Protein 4HNL (pdb70)

Structure (mmCIF, N/CA/C/O backbone):
data_4HNL
#
_entry.id   4HNL
#
_cell.length_a   115.943
_cell.length_b   115.943
_cell.length_c   119.970
_cell.angle_alpha   90.00
_cell.angle_beta   90.00
_cell.angle_gamma   90.00
#
_symmetry.space_group_name_H-M   'I 4 2 2'
#
loop_
_entity.id
_entity.type
_entity.pdbx_description
1 polymer 'Mandelate racemase/muconate lactonizing enzyme'
2 non-polymer 'MAGNESIUM ION'
3 non-polymer GLYCEROL
4 non-polymer 'CHLORIDE ION'
5 water water
#
loop_
_atom_site.group_PDB
_atom_site.id
_atom_site.type_symbol
_atom_site.label_atom_id
_atom_site.label_alt_id
_atom_site.label_comp_id
_atom_site.label_asym_id
_atom_site.label_entity_id
_atom_site.label_seq_id
_atom_site.pdbx_PDB_ins_code
_atom_site.Cartn_x
_atom_site.Cartn_y
_atom_site.Cartn_z
_atom_site.occupancy
_atom_site.B_iso_or_equiv
_atom_site.auth_seq_id
_atom_site.auth_comp_id
_atom_site.auth_asym_id
_atom_site.auth_atom_id
_atom_site.pdbx_PDB_model_num
ATOM 1 N N . GLN A 1 21 ? 38.934 39.403 -13.755 1.00 48.96 -1 GLN A N 1
ATOM 2 C CA . GLN A 1 21 ? 37.862 38.590 -13.113 1.00 38.87 -1 GLN A CA 1
ATOM 3 C C . GLN A 1 21 ? 37.888 38.769 -11.586 1.00 45.85 -1 GLN A C 1
ATOM 4 O O . GLN A 1 21 ? 38.796 39.406 -11.044 1.00 50.10 -1 GLN A O 1
ATOM 10 N N . SER A 1 22 ? 36.874 38.252 -10.897 1.00 65.83 0 SER A N 1
ATOM 11 C CA . SER A 1 22 ? 36.888 38.259 -9.436 1.00 50.12 0 SER A CA 1
ATOM 12 C C . SER A 1 22 ? 37.488 36.954 -8.943 1.00 60.95 0 SER A C 1
ATOM 13 O O . SER A 1 22 ? 37.873 36.828 -7.775 1.00 59.35 0 SER A O 1
ATOM 16 N N . MET A 1 23 ? 37.599 35.985 -9.845 1.00 50.74 1 MET A N 1
ATOM 17 C CA . MET A 1 23 ? 38.088 34.690 -9.435 1.00 44.14 1 MET A CA 1
ATOM 18 C C . MET A 1 23 ? 38.723 33.817 -10.505 1.00 45.50 1 MET A C 1
ATOM 19 O O . MET A 1 23 ? 38.076 33.413 -11.469 1.00 53.26 1 MET A O 1
ATOM 24 N N . THR A 1 24 ? 39.982 33.475 -10.272 1.00 29.31 2 THR A N 1
ATOM 25 C CA . THR A 1 24 ? 40.764 32.668 -11.198 1.00 29.12 2 THR A CA 1
ATOM 26 C C . THR A 1 24 ? 40.767 31.206 -10.770 1.00 26.42 2 THR A C 1
ATOM 27 O O . THR A 1 24 ? 40.487 30.891 -9.629 1.00 23.89 2 THR A O 1
ATOM 31 N N . PRO A 1 25 ? 41.109 30.306 -11.691 1.00 26.06 3 PRO A N 1
ATOM 32 C CA . PRO A 1 25 ? 41.226 28.903 -11.327 1.00 24.20 3 PRO A CA 1
ATOM 33 C C . PRO A 1 25 ? 42.184 28.700 -10.156 1.00 23.95 3 PRO A C 1
ATOM 34 O O . PRO A 1 25 ? 43.168 29.445 -10.001 1.00 27.62 3 PRO A O 1
ATOM 38 N N . THR A 1 26 ? 41.889 27.699 -9.336 1.00 21.97 4 THR A N 1
ATOM 39 C CA . THR A 1 26 ? 42.737 27.343 -8.223 1.00 21.26 4 THR A CA 1
ATOM 40 C C . THR A 1 26 ? 43.267 25.951 -8.518 1.00 22.74 4 THR A C 1
ATOM 41 O O . THR A 1 26 ? 42.575 24.9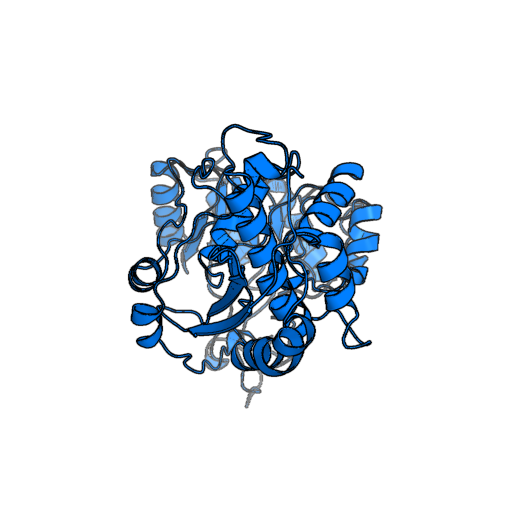51 -8.324 1.00 22.84 4 THR A O 1
ATOM 45 N N . ILE A 1 27 ? 44.493 25.886 -9.020 1.00 20.59 5 ILE A N 1
ATOM 46 C CA . ILE A 1 27 ? 45.000 24.633 -9.566 1.00 19.81 5 ILE A CA 1
ATOM 47 C C . ILE A 1 27 ? 45.608 23.741 -8.497 1.00 22.27 5 ILE A C 1
ATOM 48 O O . ILE A 1 27 ? 46.447 24.170 -7.710 1.00 22.39 5 ILE A O 1
ATOM 53 N N . ILE A 1 28 ? 45.169 22.493 -8.465 1.00 20.45 6 ILE A N 1
ATOM 54 C CA . ILE A 1 28 ? 45.726 21.524 -7.528 1.00 19.66 6 ILE A CA 1
ATOM 55 C C . ILE A 1 28 ? 47.149 21.147 -7.953 1.00 22.02 6 ILE A C 1
ATOM 56 O O . ILE A 1 28 ? 47.375 20.664 -9.076 1.00 21.89 6 ILE A O 1
ATOM 61 N N . THR A 1 29 ? 48.102 21.357 -7.045 1.00 22.86 7 THR A N 1
ATOM 62 C CA . THR A 1 29 ? 49.525 21.099 -7.319 1.00 22.77 7 THR A CA 1
ATOM 63 C C . THR A 1 29 ? 50.112 19.939 -6.503 1.00 24.27 7 THR A C 1
ATOM 64 O O . THR A 1 29 ? 51.209 19.454 -6.800 1.00 26.54 7 THR A O 1
ATOM 68 N N . ASP A 1 30 ? 49.398 19.491 -5.471 1.00 22.83 8 ASP A N 1
ATOM 69 C CA . ASP A 1 30 ? 49.784 18.252 -4.794 1.00 21.21 8 ASP A CA 1
ATOM 70 C C . ASP A 1 30 ? 48.611 17.709 -4.009 1.00 20.62 8 ASP A C 1
ATOM 71 O O . ASP A 1 30 ? 47.677 18.452 -3.669 1.00 22.67 8 ASP A O 1
ATOM 76 N N . VAL A 1 31 ? 48.657 16.409 -3.740 1.00 22.19 9 VAL A N 1
ATOM 77 C CA . VAL A 1 31 ? 47.715 15.752 -2.843 1.00 22.25 9 VAL A CA 1
ATOM 78 C C . VAL A 1 31 ? 48.559 14.813 -1.983 1.00 23.55 9 VAL A C 1
ATOM 79 O O . VAL A 1 31 ? 49.316 13.975 -2.505 1.00 26.54 9 VAL A O 1
ATOM 83 N N . LYS A 1 32 ? 48.465 14.986 -0.671 1.00 22.94 10 LYS A N 1
ATOM 84 C CA . LYS A 1 32 ? 49.244 14.210 0.278 1.00 22.59 10 LYS A CA 1
ATOM 85 C C . LYS A 1 32 ? 48.303 13.559 1.265 1.00 22.44 10 LYS A C 1
ATOM 86 O O . LYS A 1 32 ? 47.225 14.091 1.536 1.00 23.49 10 LYS A O 1
ATOM 92 N N . SER A 1 33 ? 48.697 12.395 1.778 1.00 24.52 11 SER A N 1
ATOM 93 C CA . SER A 1 33 ? 47.950 11.740 2.849 1.00 20.99 11 SER A CA 1
ATOM 94 C C . SER A 1 33 ? 48.860 11.398 4.007 1.00 22.51 11 SER A C 1
ATOM 95 O O . SER A 1 33 ? 50.057 11.103 3.823 1.00 25.72 11 SER A O 1
ATOM 98 N N . PHE A 1 34 ? 48.286 11.426 5.200 1.00 21.14 12 PHE A N 1
ATOM 99 C CA . PHE A 1 34 ? 49.038 11.171 6.423 1.00 21.43 12 PHE A CA 1
ATOM 100 C C . PHE A 1 34 ? 48.268 10.185 7.280 1.00 22.94 12 PHE A C 1
ATOM 101 O O . PHE A 1 34 ? 47.187 10.508 7.780 1.00 23.38 12 PHE A O 1
ATOM 109 N N . ALA A 1 35 ? 48.809 8.977 7.424 1.00 24.33 13 ALA A N 1
ATOM 110 C CA . ALA A 1 35 ? 48.210 7.992 8.307 1.00 24.88 13 ALA A CA 1
ATOM 111 C C . ALA A 1 35 ? 49.016 8.016 9.587 1.00 24.63 13 ALA A C 1
ATOM 112 O O . ALA A 1 35 ? 50.215 7.691 9.584 1.00 28.65 13 ALA A O 1
ATOM 114 N N . ILE A 1 36 ? 48.367 8.422 10.674 1.00 23.29 14 ILE A N 1
ATOM 115 C CA . ILE A 1 36 ? 49.062 8.646 11.930 1.00 25.35 14 ILE A CA 1
ATOM 116 C C . ILE A 1 36 ? 48.267 8.161 13.146 1.00 26.42 14 ILE A C 1
ATOM 117 O O . ILE A 1 36 ? 47.050 7.965 13.077 1.00 28.73 14 ILE A O 1
ATOM 122 N N . LYS A 1 37 ? 48.949 7.932 14.256 1.00 24.83 15 LYS A N 1
ATOM 123 C CA . LYS A 1 37 ? 48.322 7.511 15.482 1.00 23.66 15 LYS A CA 1
ATOM 124 C C . LYS A 1 37 ? 48.869 8.250 16.707 1.00 24.63 15 LYS A C 1
ATOM 125 O O . LYS A 1 37 ? 49.643 7.715 17.425 1.00 27.58 15 LYS A O 1
ATOM 131 N N . PRO A 1 38 ? 48.454 9.478 16.894 1.00 25.92 16 PRO A N 1
ATOM 132 C CA . PRO A 1 38 ? 48.961 10.257 18.027 1.00 27.52 16 PRO A CA 1
ATOM 133 C C . PRO A 1 38 ? 48.543 9.669 19.351 1.00 27.15 16 PRO A C 1
ATOM 134 O O . PRO A 1 38 ? 49.289 9.676 20.277 1.00 34.03 16 PRO A O 1
ATOM 138 N N . ASP A 1 39 ? 47.332 9.184 19.431 1.00 27.82 17 ASP A N 1
ATOM 139 C CA . ASP A 1 39 ? 46.821 8.651 20.645 1.00 28.39 17 ASP A CA 1
ATOM 140 C C . ASP A 1 39 ? 46.248 7.251 20.475 1.00 26.71 17 ASP A C 1
ATOM 141 O O . ASP A 1 39 ? 46.946 6.378 20.100 1.00 30.84 17 ASP A O 1
ATOM 146 N N . ARG A 1 40 ? 44.995 7.036 20.786 1.00 27.61 18 ARG A N 1
ATOM 147 C CA . ARG A 1 40 ? 44.468 5.690 20.721 1.00 28.33 18 ARG A CA 1
ATOM 148 C C . ARG A 1 40 ? 43.992 5.173 19.363 1.00 26.78 18 ARG A C 1
ATOM 149 O O . ARG A 1 40 ? 43.820 4.008 19.208 1.00 31.88 18 ARG A O 1
ATOM 157 N N . HIS A 1 41 ? 43.781 6.058 18.414 1.00 24.15 19 HIS A N 1
ATOM 158 C CA . HIS A 1 41 ? 43.171 5.668 17.167 1.00 23.28 19 HIS A CA 1
ATOM 159 C C . HIS A 1 41 ? 43.988 6.062 15.958 1.00 23.94 19 HIS A C 1
ATOM 160 O O . HIS A 1 41 ? 44.515 7.116 15.911 1.00 24.76 19 HIS A O 1
ATOM 167 N N . ASN A 1 42 ? 44.080 5.159 14.997 1.00 22.06 20 ASN A N 1
ATOM 168 C CA . ASN A 1 42 ? 44.650 5.490 13.698 1.00 21.86 20 ASN A CA 1
ATOM 169 C C . ASN A 1 42 ? 43.778 6.493 12.962 1.00 21.41 20 ASN A C 1
ATOM 170 O O . ASN A 1 42 ? 42.573 6.273 12.797 1.00 25.80 20 ASN A O 1
ATOM 175 N N . LEU A 1 43 ? 44.402 7.575 12.512 1.00 20.19 21 LEU A N 1
ATOM 176 C CA . LEU A 1 43 ? 43.737 8.657 11.787 1.00 21.06 21 LEU A CA 1
ATOM 177 C C . LEU A 1 43 ? 44.313 8.708 10.376 1.00 20.74 21 LEU A C 1
ATOM 178 O O . LEU A 1 43 ? 45.472 8.334 10.153 1.00 22.46 21 LEU A O 1
ATOM 183 N N . VAL A 1 44 ? 43.522 9.198 9.430 1.00 18.69 22 VAL A N 1
ATOM 184 C CA . VAL A 1 44 ? 44.064 9.531 8.121 1.00 20.17 22 VAL A CA 1
ATOM 185 C C . VAL A 1 44 ? 43.603 10.929 7.750 1.00 18.27 22 VAL A C 1
ATOM 186 O O . VAL A 1 44 ? 42.404 11.216 7.742 1.00 20.06 22 VAL A O 1
ATOM 190 N N . VAL A 1 45 ? 44.555 11.806 7.456 1.00 20.72 23 VAL A N 1
ATOM 191 C CA . VAL A 1 45 ? 44.200 13.125 6.979 1.00 21.38 23 VAL A CA 1
ATOM 192 C C . VAL A 1 45 ? 44.805 13.373 5.611 1.00 19.74 23 VAL A C 1
ATOM 193 O O . VAL A 1 45 ? 45.843 12.813 5.264 1.00 20.87 23 VAL A O 1
ATOM 197 N N . VAL A 1 46 ? 44.131 14.196 4.826 1.00 19.36 24 VAL A N 1
ATOM 198 C CA . VAL A 1 46 ? 44.559 14.503 3.480 1.00 18.97 24 VAL A CA 1
ATOM 199 C C . VAL A 1 46 ? 44.864 15.996 3.389 1.00 19.54 24 VAL A C 1
ATOM 200 O O . VAL A 1 46 ? 44.180 16.809 4.009 1.00 20.83 24 VAL A O 1
ATOM 204 N N . LYS A 1 47 ? 45.897 16.354 2.630 1.00 20.74 25 LYS A N 1
ATOM 205 C CA . LYS A 1 47 ? 46.221 17.755 2.383 1.00 19.52 25 LYS A CA 1
ATOM 206 C C . LYS A 1 47 ? 46.260 18.006 0.873 1.00 19.01 25 LYS A C 1
ATOM 207 O O . LYS A 1 47 ? 46.900 17.258 0.122 1.00 23.43 25 LYS A O 1
ATOM 213 N N . VAL A 1 48 ? 45.533 19.024 0.415 1.00 20.13 26 VAL A N 1
ATOM 214 C CA . VAL A 1 48 ? 45.536 19.398 -0.989 1.00 18.77 26 VAL A CA 1
ATOM 215 C C . VAL A 1 48 ? 46.240 20.742 -1.105 1.00 20.46 26 VAL A C 1
ATOM 216 O O . VAL A 1 48 ? 45.880 21.685 -0.413 1.00 21.69 26 VAL A O 1
ATOM 220 N N . GLU A 1 49 ? 47.281 20.800 -1.939 1.00 20.43 27 GLU A N 1
ATOM 221 C CA . GLU A 1 49 ? 48.024 22.030 -2.174 1.00 21.67 27 GLU A CA 1
ATOM 222 C C . GLU A 1 49 ? 47.632 22.672 -3.497 1.00 20.38 27 GLU A C 1
ATOM 223 O O . GLU A 1 49 ? 47.210 21.981 -4.430 1.00 21.83 27 GLU A O 1
ATOM 229 N N . THR A 1 50 ? 47.775 23.993 -3.589 1.00 22.40 28 THR A N 1
ATOM 230 C CA . THR A 1 50 ? 47.359 24.686 -4.791 1.00 21.45 28 THR A CA 1
ATOM 231 C C . THR A 1 50 ? 48.416 25.665 -5.282 1.00 22.79 28 THR A C 1
ATOM 232 O O . THR A 1 50 ? 49.374 26.018 -4.554 1.00 24.35 28 THR A O 1
ATOM 236 N N . ASN A 1 51 ? 48.229 26.129 -6.511 1.00 25.40 29 ASN A N 1
ATOM 237 C CA . ASN A 1 51 ? 49.161 27.067 -7.109 1.00 29.75 29 ASN A CA 1
ATOM 238 C C . ASN A 1 51 ? 49.122 28.421 -6.413 1.00 28.45 29 ASN A C 1
ATOM 239 O O . ASN A 1 51 ? 50.020 29.233 -6.582 1.00 33.61 29 ASN A O 1
ATOM 244 N N . LYS A 1 52 ? 48.084 28.645 -5.613 1.00 25.14 30 LYS A N 1
ATOM 245 C CA . LYS A 1 52 ? 47.923 29.900 -4.892 1.00 30.37 30 LYS A CA 1
ATOM 246 C C . LYS A 1 52 ? 48.587 29.861 -3.513 1.00 28.65 30 LYS A C 1
ATOM 247 O O . LYS A 1 52 ? 48.549 30.828 -2.775 1.00 32.42 30 LYS A O 1
ATOM 253 N N . GLY A 1 53 ? 49.204 28.739 -3.170 1.00 28.80 31 GLY A N 1
ATOM 254 C CA . GLY A 1 53 ? 49.797 28.589 -1.842 1.00 28.21 31 GLY A CA 1
ATOM 255 C C . GLY A 1 53 ? 48.752 28.441 -0.745 1.00 25.83 31 GLY A C 1
ATOM 256 O O . GLY A 1 53 ? 49.074 28.514 0.441 1.00 34.25 31 GLY A O 1
ATOM 257 N N . ILE A 1 54 ? 47.497 28.231 -1.140 1.00 28.95 32 ILE A N 1
ATOM 258 C CA . ILE A 1 54 ? 46.432 27.937 -0.186 1.00 26.71 32 ILE A CA 1
ATOM 259 C C . ILE A 1 54 ? 46.238 26.422 -0.137 1.00 27.46 32 ILE A C 1
ATOM 260 O O . ILE A 1 54 ? 45.946 25.799 -1.159 1.00 29.02 32 ILE A O 1
ATOM 265 N N . SER A 1 55 ? 46.398 25.824 1.036 1.00 20.84 33 SER A N 1
ATOM 266 C CA A SER A 1 55 ? 46.238 24.376 1.183 0.50 21.33 33 SER A CA 1
ATOM 267 C CA B SER A 1 55 ? 46.226 24.380 1.168 0.50 21.56 33 SER A CA 1
ATOM 268 C C . SER A 1 55 ? 44.995 24.072 2.007 1.00 20.90 33 SER A C 1
ATOM 269 O O . SER A 1 55 ? 44.607 24.862 2.867 1.00 22.40 33 SER A O 1
ATOM 274 N N . GLY A 1 56 ? 44.384 22.922 1.757 1.00 20.61 34 GLY A N 1
ATOM 275 C CA . GLY A 1 56 ? 43.235 22.509 2.543 1.00 19.99 34 GLY A CA 1
ATOM 276 C C . GLY A 1 56 ? 43.476 21.163 3.195 1.00 19.68 34 GLY A C 1
ATOM 277 O O . GLY A 1 56 ? 44.271 20.350 2.698 1.00 19.60 34 GLY A O 1
ATOM 278 N N . LEU A 1 57 ? 42.791 20.918 4.305 1.00 17.24 35 LEU A N 1
ATOM 279 C CA . LEU A 1 57 ? 42.869 19.640 4.994 1.00 19.45 35 LEU A CA 1
ATOM 280 C C . LEU A 1 57 ? 41.534 18.928 4.951 1.00 18.13 35 LEU A C 1
ATOM 281 O O . LEU A 1 57 ? 40.489 19.569 4.957 1.00 18.54 35 LEU A O 1
ATOM 286 N N . GLY A 1 58 ? 41.580 17.600 4.947 1.00 19.00 36 GLY A N 1
ATOM 287 C CA . GLY A 1 58 ? 40.368 16.807 4.996 1.00 18.65 36 GLY A CA 1
ATOM 288 C C . GLY A 1 58 ? 40.541 15.572 5.851 1.00 18.19 36 GLY A C 1
ATOM 289 O O . GLY A 1 58 ? 41.669 15.114 6.091 1.00 19.67 36 GLY A O 1
ATOM 290 N N . CYS A 1 59 ? 39.425 15.012 6.309 1.00 17.41 37 CYS A N 1
ATOM 291 C CA . CYS A 1 59 ? 39.448 13.812 7.135 1.00 18.05 37 CYS A CA 1
ATOM 292 C C . CYS A 1 59 ? 39.040 12.598 6.310 1.00 17.46 37 CYS A C 1
ATOM 293 O O . CYS A 1 59 ? 37.982 12.587 5.664 1.00 18.59 37 CYS A O 1
ATOM 296 N N . SER A 1 60 ? 39.900 11.586 6.329 1.00 17.22 38 SER A N 1
ATOM 297 C CA . SER A 1 60 ? 39.648 10.315 5.669 1.00 16.42 38 SER A CA 1
ATOM 298 C C . SER A 1 60 ? 39.740 9.201 6.695 1.00 18.06 38 SER A C 1
ATOM 299 O O . SER A 1 60 ? 40.127 8.079 6.368 1.00 18.63 38 SER A O 1
ATOM 302 N N . THR A 1 61 ? 39.409 9.509 7.940 1.00 18.59 39 THR A N 1
ATOM 303 C CA . THR A 1 61 ? 39.686 8.582 9.028 1.00 19.89 39 THR A CA 1
ATOM 304 C C . THR A 1 61 ? 38.710 7.394 9.081 1.00 19.71 39 THR A C 1
ATOM 305 O O . THR A 1 61 ? 37.534 7.536 9.439 1.00 20.84 39 THR A O 1
ATOM 309 N N . PHE A 1 62 ? 39.235 6.224 8.727 1.00 19.98 40 PHE A N 1
ATOM 310 C CA . PHE A 1 62 ? 38.561 4.934 8.846 1.00 19.67 40 PHE A CA 1
ATOM 311 C C . PHE A 1 62 ? 39.555 4.124 9.658 1.00 18.63 40 PHE A C 1
ATOM 312 O O . PHE A 1 62 ? 40.515 3.561 9.100 1.00 20.20 40 PHE A O 1
ATOM 320 N N . GLN A 1 63 ? 39.366 4.089 10.978 1.00 18.30 41 GLN A N 1
ATOM 321 C CA . GLN A 1 63 ? 40.480 3.692 11.875 1.00 18.16 41 GLN A CA 1
ATOM 322 C C . GLN A 1 63 ? 40.929 2.250 11.696 1.00 19.91 41 GLN A C 1
ATOM 323 O O . GLN A 1 63 ? 42.047 1.905 12.059 1.00 22.24 41 GLN A O 1
ATOM 329 N N . PHE A 1 64 ? 40.048 1.407 11.152 1.00 19.08 42 PHE A N 1
ATOM 330 C CA . PHE A 1 64 ? 40.329 -0.025 10.989 1.00 19.31 42 PHE A CA 1
ATOM 331 C C . PHE A 1 64 ? 41.109 -0.363 9.717 1.00 18.88 42 PHE A C 1
ATOM 332 O O . PHE A 1 64 ? 41.685 -1.458 9.611 1.00 20.82 42 PHE A O 1
ATOM 340 N N . ARG A 1 65 ? 41.135 0.546 8.748 1.00 17.78 43 ARG A N 1
ATOM 341 C CA . ARG A 1 65 ? 41.802 0.249 7.475 1.00 17.66 43 ARG A CA 1
ATOM 342 C C . ARG A 1 65 ? 42.583 1.458 6.965 1.00 17.93 43 ARG A C 1
ATOM 343 O O . ARG A 1 65 ? 42.510 1.807 5.787 1.00 18.20 43 ARG A O 1
ATOM 351 N N . PRO A 1 66 ? 43.350 2.113 7.856 1.00 18.71 44 PRO A N 1
ATOM 352 C CA . PRO A 1 66 ? 43.982 3.366 7.425 1.00 18.64 44 PRO A CA 1
ATOM 353 C C . PRO A 1 66 ? 44.958 3.206 6.259 1.00 18.67 44 PRO A C 1
ATOM 354 O O . PRO A 1 66 ? 45.026 4.093 5.398 1.00 19.27 44 PRO A O 1
ATOM 358 N N . LEU A 1 67 ? 45.710 2.103 6.223 1.00 20.11 45 LEU A N 1
ATOM 359 C CA . LEU A 1 67 ? 46.659 1.901 5.132 1.00 20.63 45 LEU A CA 1
ATOM 360 C C . LEU A 1 67 ? 45.963 1.734 3.779 1.00 18.56 45 LEU A C 1
ATOM 361 O O . LEU A 1 67 ? 46.510 2.121 2.737 1.00 18.64 45 LEU A O 1
ATOM 366 N N . ALA A 1 68 ? 44.754 1.161 3.790 1.00 18.47 46 ALA A N 1
ATOM 367 C CA . ALA A 1 68 ? 44.028 0.978 2.536 1.00 18.36 46 ALA A CA 1
ATOM 368 C C . ALA A 1 68 ? 43.502 2.312 2.014 1.00 17.00 46 ALA A C 1
ATOM 369 O O . ALA A 1 68 ? 43.535 2.575 0.813 1.00 17.46 46 ALA A O 1
ATOM 371 N N . VAL A 1 69 ? 43.035 3.167 2.926 1.00 18.11 47 VAL A N 1
ATOM 372 C CA . VAL A 1 69 ? 42.589 4.503 2.532 1.00 17.94 47 VAL A CA 1
ATOM 373 C C . VAL A 1 69 ? 43.755 5.289 1.945 1.00 17.00 47 VAL A C 1
ATOM 374 O O . VAL A 1 69 ? 43.620 5.948 0.910 1.00 17.85 47 VAL A O 1
ATOM 378 N N . LYS A 1 70 ? 44.911 5.211 2.600 1.00 18.49 48 LYS A N 1
ATOM 379 C CA . LYS A 1 70 ? 46.114 5.881 2.100 1.00 20.81 48 LYS A CA 1
ATOM 380 C C . LYS A 1 70 ? 46.486 5.384 0.680 1.00 19.44 48 LYS A C 1
ATOM 381 O O . LYS A 1 70 ? 46.792 6.186 -0.213 1.00 20.19 48 LYS A O 1
ATOM 387 N N . THR A 1 71 ? 46.424 4.073 0.460 1.00 18.54 49 THR A N 1
ATOM 388 C CA . THR A 1 71 ? 46.657 3.539 -0.892 1.00 18.56 49 THR A CA 1
ATOM 389 C C . THR A 1 71 ? 45.749 4.198 -1.933 1.00 18.53 49 THR A C 1
ATOM 390 O O . THR A 1 71 ? 46.197 4.596 -3.014 1.00 18.22 49 THR A O 1
ATOM 394 N N . VAL A 1 72 ? 44.463 4.319 -1.613 1.00 17.89 50 VAL A N 1
ATOM 395 C CA . VAL A 1 72 ? 43.546 4.919 -2.564 1.00 17.53 50 VAL A CA 1
ATOM 396 C C . VAL A 1 72 ? 43.919 6.381 -2.845 1.00 17.78 50 VAL A C 1
ATOM 397 O O . VAL A 1 72 ? 43.959 6.806 -4.001 1.00 18.30 50 VAL A O 1
ATOM 401 N N . VAL A 1 73 ? 44.192 7.155 -1.793 1.00 17.60 51 VAL A N 1
ATOM 402 C CA . VAL A 1 73 ? 44.521 8.558 -2.012 1.00 17.47 51 VAL A CA 1
ATOM 403 C C . VAL A 1 73 ? 45.785 8.701 -2.848 1.00 18.09 51 VAL A C 1
ATOM 404 O O . VAL A 1 73 ? 45.812 9.463 -3.817 1.00 20.79 51 VAL A O 1
ATOM 408 N N . ASP A 1 74 ? 46.824 7.951 -2.475 1.00 18.81 52 ASP A N 1
ATOM 409 C CA . ASP A 1 74 ? 48.146 8.160 -3.079 1.00 21.81 52 ASP A CA 1
ATOM 410 C C . ASP A 1 74 ? 48.260 7.596 -4.490 1.00 20.78 52 ASP A C 1
ATOM 411 O O . ASP A 1 74 ? 48.883 8.210 -5.370 1.00 22.72 52 ASP A O 1
ATOM 416 N N . GLU A 1 75 ? 47.672 6.424 -4.708 1.00 18.71 53 GLU A N 1
ATOM 417 C CA . GLU A 1 75 ? 47.858 5.728 -5.978 1.00 19.09 53 GLU A CA 1
ATOM 418 C C . GLU A 1 75 ? 46.791 6.078 -7.005 1.00 19.57 53 GLU A C 1
ATOM 419 O O . GLU A 1 75 ? 47.020 5.913 -8.203 1.00 22.18 53 GLU A O 1
ATOM 425 N N . TYR A 1 76 ? 45.619 6.540 -6.547 1.00 18.09 54 TYR A N 1
ATOM 426 C CA . TYR A 1 76 ? 44.496 6.708 -7.473 1.00 18.48 54 TYR A CA 1
ATOM 427 C C . TYR A 1 76 ? 43.928 8.126 -7.482 1.00 18.56 54 TYR A C 1
ATOM 428 O O . TYR A 1 76 ? 43.763 8.709 -8.557 1.00 20.75 54 TYR A O 1
ATOM 437 N N . LEU A 1 77 ? 43.634 8.694 -6.309 1.00 17.90 55 LEU A N 1
ATOM 438 C CA . LEU A 1 77 ? 43.043 10.037 -6.323 1.00 18.50 55 LEU A CA 1
ATOM 439 C C . LEU A 1 77 ? 44.055 11.117 -6.692 1.00 19.44 55 LEU A C 1
ATOM 440 O O . LEU A 1 77 ? 43.723 12.049 -7.419 1.00 18.74 55 LEU A O 1
ATOM 445 N N . ARG A 1 78 ? 45.294 10.989 -6.222 1.00 19.60 56 ARG A N 1
ATOM 446 C CA . ARG A 1 78 ? 46.299 12.006 -6.552 1.00 18.89 56 ARG A CA 1
ATOM 447 C C . ARG A 1 78 ? 46.452 12.185 -8.073 1.00 22.22 56 ARG A C 1
ATOM 448 O O . ARG A 1 78 ? 46.300 13.297 -8.588 1.00 21.35 56 ARG A O 1
ATOM 456 N N . PRO A 1 79 ? 46.710 11.084 -8.812 1.00 21.53 57 PRO A N 1
ATOM 457 C CA . PRO A 1 79 ? 46.880 11.317 -10.254 1.00 20.04 57 PRO A CA 1
ATOM 458 C C . PRO A 1 79 ? 45.589 11.800 -10.939 1.00 21.56 57 PRO A C 1
ATOM 459 O O . PRO A 1 79 ? 45.651 12.523 -11.935 1.00 23.41 57 PRO A O 1
ATOM 463 N N . LEU A 1 80 ? 44.429 11.402 -10.420 1.00 18.86 58 LEU A N 1
ATOM 464 C CA . LEU A 1 80 ? 43.170 11.889 -10.983 1.00 21.97 58 LEU A CA 1
ATOM 465 C C . LEU A 1 80 ? 43.016 13.405 -10.809 1.00 21.72 58 LEU A C 1
ATOM 466 O O . LEU A 1 80 ? 42.501 14.093 -11.683 1.00 21.06 58 LEU A O 1
ATOM 471 N N . LEU A 1 81 ? 43.452 13.915 -9.662 1.00 19.96 59 LEU A N 1
ATOM 472 C CA . LEU A 1 81 ? 43.169 15.289 -9.266 1.00 21.29 59 LEU A CA 1
ATOM 473 C C . LEU A 1 81 ? 44.223 16.294 -9.681 1.00 22.31 59 LEU A C 1
ATOM 474 O O . LEU A 1 81 ? 43.925 17.479 -9.793 1.00 21.76 59 LEU A O 1
ATOM 479 N N . MET A 1 82 ? 45.451 15.836 -9.904 1.00 20.66 60 MET A N 1
ATOM 480 C CA . MET A 1 82 ? 46.550 16.772 -10.180 1.00 21.29 60 MET A CA 1
ATOM 481 C C . MET A 1 82 ? 46.174 17.671 -11.348 1.00 21.03 60 MET A C 1
ATOM 482 O O . MET A 1 82 ? 45.749 17.188 -12.391 1.00 22.52 60 MET A O 1
ATOM 487 N N . GLY A 1 83 ? 46.337 18.981 -11.189 1.00 21.12 61 GLY A N 1
ATOM 488 C CA . GLY A 1 83 ? 46.090 19.906 -12.298 1.00 21.75 61 GLY A CA 1
ATOM 489 C C . GLY A 1 83 ? 44.653 20.401 -12.422 1.00 22.39 61 GLY A C 1
ATOM 490 O O . GLY A 1 83 ? 44.381 21.333 -13.194 1.00 23.52 61 GLY A O 1
ATOM 491 N N . ARG A 1 84 ? 43.722 19.795 -11.681 1.00 22.55 62 ARG A N 1
ATOM 492 C CA . ARG A 1 84 ? 42.319 20.216 -11.777 1.00 21.17 62 ARG A CA 1
ATOM 493 C C . ARG A 1 84 ? 42.090 21.534 -11.044 1.00 17.24 62 ARG A C 1
ATOM 494 O O . ARG A 1 84 ? 42.858 21.924 -10.163 1.00 21.23 62 ARG A O 1
ATOM 502 N N . ASP A 1 85 ? 41.011 22.210 -11.424 1.00 20.49 63 ASP A N 1
ATOM 503 C CA . ASP A 1 85 ? 40.584 23.448 -10.781 1.00 19.49 63 ASP A CA 1
ATOM 504 C C . ASP A 1 85 ? 39.751 23.165 -9.523 1.00 20.53 63 ASP A C 1
ATOM 505 O O . ASP A 1 85 ? 38.563 22.774 -9.600 1.00 19.67 63 ASP A O 1
ATOM 510 N N . ALA A 1 86 ? 40.399 23.334 -8.374 1.00 18.74 64 ALA A N 1
ATOM 511 C CA . ALA A 1 86 ? 39.808 23.127 -7.055 1.00 18.50 64 ALA A CA 1
ATOM 512 C C . ALA A 1 86 ? 38.568 23.964 -6.781 1.00 20.83 64 ALA A C 1
ATOM 513 O O . ALA A 1 86 ? 37.822 23.646 -5.855 1.00 19.30 64 ALA A O 1
ATOM 515 N N . ASN A 1 87 ? 38.354 25.042 -7.537 1.00 19.35 65 ASN A N 1
ATOM 516 C CA . ASN A 1 87 ? 37.134 25.846 -7.334 1.00 20.80 65 ASN A CA 1
ATOM 517 C C . ASN A 1 87 ? 35.871 25.034 -7.585 1.00 16.84 65 ASN A C 1
ATOM 518 O O . ASN A 1 87 ? 34.834 25.310 -6.983 1.00 17.08 65 ASN A O 1
ATOM 523 N N . GLU A 1 88 ? 35.952 24.048 -8.477 1.00 16.92 66 GLU A N 1
ATOM 524 C CA . GLU A 1 88 ? 34.751 23.333 -8.885 1.00 17.59 66 GLU A CA 1
ATOM 525 C C . GLU A 1 88 ? 34.548 22.110 -8.004 1.00 16.42 66 GLU A C 1
ATOM 526 O O . GLU A 1 88 ? 34.708 20.960 -8.437 1.00 18.35 66 GLU A O 1
ATOM 532 N N . ILE A 1 89 ? 34.183 22.368 -6.749 1.00 15.57 67 ILE A N 1
ATOM 533 C CA . ILE A 1 89 ? 34.066 21.294 -5.774 1.00 16.56 67 ILE A CA 1
ATOM 534 C C . ILE A 1 89 ? 33.003 20.290 -6.205 1.00 16.27 67 ILE A C 1
ATOM 535 O O . ILE A 1 89 ? 33.202 19.082 -6.111 1.00 16.39 67 ILE A O 1
ATOM 540 N N . GLU A 1 90 ? 31.854 20.803 -6.643 1.00 15.87 68 GLU A N 1
ATOM 541 C CA . GLU A 1 90 ? 30.734 19.939 -7.016 1.00 15.17 68 GLU A CA 1
ATOM 542 C C . GLU A 1 90 ? 31.148 18.981 -8.151 1.00 15.38 68 GLU A C 1
ATOM 543 O O . GLU A 1 90 ? 30.979 17.768 -8.045 1.00 16.27 68 GLU A O 1
ATOM 549 N N . ASP A 1 91 ? 31.713 19.513 -9.226 1.00 15.39 69 ASP A N 1
ATOM 550 C CA . ASP A 1 91 ? 32.130 18.637 -10.324 1.00 15.92 69 ASP A CA 1
ATOM 551 C C . ASP A 1 91 ? 33.201 17.622 -9.870 1.00 16.14 69 ASP A C 1
ATOM 552 O O . ASP A 1 91 ? 33.138 16.443 -10.201 1.00 16.39 69 ASP A O 1
ATOM 557 N N . ILE A 1 92 ? 34.200 18.085 -9.120 1.00 16.07 70 ILE A N 1
ATOM 558 C CA . ILE A 1 92 ? 35.249 17.176 -8.658 1.00 15.02 70 ILE A CA 1
ATOM 559 C C . ILE A 1 92 ? 34.651 16.064 -7.793 1.00 16.64 70 ILE A C 1
ATOM 560 O O . ILE A 1 92 ? 35.056 14.903 -7.903 1.00 16.26 70 ILE A O 1
ATOM 565 N N . TRP A 1 93 ? 33.678 16.393 -6.948 1.00 14.49 71 TRP A N 1
ATOM 566 C CA . TRP A 1 93 ? 33.052 15.359 -6.122 1.00 14.22 71 TRP A CA 1
ATOM 567 C C . TRP A 1 93 ? 32.402 14.320 -7.045 1.00 15.63 71 TRP A C 1
ATOM 568 O O . TRP A 1 93 ? 32.544 13.098 -6.844 1.00 15.92 71 TRP A O 1
ATOM 579 N N . GLN A 1 94 ? 31.639 14.798 -8.019 1.00 15.90 72 GLN A N 1
ATOM 580 C CA . GLN A 1 94 ? 30.919 13.886 -8.906 1.00 16.49 72 GLN A CA 1
ATOM 581 C C . GLN A 1 94 ? 31.922 12.976 -9.631 1.00 15.69 72 GLN A C 1
ATOM 582 O O . GLN A 1 94 ? 31.705 11.753 -9.776 1.00 16.89 72 GLN A O 1
ATOM 588 N N . VAL A 1 95 ? 33.007 13.565 -10.118 1.00 16.22 73 VAL A N 1
ATOM 589 C CA . VAL A 1 95 ? 34.067 12.787 -10.762 1.00 17.67 73 VAL A CA 1
ATOM 590 C C . VAL A 1 95 ? 34.643 11.709 -9.818 1.00 17.36 73 VAL A C 1
ATOM 591 O O . VAL A 1 95 ? 34.751 10.518 -10.171 1.00 17.41 73 VAL A O 1
ATOM 595 N N . MET A 1 96 ? 35.040 12.119 -8.619 1.00 17.18 74 MET A N 1
ATOM 596 C CA . MET A 1 96 ? 35.625 11.162 -7.681 1.00 17.16 74 MET A CA 1
ATOM 597 C C . MET A 1 96 ? 34.647 10.039 -7.339 1.00 17.96 74 MET A C 1
ATOM 598 O O . MET A 1 96 ? 35.034 8.874 -7.231 1.00 17.79 74 MET A O 1
ATOM 603 N N . ASN A 1 97 ? 33.390 10.401 -7.114 1.00 16.58 75 ASN A N 1
ATOM 604 C CA . ASN A 1 97 ? 32.408 9.441 -6.616 1.00 16.59 75 ASN A CA 1
ATOM 605 C C . ASN A 1 97 ? 32.275 8.199 -7.500 1.00 17.85 75 ASN A C 1
ATOM 606 O O . ASN A 1 97 ? 32.120 7.078 -6.984 1.00 20.65 75 ASN A O 1
ATOM 611 N N . VAL A 1 98 ? 32.318 8.390 -8.818 1.00 17.09 76 VAL A N 1
ATOM 612 C CA . VAL A 1 98 ? 32.122 7.276 -9.753 1.00 16.87 76 VAL A CA 1
ATOM 613 C C . VAL A 1 98 ? 33.421 6.842 -10.455 1.00 17.90 76 VAL A C 1
ATOM 614 O O . VAL A 1 98 ? 33.408 5.993 -11.361 1.00 17.81 76 VAL A O 1
ATOM 618 N N . ASN A 1 99 ? 34.552 7.391 -10.025 1.00 16.93 77 ASN A N 1
ATOM 619 C CA . ASN A 1 99 ? 35.781 7.171 -10.764 1.00 17.95 77 ASN A CA 1
ATOM 620 C C . ASN A 1 99 ? 36.237 5.717 -10.892 1.00 17.78 77 ASN A C 1
ATOM 621 O O . ASN A 1 99 ? 36.851 5.355 -11.898 1.00 17.73 77 ASN A O 1
ATOM 626 N N . SER A 1 100 ? 35.961 4.878 -9.896 1.00 17.86 78 SER A N 1
ATOM 627 C CA . SER A 1 100 ? 36.357 3.473 -9.986 1.00 17.75 78 SER A CA 1
ATOM 628 C C . SER A 1 100 ? 35.230 2.613 -10.514 1.00 25.52 78 SER A C 1
ATOM 629 O O . SER A 1 100 ? 35.299 1.407 -10.384 1.00 20.36 78 SER A O 1
ATOM 632 N N . TYR A 1 101 ? 34.219 3.223 -11.128 1.00 22.69 79 TYR A N 1
ATOM 633 C CA . TYR A 1 101 ? 33.031 2.502 -11.636 1.00 18.43 79 TYR A CA 1
ATOM 634 C C . TYR A 1 101 ? 32.208 1.923 -10.492 1.00 17.58 79 TYR A C 1
ATOM 635 O O . TYR A 1 101 ? 31.177 2.515 -10.110 1.00 17.31 79 TYR A O 1
ATOM 644 N N . TRP A 1 102 ? 32.655 0.826 -9.891 1.00 17.24 80 TRP A N 1
ATOM 645 C CA . TRP A 1 102 ? 32.072 0.408 -8.608 1.00 17.20 80 TRP A CA 1
ATOM 646 C C . TRP A 1 102 ? 32.352 1.493 -7.574 1.00 18.29 80 TRP A C 1
ATOM 647 O O . TRP A 1 102 ? 33.388 2.167 -7.624 1.00 20.53 80 TRP A O 1
ATOM 658 N N . ARG A 1 103 ? 31.434 1.701 -6.646 1.00 16.46 81 ARG A N 1
ATOM 659 C CA . ARG A 1 103 ? 31.552 2.863 -5.777 1.00 16.26 81 ARG A CA 1
ATOM 660 C C . ARG A 1 103 ? 30.869 2.639 -4.453 1.00 16.14 81 ARG A C 1
ATOM 661 O O . ARG A 1 103 ? 30.441 1.515 -4.169 1.00 16.30 81 ARG A O 1
ATOM 669 N N . ASN A 1 104 ? 30.765 3.709 -3.660 1.00 16.36 82 ASN A N 1
ATOM 670 C CA . ASN A 1 104 ? 30.335 3.635 -2.279 1.00 15.96 82 ASN A CA 1
ATOM 671 C C . ASN A 1 104 ? 31.314 2.808 -1.463 1.00 16.10 82 ASN A C 1
ATOM 672 O O . ASN A 1 104 ? 32.353 2.364 -1.975 1.00 17.47 82 ASN A O 1
ATOM 677 N N . GLY A 1 105 ? 30.978 2.542 -0.215 1.00 17.22 83 GLY A N 1
ATOM 678 C CA . GLY A 1 105 ? 31.873 1.751 0.621 1.00 17.29 83 GLY A CA 1
ATOM 679 C C . GLY A 1 105 ? 32.804 2.586 1.494 1.00 14.40 83 GLY A C 1
ATOM 680 O O . GLY A 1 105 ? 33.059 3.779 1.212 1.00 15.41 83 GLY A O 1
ATOM 681 N N . PRO A 1 106 ? 33.328 1.968 2.560 1.00 14.46 84 PRO A N 1
ATOM 682 C CA . PRO A 1 106 ? 34.028 2.725 3.594 1.00 14.60 84 PRO A CA 1
ATOM 683 C C . PRO A 1 106 ? 35.418 3.197 3.136 1.00 15.61 84 PRO A C 1
ATOM 684 O O . PRO A 1 106 ? 35.836 4.300 3.487 1.00 17.27 84 PRO A O 1
ATOM 688 N N . ILE A 1 107 ? 36.150 2.379 2.384 1.00 15.33 85 ILE A N 1
ATOM 689 C CA . ILE A 1 107 ? 37.495 2.787 1.975 1.00 15.71 85 ILE A CA 1
ATOM 690 C C . ILE A 1 107 ? 37.394 3.822 0.852 1.00 15.98 85 ILE A C 1
ATOM 691 O O . ILE A 1 107 ? 38.008 4.922 0.920 1.00 17.24 85 ILE A O 1
ATOM 696 N N . THR A 1 108 ? 36.590 3.495 -0.164 1.00 16.66 86 THR A N 1
ATOM 697 C CA . THR A 1 108 ? 36.309 4.404 -1.274 1.00 17.31 86 THR A CA 1
ATOM 698 C C . THR A 1 108 ? 35.887 5.785 -0.774 1.00 16.81 86 THR A C 1
ATOM 699 O O . THR A 1 108 ? 36.434 6.817 -1.180 1.00 17.08 86 THR A O 1
ATOM 703 N N . ASN A 1 109 ? 34.882 5.815 0.100 1.00 15.31 87 ASN A N 1
ATOM 704 C CA . ASN A 1 109 ? 34.298 7.100 0.471 1.00 14.90 87 ASN A CA 1
ATOM 705 C C . ASN A 1 109 ? 35.183 7.915 1.392 1.00 15.72 87 ASN A C 1
ATOM 706 O O . ASN A 1 109 ? 35.172 9.141 1.322 1.00 16.01 87 ASN A O 1
ATOM 711 N N . ASN A 1 110 ? 35.921 7.249 2.280 1.00 15.19 88 ASN A N 1
ATOM 712 C CA . ASN A 1 110 ? 36.834 7.998 3.143 1.00 14.50 88 ASN A CA 1
ATOM 713 C C . ASN A 1 110 ? 37.904 8.710 2.342 1.00 14.98 88 ASN A C 1
ATOM 714 O O . ASN A 1 110 ? 38.251 9.835 2.672 1.00 16.09 88 ASN A O 1
ATOM 719 N N . ALA A 1 111 ? 38.424 8.058 1.305 1.00 15.57 89 ALA A N 1
ATOM 720 C CA . ALA A 1 111 ? 39.437 8.684 0.465 1.00 16.05 89 ALA A CA 1
ATOM 721 C C . ALA A 1 111 ? 38.860 9.941 -0.211 1.00 16.00 89 ALA A C 1
ATOM 722 O O . ALA A 1 111 ? 39.475 11.028 -0.201 1.00 16.90 89 ALA A O 1
ATOM 724 N N . ILE A 1 112 ? 37.664 9.797 -0.782 1.00 15.41 90 ILE A N 1
ATOM 725 C CA . ILE A 1 112 ? 36.969 10.917 -1.434 1.00 15.43 90 ILE A CA 1
ATOM 726 C C . ILE A 1 112 ? 36.717 12.066 -0.441 1.00 15.89 90 ILE A C 1
ATOM 727 O O . ILE A 1 112 ? 36.883 13.245 -0.767 1.00 15.16 90 ILE A O 1
ATOM 732 N N . SER A 1 113 ? 36.296 11.709 0.763 1.00 14.72 91 SER A N 1
ATOM 733 C CA . SER A 1 113 ? 35.961 12.694 1.798 1.00 14.66 91 SER A CA 1
ATOM 734 C C . SER A 1 113 ? 37.144 13.621 2.094 1.00 16.81 91 SER A C 1
ATOM 735 O O . SER A 1 113 ? 36.978 14.836 2.250 1.00 17.19 91 SER A O 1
ATOM 738 N N . GLY A 1 114 ? 38.334 13.045 2.220 1.00 16.63 92 GLY A N 1
ATOM 739 C CA . GLY A 1 114 ? 39.499 13.858 2.560 1.00 18.10 92 GLY A CA 1
ATOM 740 C C . GLY A 1 114 ? 39.729 14.937 1.527 1.00 16.02 92 GLY A C 1
ATOM 741 O O . GLY A 1 114 ? 40.030 16.089 1.869 1.00 19.05 92 GLY A O 1
ATOM 742 N N . ILE A 1 115 ? 39.599 14.579 0.254 1.00 15.91 93 ILE A N 1
ATOM 743 C CA . ILE A 1 115 ? 39.715 15.568 -0.823 1.00 16.17 93 ILE A CA 1
ATOM 744 C C . ILE A 1 115 ? 38.591 16.604 -0.782 1.00 19.23 93 ILE A C 1
ATOM 745 O O . ILE A 1 115 ? 38.841 17.809 -0.810 1.00 16.64 93 ILE A O 1
ATOM 750 N N . ASP A 1 116 ? 37.347 16.137 -0.713 1.00 15.98 94 ASP A N 1
ATOM 751 C CA . ASP A 1 116 ? 36.202 17.044 -0.717 1.00 15.93 94 ASP A CA 1
ATOM 752 C C . ASP A 1 116 ? 36.311 18.075 0.430 1.00 16.51 94 ASP A C 1
ATOM 753 O O . ASP A 1 116 ? 36.124 19.288 0.216 1.00 15.55 94 ASP A O 1
ATOM 758 N N . MET A 1 117 ? 36.620 17.616 1.638 1.00 15.03 95 MET A N 1
ATOM 759 C CA . MET A 1 117 ? 36.755 18.538 2.777 1.00 15.25 95 MET A CA 1
ATOM 760 C C . MET A 1 117 ? 37.877 19.533 2.528 1.00 16.43 95 MET A C 1
ATOM 761 O O . MET A 1 117 ? 37.724 20.730 2.793 1.00 17.80 95 MET A O 1
ATOM 766 N N . ALA A 1 118 ? 38.999 19.055 1.981 1.00 15.24 96 ALA A N 1
ATOM 767 C CA . ALA A 1 118 ? 40.124 19.953 1.730 1.00 17.10 96 ALA A CA 1
ATOM 768 C C . ALA A 1 118 ? 39.733 21.036 0.715 1.00 17.84 96 ALA A C 1
ATOM 769 O O . ALA A 1 118 ? 40.157 22.182 0.832 1.00 17.06 96 ALA A O 1
ATOM 771 N N . LEU A 1 119 ? 38.954 20.673 -0.313 1.00 17.05 97 LEU A N 1
ATOM 772 C CA . LEU A 1 119 ? 38.531 21.679 -1.289 1.00 16.13 97 LEU A CA 1
ATOM 773 C C . LEU A 1 119 ? 37.621 22.729 -0.650 1.00 17.53 97 LEU A C 1
ATOM 774 O O . LEU A 1 119 ? 37.706 23.910 -0.988 1.00 17.09 97 LEU A O 1
ATOM 779 N N . TRP A 1 120 ? 36.732 22.301 0.250 1.00 16.01 98 TRP A N 1
ATOM 780 C CA . TRP A 1 120 ? 35.895 23.266 0.968 1.00 15.72 98 TRP A CA 1
ATOM 781 C C . TRP A 1 120 ? 36.748 24.183 1.857 1.00 17.62 98 TRP A C 1
ATOM 782 O O . TRP A 1 120 ? 36.483 25.396 1.981 1.00 17.23 98 TRP A O 1
ATOM 793 N N . ASP A 1 121 ? 37.776 23.602 2.471 1.00 16.88 99 ASP A N 1
ATOM 794 C CA . ASP A 1 121 ? 38.712 24.368 3.304 1.00 18.99 99 ASP A CA 1
ATOM 795 C C . ASP A 1 121 ? 39.348 25.466 2.442 1.00 18.55 99 ASP A C 1
ATOM 796 O O . ASP A 1 121 ? 39.394 26.647 2.814 1.00 18.20 99 ASP A O 1
ATOM 801 N N . ILE A 1 122 ? 39.845 25.069 1.268 1.00 16.81 100 ILE A N 1
ATOM 802 C CA . ILE A 1 122 ? 40.434 26.025 0.332 1.00 18.20 100 ILE A CA 1
ATOM 803 C C . ILE A 1 122 ? 39.433 27.119 -0.059 1.00 20.08 100 ILE A C 1
ATOM 804 O O . ILE A 1 122 ? 39.766 28.315 -0.046 1.00 19.66 100 ILE A O 1
ATOM 809 N N . LYS A 1 123 ? 38.198 26.739 -0.377 1.00 17.56 101 LYS A N 1
ATOM 810 C CA . LYS A 1 123 ? 37.209 27.727 -0.802 1.00 17.66 101 LYS A CA 1
ATOM 811 C C . LYS A 1 123 ? 36.914 28.726 0.328 1.00 18.20 101 LYS A C 1
ATOM 812 O O . LYS A 1 123 ? 36.807 29.937 0.083 1.00 18.11 101 LYS A O 1
ATOM 818 N N . GLY A 1 124 ? 36.784 28.236 1.559 1.00 17.59 102 GLY A N 1
ATOM 819 C CA . GLY A 1 124 ? 36.584 29.119 2.702 1.00 17.79 102 GLY A CA 1
ATOM 820 C C . GLY A 1 124 ? 37.738 30.092 2.869 1.00 20.55 102 GLY A C 1
ATOM 821 O O . GLY A 1 124 ? 37.536 31.284 3.130 1.00 19.64 102 GLY A O 1
ATOM 822 N N . GLN A 1 125 ? 38.964 29.592 2.721 1.00 17.01 103 GLN A N 1
ATOM 823 C CA . GLN A 1 125 ? 40.126 30.485 2.836 1.00 21.95 103 GLN A CA 1
ATOM 824 C C . GLN A 1 125 ? 40.146 31.538 1.731 1.00 21.68 103 GLN A C 1
ATOM 825 O O . GLN A 1 125 ? 40.430 32.703 1.989 1.00 21.86 103 GLN A O 1
ATOM 831 N N . LEU A 1 126 ? 39.812 31.147 0.499 1.00 19.87 104 LEU A N 1
ATOM 832 C CA . LEU A 1 126 ? 39.768 32.125 -0.583 1.00 20.02 104 LEU A CA 1
ATOM 833 C C . LEU A 1 126 ? 38.694 33.182 -0.323 1.00 22.09 104 LEU A C 1
ATOM 834 O O . LEU A 1 126 ? 38.865 34.353 -0.671 1.00 24.05 104 LEU A O 1
ATOM 839 N N . ALA A 1 127 ? 37.582 32.760 0.271 1.00 19.69 105 ALA A N 1
ATOM 840 C CA . ALA A 1 127 ? 36.482 33.668 0.591 1.00 20.81 105 ALA A CA 1
ATOM 841 C C . ALA A 1 127 ? 36.772 34.503 1.837 1.00 23.64 105 ALA A C 1
ATOM 842 O O . ALA A 1 127 ? 36.052 35.468 2.106 1.00 23.23 105 ALA A O 1
ATOM 844 N N . ASP A 1 128 ? 37.816 34.130 2.578 1.00 20.51 106 ASP A N 1
ATOM 845 C CA . ASP A 1 128 ? 38.085 34.646 3.927 1.00 21.19 106 ASP A CA 1
ATOM 846 C C . ASP A 1 128 ? 36.857 34.543 4.843 1.00 21.73 106 ASP A C 1
ATOM 847 O O . ASP A 1 128 ? 36.482 35.515 5.519 1.00 25.42 106 ASP A O 1
ATOM 852 N N . MET A 1 129 ? 36.242 33.362 4.858 1.00 18.75 107 MET A N 1
ATOM 853 C CA . MET A 1 129 ? 35.097 33.082 5.717 1.00 19.68 107 MET A CA 1
ATOM 854 C C . MET A 1 129 ? 35.280 31.738 6.384 1.00 19.06 107 MET A C 1
ATOM 855 O O . MET A 1 129 ? 35.758 30.793 5.741 1.00 19.54 107 MET A O 1
ATOM 860 N N . PRO A 1 130 ? 34.874 31.630 7.655 1.00 17.81 108 PRO A N 1
ATOM 861 C CA . PRO A 1 130 ? 34.786 30.282 8.215 1.00 19.84 108 PRO A CA 1
ATOM 862 C C . PRO A 1 130 ? 33.817 29.458 7.396 1.00 16.90 108 PRO A C 1
ATOM 863 O O . PRO A 1 130 ? 32.876 30.003 6.800 1.00 16.41 108 PRO A O 1
ATOM 867 N N . LEU A 1 131 ? 34.008 28.151 7.401 1.00 17.78 109 LEU A N 1
ATOM 868 C CA . LEU A 1 131 ? 33.140 27.279 6.610 1.00 17.51 109 LEU A CA 1
ATOM 869 C C . LEU A 1 131 ? 31.642 27.525 6.887 1.00 15.86 109 LEU A C 1
ATOM 870 O O . LEU A 1 131 ? 30.858 27.611 5.946 1.00 17.79 109 LEU A O 1
ATOM 875 N N . TYR A 1 132 ? 31.229 27.663 8.155 1.00 16.67 110 TYR A N 1
ATOM 876 C CA . TYR A 1 132 ? 29.778 27.806 8.416 1.00 17.31 110 TYR A CA 1
ATOM 877 C C . TYR A 1 132 ? 29.233 29.071 7.755 1.00 15.46 110 TYR A C 1
ATOM 878 O O . TYR A 1 132 ? 28.061 29.122 7.386 1.00 17.87 110 TYR A O 1
ATOM 887 N N . GLN A 1 133 ? 30.070 30.115 7.644 1.00 17.90 111 GLN A N 1
AT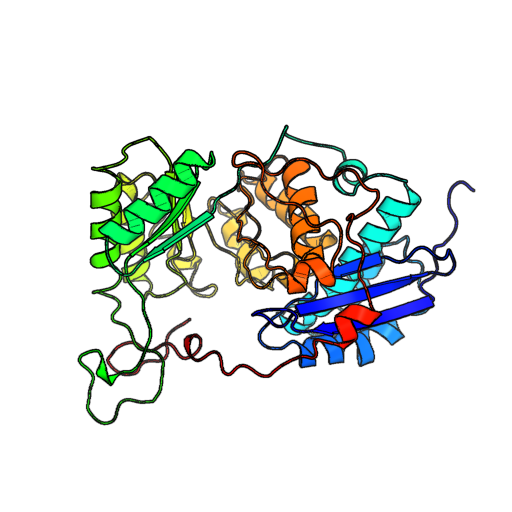OM 888 C CA . GLN A 1 133 ? 29.642 31.361 6.993 1.00 16.46 111 GLN A CA 1
ATOM 889 C C . GLN A 1 133 ? 29.571 31.217 5.479 1.00 15.42 111 GLN A C 1
ATOM 890 O O . GLN A 1 133 ? 28.644 31.711 4.833 1.00 17.45 111 GLN A O 1
ATOM 896 N N . LEU A 1 134 ? 30.563 30.540 4.912 1.00 16.93 112 LEU A N 1
ATOM 897 C CA . LEU A 1 134 ? 30.587 30.283 3.477 1.00 17.75 112 LEU A CA 1
ATOM 898 C C . LEU A 1 134 ? 29.305 29.529 3.059 1.00 17.27 112 LEU A C 1
ATOM 899 O O . LEU A 1 134 ? 28.730 29.804 1.996 1.00 17.72 112 LEU A O 1
ATOM 904 N N . LEU A 1 135 ? 28.851 28.602 3.912 1.00 17.34 113 LEU A N 1
ATOM 905 C CA . LEU A 1 135 ? 27.674 27.774 3.613 1.00 16.48 113 LEU A CA 1
ATOM 906 C C . LEU A 1 135 ? 26.344 28.520 3.701 1.00 16.25 113 LEU A C 1
ATOM 907 O O . LEU A 1 135 ? 25.325 27.992 3.260 1.00 17.73 113 LEU A O 1
ATOM 912 N N . GLY A 1 136 ? 26.345 29.728 4.282 1.00 16.24 114 GLY A N 1
ATOM 913 C CA . GLY A 1 136 ? 25.112 30.480 4.432 1.00 18.12 114 GLY A CA 1
ATOM 914 C C . GLY A 1 136 ? 24.867 31.044 5.822 1.00 17.28 114 GLY A C 1
ATOM 915 O O . GLY A 1 136 ? 23.823 31.675 6.078 1.00 19.30 114 GLY A O 1
ATOM 916 N N . GLY A 1 137 ? 25.805 30.818 6.738 1.00 16.03 115 GLY A N 1
ATOM 917 C CA . GLY A 1 137 ? 25.702 31.413 8.073 1.00 17.20 115 GLY A CA 1
ATOM 918 C C . GLY A 1 137 ? 25.007 30.505 9.080 1.00 16.60 115 GLY A C 1
ATOM 919 O O . GLY A 1 137 ? 24.613 29.368 8.774 1.00 16.66 115 GLY A O 1
ATOM 920 N N . LYS A 1 138 ? 24.848 30.992 10.299 1.00 17.16 116 LYS A N 1
ATOM 921 C CA . LYS A 1 138 ? 24.373 30.122 11.371 1.00 15.77 116 LYS A CA 1
ATOM 922 C C . LYS A 1 138 ? 22.859 29.987 11.411 1.00 16.59 116 LYS A C 1
ATOM 923 O O . LYS A 1 138 ? 22.131 30.866 10.910 1.00 18.05 116 LYS A O 1
ATOM 929 N N . ALA A 1 139 ? 22.410 28.860 11.971 1.00 15.06 117 ALA A N 1
ATOM 930 C CA . ALA A 1 139 ? 20.987 28.586 12.191 1.00 15.40 117 ALA A CA 1
ATOM 931 C C . ALA A 1 139 ? 20.672 28.561 13.683 1.00 17.07 117 ALA A C 1
ATOM 932 O O . ALA A 1 139 ? 19.539 28.280 14.081 1.00 17.85 117 ALA A O 1
ATOM 934 N N . ARG A 1 140 ? 21.688 28.800 14.505 1.00 16.21 118 ARG A N 1
ATOM 935 C CA . ARG A 1 140 ? 21.542 28.737 15.960 1.00 16.12 118 ARG A CA 1
ATOM 936 C C . ARG A 1 140 ? 22.729 29.422 16.601 1.00 17.25 118 ARG A C 1
ATOM 937 O O . ARG A 1 140 ? 23.705 29.759 15.934 1.00 19.09 118 ARG A O 1
ATOM 945 N N . THR A 1 141 ? 22.647 29.628 17.912 1.00 18.24 119 THR A N 1
ATOM 946 C CA . THR A 1 141 ? 23.736 30.246 18.647 1.00 17.63 119 THR A CA 1
ATOM 947 C C . THR A 1 141 ? 24.917 29.278 18.817 1.00 16.80 119 THR A C 1
ATOM 948 O O . THR A 1 141 ? 26.085 29.636 18.618 1.00 19.57 119 THR A O 1
ATOM 952 N N . ALA A 1 142 ? 24.599 28.050 19.191 1.00 17.29 120 ALA A N 1
ATOM 953 C CA . ALA A 1 142 ? 25.613 27.036 19.472 1.00 15.71 120 ALA A CA 1
ATOM 954 C C . ALA A 1 142 ? 24.881 25.699 19.450 1.00 16.26 120 ALA A C 1
ATOM 955 O O . ALA A 1 142 ? 23.677 25.641 19.678 1.00 16.60 120 ALA A O 1
ATOM 957 N N . ILE A 1 143 ? 25.600 24.622 19.145 1.00 16.61 121 ILE A N 1
ATOM 958 C CA . ILE A 1 143 ? 24.959 23.303 19.088 1.00 16.91 121 ILE A CA 1
ATOM 959 C C . ILE A 1 143 ? 25.129 22.584 20.443 1.00 17.52 121 ILE A C 1
ATOM 960 O O . ILE A 1 143 ? 26.219 22.595 21.024 1.00 17.42 121 ILE A O 1
ATOM 965 N N . PRO A 1 144 ? 24.039 21.996 20.976 1.00 17.45 122 PRO A N 1
ATOM 966 C CA . PRO A 1 144 ? 24.201 21.258 22.228 1.00 17.81 122 PRO A CA 1
ATOM 967 C C . PRO A 1 144 ? 25.152 20.072 22.020 1.00 17.97 122 PRO A C 1
ATOM 968 O O . PRO A 1 144 ? 25.190 19.498 20.934 1.00 18.03 122 PRO A O 1
ATOM 972 N N . ALA A 1 145 ? 25.902 19.729 23.060 1.00 17.75 123 ALA A N 1
ATOM 973 C CA . ALA A 1 145 ? 26.830 18.599 23.024 1.00 16.81 123 ALA A CA 1
ATOM 974 C C . ALA A 1 145 ? 26.333 17.470 23.937 1.00 20.37 123 ALA A C 1
ATOM 975 O O . ALA A 1 145 ? 25.578 17.720 24.891 1.00 19.74 123 ALA A O 1
ATOM 977 N N . TYR A 1 146 ? 26.739 16.230 23.646 1.00 19.55 124 TYR A N 1
ATOM 978 C CA . TYR A 1 146 ? 26.525 15.153 24.603 1.00 19.40 124 TYR A CA 1
ATOM 979 C C . TYR A 1 146 ? 27.809 14.402 24.850 1.00 20.94 124 TYR A C 1
ATOM 980 O O . TYR A 1 146 ? 28.634 14.265 23.949 1.00 25.34 124 TYR A O 1
ATOM 989 N N . THR A 1 147 ? 27.983 13.947 26.089 1.00 20.44 125 THR A N 1
ATOM 990 C CA . THR A 1 147 ? 29.169 13.205 26.481 1.00 21.44 125 THR A CA 1
ATOM 991 C C . THR A 1 147 ? 28.784 11.757 26.735 1.00 21.19 125 THR A C 1
ATOM 992 O O . THR A 1 147 ? 27.609 11.393 26.611 1.00 20.96 125 THR A O 1
ATOM 996 N N . HIS A 1 148 ? 29.762 10.943 27.120 1.00 22.71 126 HIS A N 1
ATOM 997 C CA . HIS A 1 148 ? 29.515 9.518 27.379 1.00 22.37 126 HIS A CA 1
ATOM 998 C C . HIS A 1 148 ? 29.879 9.126 28.800 1.00 21.43 12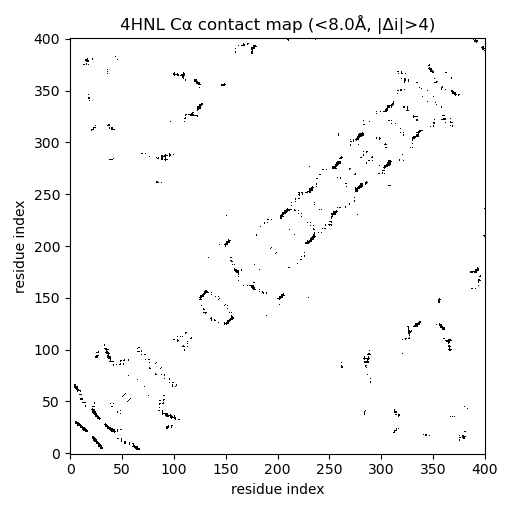6 HIS A C 1
ATOM 999 O O . HIS A 1 148 ? 31.002 9.376 29.268 1.00 24.84 126 HIS A O 1
ATOM 1001 N N . ALA A 1 149 ? 28.917 8.512 29.484 1.00 22.65 127 ALA A N 1
ATOM 1002 C CA . ALA A 1 149 ? 29.110 7.965 30.823 1.00 22.74 127 ALA A CA 1
ATOM 1003 C C . ALA A 1 149 ? 28.962 6.446 30.748 1.00 21.39 127 ALA A C 1
ATOM 1004 O O . ALA A 1 149 ? 27.879 5.945 30.417 1.00 22.52 127 ALA A O 1
ATOM 1006 N N . VAL A 1 150 ? 30.039 5.731 31.060 1.00 22.31 128 VAL A N 1
ATOM 1007 C CA . VAL A 1 150 ? 30.052 4.273 31.007 1.00 23.18 128 VAL A CA 1
ATOM 1008 C C . VAL A 1 150 ? 30.803 3.738 32.202 1.00 23.92 128 VAL A C 1
ATOM 1009 O O . VAL A 1 150 ? 31.884 4.245 32.543 1.00 29.30 128 VAL A O 1
ATOM 1013 N N . ALA A 1 151 ? 30.201 2.759 32.871 1.00 22.41 129 ALA A N 1
ATOM 1014 C CA . ALA A 1 151 ? 30.805 2.117 34.043 1.00 22.98 129 ALA A CA 1
ATOM 1015 C C . ALA A 1 151 ? 30.215 0.728 34.228 1.00 23.89 129 ALA A C 1
ATOM 1016 O O . ALA A 1 151 ? 29.144 0.428 33.683 1.00 23.75 129 ALA A O 1
ATOM 1018 N N . ASP A 1 152 ? 30.907 -0.124 34.983 1.00 25.97 130 ASP A N 1
ATOM 1019 C CA . ASP A 1 152 ? 30.363 -1.452 35.246 1.00 27.76 130 ASP A CA 1
ATOM 1020 C C . ASP A 1 152 ? 29.481 -1.542 36.499 1.00 28.89 130 ASP A C 1
ATOM 1021 O O . ASP A 1 152 ? 29.012 -2.618 36.846 1.00 32.91 130 ASP A O 1
ATOM 1026 N N . ASN A 1 153 ? 29.224 -0.412 37.155 1.00 24.56 131 ASN A N 1
ATOM 1027 C CA . ASN A 1 153 ? 28.304 -0.380 38.304 1.00 25.15 131 ASN A CA 1
ATOM 1028 C C . ASN A 1 153 ? 27.620 0.980 38.385 1.00 23.07 131 ASN A C 1
ATOM 1029 O O . ASN A 1 153 ? 28.177 1.980 37.904 1.00 24.94 131 ASN A O 1
ATOM 1034 N N . LEU A 1 154 ? 26.435 1.027 38.999 1.00 23.39 132 LEU A N 1
ATOM 1035 C CA . LEU A 1 154 ? 25.648 2.262 39.052 1.00 22.86 132 LEU A CA 1
ATOM 1036 C C . LEU A 1 154 ? 26.345 3.395 39.791 1.00 24.05 132 LEU A C 1
ATOM 1037 O O . LEU A 1 154 ? 26.286 4.536 39.354 1.00 25.08 132 LEU A O 1
ATOM 1042 N N . ASP A 1 155 ? 26.997 3.090 40.907 1.00 26.85 133 ASP A N 1
ATOM 1043 C CA . ASP A 1 155 ? 27.671 4.135 41.676 1.00 27.56 133 ASP A CA 1
ATOM 1044 C C . ASP A 1 155 ? 28.685 4.909 40.849 1.00 26.78 133 ASP A C 1
ATOM 1045 O O . ASP A 1 155 ? 28.673 6.137 40.853 1.00 28.58 133 ASP A O 1
ATOM 1050 N N . ASP A 1 156 ? 29.546 4.198 40.127 1.00 24.23 134 ASP A N 1
ATOM 1051 C CA . ASP A 1 156 ? 30.562 4.832 39.281 1.00 24.24 134 ASP A CA 1
ATOM 1052 C C . ASP A 1 156 ? 29.905 5.588 38.127 1.00 22.78 134 ASP A C 1
ATOM 1053 O O . ASP A 1 156 ? 30.372 6.659 37.730 1.00 26.01 134 ASP A O 1
ATOM 1058 N N . LEU A 1 157 ? 28.810 5.039 37.593 1.00 24.66 135 LEU A N 1
ATOM 1059 C CA . LEU A 1 157 ? 28.054 5.719 36.556 1.00 21.57 135 LEU A CA 1
ATOM 1060 C C . LEU A 1 157 ? 27.494 7.055 37.066 1.00 22.13 135 LEU A C 1
ATOM 1061 O O . LEU A 1 157 ? 27.572 8.076 36.378 1.00 22.91 135 LEU A O 1
ATOM 1066 N N . TYR A 1 158 ? 26.922 7.050 38.263 1.00 22.93 136 TYR A N 1
ATOM 1067 C CA . TYR A 1 158 ? 26.392 8.286 38.848 1.00 20.98 136 TYR A CA 1
ATOM 1068 C C . TYR A 1 158 ? 27.506 9.320 39.018 1.00 22.75 136 TYR A C 1
ATOM 1069 O O . TYR A 1 158 ? 27.291 10.512 38.823 1.00 23.84 136 TYR A O 1
ATOM 1078 N N . HIS A 1 159 ? 28.704 8.875 39.389 1.00 23.19 137 HIS A N 1
ATOM 1079 C CA . HIS A 1 159 ? 29.791 9.834 39.572 1.00 23.04 137 HIS A CA 1
ATOM 1080 C C . HIS A 1 159 ? 30.142 10.498 38.246 1.00 23.38 137 HIS A C 1
ATOM 1081 O O . HIS A 1 159 ? 30.430 11.694 38.214 1.00 26.41 137 HIS A O 1
ATOM 1088 N N . GLU A 1 160 ? 30.096 9.732 37.154 1.00 23.86 138 GLU A N 1
ATOM 1089 C CA . GLU A 1 160 ? 30.366 10.284 35.820 1.00 23.06 138 GLU A CA 1
ATOM 1090 C C . GLU A 1 160 ? 29.277 11.270 35.450 1.00 24.16 138 GLU A C 1
ATOM 1091 O O . GLU A 1 160 ? 29.557 12.390 35.011 1.00 23.41 138 GLU A O 1
ATOM 1097 N N . ILE A 1 161 ? 28.027 10.856 35.639 1.00 22.43 139 ILE A N 1
ATOM 1098 C CA . ILE A 1 161 ? 26.891 11.725 35.345 1.00 22.12 139 ILE A CA 1
ATOM 1099 C C . ILE A 1 161 ? 26.982 13.027 36.157 1.00 22.06 139 ILE A C 1
ATOM 1100 O O . ILE A 1 161 ? 26.830 14.119 35.612 1.00 22.76 139 ILE A O 1
ATOM 1105 N N . ASP A 1 162 ? 27.267 12.923 37.453 1.00 24.20 140 ASP A N 1
ATOM 1106 C CA . ASP A 1 162 ? 27.355 14.119 38.303 1.00 24.90 140 ASP A CA 1
ATOM 1107 C C . ASP A 1 162 ? 28.377 15.126 37.770 1.00 23.83 140 ASP A C 1
ATOM 1108 O O . ASP A 1 162 ? 28.151 16.349 37.765 1.00 25.05 140 ASP A O 1
ATOM 1113 N N . ARG A 1 163 ? 29.513 14.611 37.333 1.00 23.26 141 ARG A N 1
ATOM 1114 C CA . ARG A 1 163 ? 30.577 15.452 36.816 1.00 25.38 141 ARG A CA 1
ATOM 1115 C C . ARG A 1 163 ? 30.130 16.169 35.541 1.00 22.27 141 ARG A C 1
ATOM 1116 O O . ARG A 1 163 ? 30.343 17.372 35.364 1.00 25.19 141 ARG A O 1
ATOM 1124 N N . PHE A 1 164 ? 29.487 15.433 34.641 1.00 21.35 142 PHE A N 1
ATOM 1125 C CA . PHE A 1 164 ? 29.015 16.038 33.408 1.00 21.27 142 PHE A CA 1
ATOM 1126 C C . PHE A 1 164 ? 27.939 17.078 33.679 1.00 21.33 142 PHE A C 1
ATOM 1127 O O . PHE A 1 164 ? 27.889 18.117 33.007 1.00 22.96 142 PHE A O 1
ATOM 1135 N N . LEU A 1 165 ? 27.074 16.817 34.655 1.00 22.43 143 LEU A N 1
ATOM 1136 C CA . LEU A 1 165 ? 25.994 17.762 34.946 1.00 21.86 143 LEU A CA 1
ATOM 1137 C C . LEU A 1 165 ? 26.579 19.077 35.442 1.00 24.66 143 LEU A C 1
ATOM 1138 O O . LEU A 1 165 ? 26.136 20.165 35.048 1.00 25.37 143 LEU A O 1
ATOM 1143 N N . ALA A 1 166 ? 27.572 18.972 36.315 1.00 24.72 144 ALA A N 1
ATOM 1144 C CA . ALA A 1 166 ? 28.226 20.157 36.857 1.00 25.64 144 ALA A CA 1
ATOM 1145 C C . ALA A 1 166 ? 28.923 20.949 35.747 1.00 22.47 144 ALA A C 1
ATOM 1146 O O . ALA A 1 166 ? 29.028 22.182 35.812 1.00 28.26 144 ALA A O 1
ATOM 1148 N N . ALA A 1 167 ? 29.375 20.235 34.716 1.00 23.75 145 ALA A N 1
ATOM 1149 C CA . ALA A 1 167 ? 30.048 20.854 33.576 1.00 25.95 145 ALA A CA 1
ATOM 1150 C C . ALA A 1 167 ? 29.090 21.511 32.585 1.00 23.97 145 ALA A C 1
ATOM 1151 O O . ALA A 1 167 ? 29.527 22.168 31.632 1.00 26.89 145 ALA A O 1
ATOM 1153 N N . GLY A 1 168 ? 27.794 21.346 32.806 1.00 23.73 146 GLY A N 1
ATOM 1154 C CA . GLY A 1 168 ? 26.798 21.993 31.958 1.00 24.73 146 GLY A CA 1
ATOM 1155 C C . GLY A 1 168 ? 26.125 21.108 30.928 1.00 23.18 146 GLY A C 1
ATOM 1156 O O . GLY A 1 168 ? 25.285 21.591 30.184 1.00 26.49 146 GLY A O 1
ATOM 1157 N N . TYR A 1 169 ? 26.465 19.815 30.881 1.00 21.70 147 TYR A N 1
ATOM 1158 C CA . TYR A 1 169 ? 25.831 18.913 29.913 1.00 21.65 147 TYR A CA 1
ATOM 1159 C C . TYR A 1 169 ? 24.391 18.636 30.276 1.00 22.04 147 TYR A C 1
ATOM 1160 O O . TYR A 1 169 ? 24.074 18.397 31.449 1.00 25.02 147 TYR A O 1
ATOM 1169 N N . ARG A 1 170 ? 23.521 18.646 29.269 1.00 20.72 148 ARG A N 1
ATOM 1170 C CA . ARG A 1 170 ? 22.106 18.342 29.497 1.00 22.34 148 ARG A CA 1
ATOM 1171 C C . ARG A 1 170 ? 21.707 17.074 28.768 1.00 20.10 148 ARG A C 1
ATOM 1172 O O . ARG A 1 170 ? 20.555 16.652 28.833 1.00 22.32 148 ARG A O 1
ATOM 1180 N N . TYR A 1 171 ? 22.695 16.456 28.127 1.00 19.57 149 TYR A N 1
ATOM 1181 C CA . TYR A 1 171 ? 22.497 15.253 27.320 1.00 17.45 149 TYR A CA 1
ATOM 1182 C C . TYR A 1 171 ? 23.694 14.365 27.593 1.00 18.66 149 TYR A C 1
ATOM 1183 O O . TYR A 1 171 ? 24.832 14.806 27.445 1.00 18.63 149 TYR A O 1
ATOM 1192 N N . ILE A 1 172 ? 23.450 13.118 27.980 1.00 17.13 150 ILE A N 1
ATOM 1193 C CA . ILE A 1 172 ? 24.540 12.208 28.327 1.00 17.42 150 ILE A CA 1
ATOM 1194 C C . ILE A 1 172 ? 24.194 10.809 27.837 1.00 16.23 150 ILE A C 1
ATOM 1195 O O . ILE A 1 172 ? 23.150 10.264 28.195 1.00 17.80 150 ILE A O 1
ATOM 1200 N N . ARG A 1 173 ? 25.085 10.229 27.042 1.00 16.45 151 ARG A N 1
ATOM 1201 C CA . ARG A 1 173 ? 24.943 8.839 26.642 1.00 16.25 151 ARG A CA 1
ATOM 1202 C C . ARG A 1 173 ? 25.377 7.952 27.795 1.00 16.62 151 ARG A C 1
ATOM 1203 O O . ARG A 1 173 ? 26.478 8.121 28.319 1.00 21.76 151 ARG A O 1
ATOM 1211 N N . CYS A 1 174 ? 24.505 7.028 28.194 1.00 16.47 152 CYS A N 1
ATOM 1212 C CA . CYS A 1 174 ? 24.724 6.211 29.388 1.00 15.62 152 CYS A CA 1
ATOM 1213 C C . CYS A 1 174 ? 24.775 4.730 29.062 1.00 16.50 152 CYS A C 1
ATOM 1214 O O . CYS A 1 174 ? 23.937 4.217 28.336 1.00 19.34 152 CYS A O 1
ATOM 1217 N N . GLN A 1 175 ? 25.772 4.049 29.607 1.00 19.16 153 GLN A N 1
ATOM 1218 C CA . GLN A 1 175 ? 25.880 2.611 29.460 1.00 19.72 153 GLN A CA 1
ATOM 1219 C C . GLN A 1 175 ? 26.350 1.986 30.759 1.00 19.15 153 GLN A C 1
ATOM 1220 O O . GLN A 1 175 ? 27.331 2.449 31.361 1.00 21.21 153 GLN A O 1
ATOM 1226 N N . LEU A 1 176 ? 25.628 0.958 31.192 1.00 19.34 154 LEU A N 1
ATOM 1227 C CA . LEU A 1 176 ? 25.959 0.199 32.389 1.00 19.76 154 LEU A CA 1
ATOM 1228 C C . LEU A 1 176 ? 26.405 -1.196 31.997 1.00 22.62 154 LEU A C 1
ATOM 1229 O O . LEU A 1 176 ? 25.678 -1.926 31.317 1.00 21.29 154 LEU A O 1
ATOM 1234 N N . GLY A 1 177 ? 27.602 -1.559 32.432 1.00 22.40 155 GLY A N 1
ATOM 1235 C CA . GLY A 1 177 ? 28.196 -2.845 32.081 1.00 23.68 155 GLY A CA 1
ATOM 1236 C C . GLY A 1 177 ? 29.001 -2.772 30.803 1.00 23.69 155 GLY A C 1
ATOM 1237 O O . GLY A 1 177 ? 28.860 -1.842 30.002 1.00 27.49 155 GLY A O 1
ATOM 1238 N N . PHE A 1 178 ? 29.873 -3.757 30.626 1.00 25.83 156 PHE A N 1
ATOM 1239 C CA . PHE A 1 178 ? 30.656 -3.901 29.402 1.00 25.70 156 PHE A CA 1
ATOM 1240 C C . PHE A 1 178 ? 30.235 -5.203 28.735 1.00 26.04 156 PHE A C 1
ATOM 1241 O O . PHE A 1 178 ? 29.969 -6.203 29.430 1.00 29.89 156 PHE A O 1
ATOM 1249 N N . TYR A 1 179 ? 30.170 -5.200 27.402 1.00 23.78 157 TYR A N 1
ATOM 1250 C CA . TYR A 1 179 ? 29.577 -6.328 26.659 1.00 22.15 157 TYR A CA 1
ATOM 1251 C C . TYR A 1 179 ? 30.544 -6.924 25.636 1.00 24.82 157 TYR A C 1
ATOM 1252 O O . TYR A 1 179 ? 30.393 -6.767 24.425 1.00 31.28 157 TYR A O 1
ATOM 1261 N N . GLY A 1 180 ? 31.527 -7.639 26.166 1.00 23.66 158 GLY A N 1
ATOM 1262 C CA . GLY A 1 180 ? 32.580 -8.236 25.362 1.00 22.76 158 GLY A CA 1
ATOM 1263 C C . GLY A 1 180 ? 33.498 -8.977 26.311 1.00 28.66 158 GLY A C 1
ATOM 1264 O O . GLY A 1 180 ? 33.262 -9.001 27.529 1.00 30.49 158 GLY A O 1
ATOM 1265 N N . GLY A 1 181 ? 34.528 -9.607 25.770 1.00 27.39 159 GLY A N 1
ATOM 1266 C CA . GLY A 1 181 ? 35.499 -10.275 26.603 1.00 31.03 159 GLY A CA 1
ATOM 1267 C C . GLY A 1 181 ? 35.555 -11.775 26.407 1.00 27.41 159 GLY A C 1
ATOM 1268 O O . GLY A 1 181 ? 34.846 -12.359 25.587 1.00 23.69 159 GLY A O 1
ATOM 1269 N N . ASN A 1 182 ? 36.414 -12.396 27.161 1.00 27.71 160 ASN A N 1
ATOM 1270 C CA . ASN A 1 182 ? 36.646 -13.795 27.023 1.00 27.77 160 ASN A CA 1
ATOM 1271 C C . ASN A 1 182 ? 35.450 -14.684 27.282 1.00 30.23 160 ASN A C 1
ATOM 1272 O O . ASN A 1 182 ? 34.688 -14.443 28.165 1.00 26.52 160 ASN A O 1
ATOM 1277 N N . PRO A 1 183 ? 35.307 -15.744 26.501 1.00 24.68 161 PRO A N 1
ATOM 1278 C CA . PRO A 1 183 ? 34.172 -16.642 26.737 1.00 27.65 161 PRO A CA 1
ATOM 1279 C C . PRO A 1 183 ? 34.239 -17.299 28.110 1.00 28.66 161 PRO A C 1
ATOM 1280 O O . PRO A 1 183 ? 33.240 -17.849 28.568 1.00 27.98 161 PRO A O 1
ATOM 1284 N N . SER A 1 184 ? 35.386 -17.210 28.782 1.00 29.17 162 SER A N 1
ATOM 1285 C CA . SER A 1 184 ? 35.503 -17.780 30.128 1.00 28.69 162 SER A CA 1
ATOM 1286 C C . SER A 1 184 ? 34.581 -17.073 31.117 1.00 32.75 162 SER A C 1
ATOM 1287 O O . SER A 1 184 ? 34.261 -17.620 32.180 1.00 39.39 162 SER A O 1
ATOM 1290 N N . GLN A 1 185 ? 34.166 -15.856 30.768 1.00 30.16 163 GLN A N 1
ATOM 1291 C CA . GLN A 1 185 ? 33.433 -14.988 31.696 1.00 34.00 163 GLN A CA 1
ATOM 1292 C C . GLN A 1 185 ? 31.916 -15.207 31.701 1.00 36.65 163 GLN A C 1
ATOM 1293 O O . GLN A 1 185 ? 31.183 -14.555 32.455 1.00 41.57 163 GLN A O 1
ATOM 1299 N N . LEU A 1 186 ? 31.437 -16.107 30.850 1.00 30.03 164 LEU A N 1
ATOM 1300 C CA . LEU A 1 186 ? 30.012 -16.437 30.851 1.00 33.45 164 LEU A CA 1
ATOM 1301 C C . LEU A 1 186 ? 29.801 -17.890 30.455 1.00 30.29 164 LEU A C 1
ATOM 1302 O O . LEU A 1 186 ? 30.745 -18.570 30.056 1.00 34.12 164 LEU A O 1
ATOM 1307 N N . GLN A 1 187 ? 28.567 -18.368 30.583 1.00 33.58 165 GLN A N 1
ATOM 1308 C CA . GLN A 1 187 ? 28.247 -19.741 30.208 1.00 34.97 165 GLN A CA 1
ATOM 1309 C C . GLN A 1 187 ? 28.241 -19.905 28.692 1.00 30.02 165 GLN A C 1
ATOM 1310 O O . GLN A 1 187 ? 27.468 -19.250 27.996 1.00 35.81 165 GLN A O 1
ATOM 1316 N N . THR A 1 188 ? 29.112 -20.778 28.196 1.00 28.40 166 THR A N 1
ATOM 1317 C CA . THR A 1 188 ? 29.185 -21.117 26.779 1.00 26.00 166 THR A CA 1
ATOM 1318 C C . THR A 1 188 ? 29.328 -22.630 26.639 1.00 26.00 166 THR A C 1
ATOM 1319 O O . THR A 1 188 ? 29.575 -23.339 27.637 1.00 29.34 166 THR A O 1
ATOM 1323 N N . PRO A 1 189 ? 29.194 -23.131 25.400 1.00 22.92 167 PRO A N 1
ATOM 1324 C CA . PRO A 1 189 ? 29.559 -24.513 25.138 1.00 23.78 167 PRO A CA 1
ATOM 1325 C C . PRO A 1 189 ? 31.061 -24.688 25.349 1.00 25.76 167 PRO A C 1
ATOM 1326 O O . PRO A 1 189 ? 31.811 -23.693 25.420 1.00 26.27 167 PRO A O 1
ATOM 1330 N N . GLU A 1 190 ? 31.502 -25.936 25.441 1.00 25.57 168 GLU A N 1
ATOM 1331 C CA . GLU A 1 190 ? 32.922 -26.219 25.545 1.00 25.72 168 GLU A CA 1
ATOM 1332 C C . GLU A 1 190 ? 33.675 -25.868 24.268 1.00 25.00 168 GLU A C 1
ATOM 1333 O O . GLU A 1 190 ? 33.110 -25.904 23.173 1.00 25.32 168 GLU A O 1
ATOM 1339 N N . GLU A 1 191 ? 34.957 -25.542 24.424 1.00 25.26 169 GLU A N 1
ATOM 1340 C CA . GLU A 1 191 ? 35.817 -25.133 23.309 1.00 25.69 169 GLU A CA 1
ATOM 1341 C C . GLU A 1 191 ? 35.175 -24.047 22.432 1.00 24.07 169 GLU A C 1
ATOM 1342 O O . GLU A 1 191 ? 35.065 -24.195 21.210 1.00 26.07 169 GLU A O 1
ATOM 1348 N N . PRO A 1 192 ? 34.764 -22.935 23.058 1.00 24.06 170 PRO A N 1
ATOM 1349 C CA . PRO A 1 192 ? 34.089 -21.865 22.314 1.00 22.88 170 PRO A CA 1
ATOM 1350 C C . PRO A 1 192 ? 34.993 -21.273 21.237 1.00 21.02 170 PRO A C 1
ATOM 1351 O O . PRO A 1 192 ? 36.205 -21.122 21.443 1.00 24.87 170 PRO A O 1
ATOM 1355 N N . ILE A 1 193 ? 34.412 -20.936 20.094 1.00 19.34 171 ILE A N 1
ATOM 1356 C CA . ILE A 1 193 ? 35.133 -20.231 19.048 1.00 19.51 171 ILE A CA 1
ATOM 1357 C C . ILE A 1 193 ? 35.683 -18.933 19.640 1.00 20.72 171 ILE A C 1
ATOM 1358 O O . ILE A 1 193 ? 34.979 -18.246 20.373 1.00 21.45 171 ILE A O 1
ATOM 1363 N N . SER A 1 194 ? 36.937 -18.586 19.337 1.00 21.00 172 SER A N 1
ATOM 1364 C CA . SER A 1 194 ? 37.496 -17.347 19.887 1.00 20.50 172 SER A CA 1
ATOM 1365 C C . SER A 1 194 ? 36.672 -16.124 19.491 1.00 19.32 172 SER A C 1
ATOM 1366 O O . SER A 1 194 ? 36.147 -16.035 18.375 1.00 21.03 172 SER A O 1
ATOM 1369 N N . GLY A 1 195 ? 36.547 -15.173 20.414 1.00 21.11 173 GLY A N 1
ATOM 1370 C CA . GLY A 1 195 ? 35.834 -13.932 20.101 1.00 21.50 173 GLY A CA 1
ATOM 1371 C C . GLY A 1 195 ? 35.571 -13.125 21.351 1.00 19.16 173 GLY A C 1
ATOM 1372 O O . GLY A 1 195 ? 36.033 -13.487 22.455 1.00 21.87 173 GLY A O 1
ATOM 1373 N N . SER A 1 196 ? 34.842 -12.021 21.166 1.00 20.23 174 SER A N 1
ATOM 1374 C CA . SER A 1 196 ? 34.455 -11.129 22.250 1.00 20.10 174 SER A CA 1
ATOM 1375 C C . SER A 1 196 ? 32.989 -11.434 22.569 1.00 21.32 174 SER A C 1
ATOM 1376 O O . SER A 1 196 ? 32.107 -11.147 21.759 1.00 23.47 174 SER A O 1
ATOM 1379 N N . TYR A 1 197 ? 32.736 -12.017 23.739 1.00 19.81 175 TYR A N 1
ATOM 1380 C CA . TYR A 1 197 ? 31.440 -12.606 24.066 1.00 18.95 175 TYR A CA 1
ATOM 1381 C C . TYR A 1 197 ? 30.580 -11.741 24.949 1.00 18.54 175 TYR A C 1
ATOM 1382 O O . TYR A 1 197 ? 31.071 -11.082 25.877 1.00 21.23 175 TYR A O 1
ATOM 1391 N N . PHE A 1 198 ? 29.274 -11.791 24.702 1.00 18.63 176 PHE A N 1
ATOM 1392 C CA . PHE A 1 198 ? 28.314 -11.189 25.623 1.00 19.27 176 PHE A CA 1
ATOM 1393 C C . PHE A 1 198 ? 26.985 -11.902 25.494 1.00 18.83 176 PHE A C 1
ATOM 1394 O O . PHE A 1 198 ? 26.781 -12.674 24.552 1.00 19.17 176 PHE A O 1
ATOM 1402 N N . ASP A 1 199 ? 26.084 -11.618 26.427 1.00 19.50 177 ASP A N 1
ATOM 1403 C CA . ASP A 1 199 ? 24.765 -12.225 26.460 1.00 19.23 177 ASP A CA 1
ATOM 1404 C C . ASP A 1 199 ? 23.733 -11.128 26.200 1.00 17.38 177 ASP A C 1
ATOM 1405 O O . ASP A 1 199 ? 23.666 -10.142 26.937 1.00 19.97 177 ASP A O 1
ATOM 1410 N N . GLN A 1 200 ? 22.939 -11.297 25.144 1.00 18.99 178 GLN A N 1
ATOM 1411 C CA . GLN A 1 200 ? 21.984 -10.263 24.732 1.00 18.05 178 GLN A CA 1
ATOM 1412 C C . GLN A 1 200 ? 20.917 -10.013 25.782 1.00 18.21 178 GLN A C 1
ATOM 1413 O O . GLN A 1 200 ? 20.458 -8.880 25.965 1.00 18.67 178 GLN A O 1
ATOM 1419 N N . THR A 1 201 ? 20.473 -11.076 26.442 1.00 19.98 179 THR A N 1
ATOM 1420 C CA A THR A 1 201 ? 19.433 -10.912 27.441 0.50 20.92 179 THR A CA 1
ATOM 1421 C CA B THR A 1 201 ? 19.442 -10.953 27.465 0.50 20.86 179 THR A CA 1
ATOM 1422 C C . THR A 1 201 ? 19.980 -10.165 28.654 1.00 21.11 179 THR A C 1
ATOM 1423 O O . THR A 1 201 ? 19.304 -9.282 29.186 1.00 22.86 179 THR A O 1
ATOM 1430 N N . ASP A 1 202 ? 21.211 -10.481 29.063 1.00 22.26 180 ASP A N 1
ATOM 1431 C CA A ASP A 1 202 ? 21.838 -9.738 30.153 0.50 21.67 180 ASP A CA 1
ATOM 1432 C CA B ASP A 1 202 ? 21.883 -9.744 30.140 0.50 21.47 180 ASP A CA 1
ATOM 1433 C C . ASP A 1 202 ? 22.014 -8.266 29.770 1.00 20.15 180 ASP A C 1
ATOM 1434 O O . ASP A 1 202 ? 21.766 -7.374 30.578 1.00 21.45 180 ASP A O 1
ATOM 1443 N N . TYR A 1 203 ? 22.437 -8.013 28.542 1.00 18.18 181 TYR A N 1
ATOM 1444 C CA . TYR A 1 203 ? 22.589 -6.641 28.072 1.00 17.67 181 TYR A CA 1
ATOM 1445 C C . TYR A 1 203 ? 21.266 -5.868 28.170 1.00 17.17 181 TYR A C 1
ATOM 1446 O O . TYR A 1 203 ? 21.209 -4.750 28.714 1.00 17.48 181 TYR A O 1
ATOM 1455 N N . MET A 1 204 ? 20.183 -6.455 27.671 1.00 17.35 182 MET A N 1
ATOM 1456 C CA A MET A 1 204 ? 18.890 -5.767 27.702 0.50 17.46 182 MET A CA 1
ATOM 1457 C CA B MET A 1 204 ? 18.891 -5.761 27.707 0.50 17.43 182 MET A CA 1
ATOM 1458 C C . MET A 1 204 ? 18.403 -5.522 29.133 1.00 17.62 182 MET A C 1
ATOM 1459 O O . MET A 1 204 ? 17.953 -4.418 29.473 1.00 18.87 182 MET A O 1
ATOM 1468 N N . GLU A 1 205 ? 18.473 -6.561 29.965 1.00 17.37 183 GLU A N 1
ATOM 1469 C CA . GLU A 1 205 ? 18.001 -6.451 31.346 1.00 19.66 183 GLU A CA 1
ATOM 1470 C C . GLU A 1 205 ? 18.806 -5.411 32.129 1.00 19.34 183 GLU A C 1
ATOM 1471 O O . GLU A 1 205 ? 18.249 -4.613 32.894 1.00 21.30 183 GLU A O 1
ATOM 1477 N N . THR A 1 206 ? 20.121 -5.430 31.959 1.00 18.28 184 THR A N 1
ATOM 1478 C CA . THR A 1 206 ? 20.995 -4.509 32.704 1.00 18.80 184 THR A CA 1
ATOM 1479 C C . THR A 1 206 ? 20.745 -3.067 32.261 1.00 19.68 184 THR A C 1
ATOM 1480 O O . THR A 1 206 ? 20.737 -2.139 33.079 1.00 19.07 184 THR A O 1
ATOM 1484 N N . THR A 1 207 ? 20.521 -2.882 30.965 1.00 17.16 185 THR A N 1
ATOM 1485 C CA . THR A 1 207 ? 20.303 -1.545 30.454 1.00 17.21 185 THR A CA 1
ATOM 1486 C C . THR A 1 207 ? 18.957 -0.971 30.919 1.00 17.79 185 THR A C 1
ATOM 1487 O O . THR A 1 207 ? 18.870 0.211 31.275 1.00 19.19 185 THR A O 1
ATOM 1491 N N . LEU A 1 208 ? 17.909 -1.798 30.915 1.00 18.87 186 LEU A N 1
ATOM 1492 C CA . LEU A 1 208 ? 16.622 -1.333 31.432 1.00 20.49 186 LEU A CA 1
ATOM 1493 C C . LEU A 1 208 ? 16.736 -1.006 32.927 1.00 21.79 186 LEU A C 1
ATOM 1494 O O . LEU A 1 208 ? 16.132 -0.042 33.404 1.00 23.57 186 LEU A O 1
ATOM 1499 N N . LYS A 1 209 ? 17.497 -1.816 33.664 1.00 21.72 187 LYS A N 1
ATOM 1500 C CA . LYS A 1 209 ? 17.757 -1.529 35.083 1.00 22.38 187 LYS A CA 1
ATOM 1501 C C . LYS A 1 209 ? 18.417 -0.147 35.221 1.00 19.91 187 LYS A C 1
ATOM 1502 O O . LYS A 1 209 ? 18.061 0.647 36.095 1.00 24.13 187 LYS A O 1
ATOM 1508 N N . MET A 1 210 ? 19.377 0.134 34.349 1.00 19.50 188 MET A N 1
ATOM 1509 C CA . MET A 1 210 ? 20.056 1.432 34.337 1.00 18.63 188 MET A CA 1
ATOM 1510 C C . MET A 1 210 ? 19.090 2.586 34.051 1.00 19.56 188 MET A C 1
ATOM 1511 O O . MET A 1 210 ? 19.126 3.625 34.741 1.00 20.03 188 MET A O 1
ATOM 1516 N N . PHE A 1 211 ? 18.249 2.425 33.026 1.00 19.80 189 PHE A N 1
ATOM 1517 C CA . PHE A 1 211 ? 17.293 3.476 32.676 1.00 20.09 189 PHE A CA 1
ATOM 1518 C C . PHE A 1 211 ? 16.453 3.809 33.909 1.00 21.87 189 PHE A C 1
ATOM 1519 O O . PHE A 1 211 ? 16.240 4.976 34.242 1.00 22.22 189 PHE A O 1
ATOM 1527 N N . ALA A 1 212 ? 15.945 2.771 34.568 1.00 22.16 190 ALA A N 1
ATOM 1528 C CA . ALA A 1 212 ? 15.048 2.983 35.694 1.00 23.88 190 ALA A CA 1
ATOM 1529 C C . ALA A 1 212 ? 15.763 3.668 36.854 1.00 26.12 190 ALA A C 1
ATOM 1530 O O . ALA A 1 212 ? 15.184 4.538 37.522 1.00 27.12 190 ALA A O 1
ATOM 1532 N N . ALA A 1 213 ? 17.013 3.276 37.108 1.00 22.90 191 ALA A N 1
ATOM 1533 C CA . ALA A 1 213 ? 17.758 3.823 38.238 1.00 22.76 191 ALA A CA 1
ATOM 1534 C C . ALA A 1 213 ? 18.098 5.296 37.985 1.00 24.14 191 ALA A C 1
ATOM 1535 O O . ALA A 1 213 ? 17.991 6.154 38.878 1.00 25.31 191 ALA A O 1
ATOM 1537 N N . ILE A 1 214 ? 18.500 5.601 36.762 1.00 20.81 192 ILE A N 1
ATOM 1538 C CA . ILE A 1 214 ? 18.849 6.970 36.416 1.00 21.57 192 ILE A CA 1
ATOM 1539 C C . ILE A 1 214 ? 17.614 7.855 36.478 1.00 24.51 192 ILE A C 1
ATOM 1540 O O . ILE A 1 214 ? 17.663 8.968 36.997 1.00 26.01 192 ILE A O 1
ATOM 1545 N N . LYS A 1 215 ? 16.493 7.342 35.991 1.00 23.56 193 LYS A N 1
ATOM 1546 C CA . LYS A 1 215 ? 15.265 8.122 36.007 1.00 27.56 193 LYS A CA 1
ATOM 1547 C C . LYS A 1 215 ? 14.842 8.436 37.437 1.00 27.65 193 LYS A C 1
ATOM 1548 O O . LYS A 1 215 ? 14.434 9.555 37.731 1.00 30.82 193 LYS A O 1
ATOM 1554 N N . GLU A 1 216 ? 14.943 7.446 38.322 1.00 28.74 194 GLU A N 1
ATOM 1555 C CA A GLU A 1 216 ? 14.539 7.626 39.710 0.50 30.94 194 GLU A CA 1
ATOM 1556 C CA B GLU A 1 216 ? 14.554 7.614 39.723 0.50 31.39 194 GLU A CA 1
ATOM 1557 C C . GLU A 1 216 ? 15.437 8.651 40.406 1.00 34.58 194 GLU A C 1
ATOM 1558 O O . GLU A 1 216 ? 14.953 9.489 41.176 1.00 34.17 194 GLU A O 1
ATOM 1569 N N . LYS A 1 217 ? 16.738 8.585 40.131 1.00 28.98 195 LYS A N 1
ATOM 1570 C CA . LYS A 1 217 ? 17.709 9.470 40.776 1.00 26.82 195 LYS A CA 1
ATOM 1571 C C . LYS A 1 217 ? 17.738 10.889 40.212 1.00 28.00 195 LYS A C 1
ATOM 1572 O O . LYS A 1 217 ? 17.797 11.862 40.975 1.00 35.07 195 LYS A O 1
ATOM 1578 N N . TYR A 1 218 ? 17.710 11.010 38.886 1.00 28.69 196 TYR A N 1
ATOM 1579 C CA . TYR A 1 218 ? 17.939 12.314 38.235 1.00 27.33 196 TYR A CA 1
ATOM 1580 C C . TYR A 1 218 ? 16.706 12.955 37.612 1.00 32.19 196 TYR A C 1
ATOM 1581 O O . TYR A 1 218 ? 16.713 14.149 37.302 1.00 30.89 196 TYR A O 1
ATOM 1590 N N . GLY A 1 219 ? 15.662 12.161 37.401 1.00 31.58 197 GLY A N 1
ATOM 1591 C CA . GLY A 1 219 ? 14.462 12.653 36.737 1.00 34.19 197 GLY A CA 1
ATOM 1592 C C . GLY A 1 219 ? 14.735 13.431 35.464 1.00 32.86 197 GLY A C 1
ATOM 1593 O O . GLY A 1 219 ? 15.297 12.910 34.501 1.00 35.94 197 GLY A O 1
ATOM 1594 N N . ASN A 1 220 ? 14.330 14.694 35.471 1.00 35.95 198 ASN A N 1
ATOM 1595 C CA . ASN A 1 220 ? 14.373 15.558 34.301 1.00 31.02 198 ASN A CA 1
ATOM 1596 C C . ASN A 1 220 ? 15.653 16.374 34.193 1.00 30.04 198 ASN A C 1
ATOM 1597 O O . ASN A 1 220 ? 15.739 17.278 33.359 1.00 32.84 198 ASN A O 1
ATOM 1602 N N . GLN A 1 221 ? 16.636 16.083 35.041 1.00 29.96 199 GLN A N 1
ATOM 1603 C CA . GLN A 1 221 ? 17.840 16.914 35.098 1.00 26.43 199 GLN A CA 1
ATOM 1604 C C . GLN A 1 221 ? 18.639 16.880 33.804 1.00 27.32 199 GLN A C 1
ATOM 1605 O O . GLN A 1 221 ? 19.326 17.848 33.463 1.00 29.97 199 GLN A O 1
ATOM 1611 N N . PHE A 1 222 ? 18.584 15.752 33.103 1.00 24.36 200 PHE A N 1
ATOM 1612 C CA . PHE A 1 222 ? 19.206 15.657 31.792 1.00 23.83 200 PHE A CA 1
ATOM 1613 C C . PHE A 1 222 ? 18.497 14.576 31.000 1.00 21.62 200 PHE A C 1
ATOM 1614 O O . PHE A 1 222 ? 17.678 13.829 31.553 1.00 23.32 200 PHE A O 1
ATOM 1622 N N . GLN A 1 223 ? 18.784 14.521 29.705 1.00 22.30 201 GLN A N 1
ATOM 1623 C CA . GLN A 1 223 ? 18.242 13.465 28.860 1.00 21.28 201 GLN A CA 1
ATOM 1624 C C . GLN A 1 223 ? 19.293 12.440 28.535 1.00 20.59 201 GLN A C 1
ATOM 1625 O O . GLN A 1 223 ? 20.381 12.796 28.061 1.00 19.75 201 GLN A O 1
ATOM 1631 N N . MET A 1 224 ? 18.946 11.177 28.766 1.00 20.43 202 MET A N 1
ATOM 1632 C CA . MET A 1 224 ? 19.815 10.063 28.417 1.00 17.58 202 MET A CA 1
ATOM 1633 C C . MET A 1 224 ? 19.796 9.801 26.924 1.00 18.12 202 MET A C 1
ATOM 1634 O O . MET A 1 224 ? 18.766 9.977 26.250 1.00 18.32 202 MET A O 1
ATOM 1639 N N . LEU A 1 225 ? 20.936 9.354 26.421 1.00 18.01 203 LEU A N 1
ATOM 1640 C CA . LEU A 1 225 ? 21.009 8.666 25.139 1.00 17.50 203 LEU A CA 1
ATOM 1641 C C . LEU A 1 225 ? 21.512 7.252 25.401 1.00 16.90 203 LEU A C 1
ATOM 1642 O O . LEU A 1 225 ? 22.145 7.001 26.413 1.00 17.67 203 LEU A O 1
ATOM 1647 N N . HIS A 1 226 ? 21.246 6.322 24.492 1.00 16.52 204 HIS A N 1
ATOM 1648 C CA . HIS A 1 226 ? 21.837 4.991 24.642 1.00 15.42 204 HIS A CA 1
ATOM 1649 C C . HIS A 1 226 ? 22.060 4.421 23.255 1.00 15.50 204 HIS A C 1
ATOM 1650 O O . HIS A 1 226 ? 21.221 4.603 22.359 1.00 15.87 204 HIS A O 1
ATOM 1657 N N . ASP A 1 227 ? 23.187 3.742 23.081 1.00 16.43 205 ASP A N 1
ATOM 1658 C CA . ASP A 1 227 ? 23.592 3.141 21.805 1.00 15.62 205 ASP A CA 1
ATOM 1659 C C . ASP A 1 227 ? 23.536 1.613 21.882 1.00 15.04 205 ASP A C 1
ATOM 1660 O O . ASP A 1 227 ? 24.355 0.980 22.553 1.00 16.86 205 ASP A O 1
ATOM 1665 N N . VAL A 1 228 ? 22.547 1.030 21.207 1.00 15.35 206 VAL A N 1
ATOM 1666 C CA . VAL A 1 228 ? 22.376 -0.420 21.152 1.00 15.80 206 VAL A CA 1
ATOM 1667 C C . VAL A 1 228 ? 23.461 -1.077 20.305 1.00 17.02 206 VAL A C 1
ATOM 1668 O O . VAL A 1 228 ? 23.775 -2.250 20.494 1.00 16.22 206 VAL A O 1
ATOM 1672 N N . HIS A 1 229 ? 24.052 -0.312 19.391 1.00 15.76 207 HIS A N 1
ATOM 1673 C CA . HIS A 1 229 ? 25.250 -0.751 18.663 1.00 16.43 207 HIS A CA 1
ATOM 1674 C C . HIS A 1 229 ? 25.032 -2.120 17.986 1.00 15.80 207 HIS A C 1
ATOM 1675 O O . HIS A 1 229 ? 25.910 -2.989 17.996 1.00 17.38 207 HIS A O 1
ATOM 1682 N N . GLU A 1 230 ? 23.867 -2.258 17.359 1.00 15.03 208 GLU A N 1
ATOM 1683 C CA . GLU A 1 230 ? 23.482 -3.457 16.605 1.00 15.06 208 GLU A CA 1
ATOM 1684 C C . GLU A 1 230 ? 23.719 -4.800 17.320 1.00 14.84 208 GLU A C 1
ATOM 1685 O O . GLU A 1 230 ? 23.993 -5.825 16.675 1.00 17.57 208 GLU A O 1
ATOM 1691 N N . ARG A 1 231 ? 23.541 -4.806 18.640 1.00 16.37 209 ARG A N 1
ATOM 1692 C CA . ARG A 1 231 ? 23.793 -5.997 19.466 1.00 16.49 209 ARG A CA 1
ATOM 1693 C C . ARG A 1 231 ? 22.697 -7.064 19.384 1.00 16.03 209 ARG A C 1
ATOM 1694 O O . ARG A 1 231 ? 22.872 -8.163 19.915 1.00 17.86 209 ARG A O 1
ATOM 1702 N N . LEU A 1 232 ? 21.571 -6.746 18.752 1.00 14.95 210 LEU A N 1
ATOM 1703 C CA . LEU A 1 232 ? 20.364 -7.550 18.950 1.00 14.58 210 LEU A CA 1
ATOM 1704 C C . LEU A 1 232 ? 19.815 -8.157 17.659 1.00 13.51 210 LEU A C 1
ATOM 1705 O O . LEU A 1 232 ? 19.957 -7.588 16.585 1.00 16.30 210 LEU A O 1
ATOM 1710 N N . HIS A 1 233 ? 19.128 -9.289 17.792 1.00 14.09 211 HIS A N 1
ATOM 1711 C CA . HIS A 1 233 ? 18.337 -9.823 16.696 1.00 14.09 211 HIS A CA 1
ATOM 1712 C C . HIS A 1 233 ? 17.093 -8.933 16.501 1.00 13.39 211 HIS A C 1
ATOM 1713 O O . HIS A 1 233 ? 16.727 -8.178 17.398 1.00 13.66 211 HIS A O 1
ATOM 1720 N N . PRO A 1 234 ? 16.436 -9.025 15.336 1.00 14.28 212 PRO A N 1
ATOM 1721 C CA . PRO A 1 234 ? 15.437 -7.990 15.044 1.00 13.08 212 PRO A CA 1
ATOM 1722 C C . PRO A 1 234 ? 14.296 -7.877 16.060 1.00 12.67 212 PRO A C 1
ATOM 1723 O O . PRO A 1 234 ? 13.995 -6.781 16.547 1.00 14.20 212 PRO A O 1
ATOM 1727 N N . ASN A 1 235 ? 13.668 -8.997 16.409 1.00 12.71 213 ASN A N 1
ATOM 1728 C CA . ASN A 1 235 ? 12.593 -8.897 17.375 1.00 12.77 213 ASN A CA 1
ATOM 1729 C C . ASN A 1 235 ? 13.082 -8.394 18.740 1.00 12.49 213 ASN A C 1
ATOM 1730 O O . ASN A 1 235 ? 12.370 -7.635 19.416 1.00 13.32 213 ASN A O 1
ATOM 1735 N N . GLN A 1 236 ? 14.291 -8.801 19.151 1.00 13.54 214 GLN A N 1
ATOM 1736 C CA . GLN A 1 236 ? 14.861 -8.295 20.404 1.00 13.83 214 GLN A CA 1
ATOM 1737 C C . GLN A 1 236 ? 14.994 -6.768 20.360 1.00 13.62 214 GLN A C 1
ATOM 1738 O O . GLN A 1 236 ? 14.684 -6.078 21.330 1.00 14.91 214 GLN A O 1
ATOM 1744 N N . ALA A 1 237 ? 15.473 -6.258 19.229 1.00 14.00 215 ALA A N 1
ATOM 1745 C CA . ALA A 1 237 ? 15.635 -4.826 19.041 1.00 14.18 215 ALA A CA 1
ATOM 1746 C C . ALA A 1 237 ? 14.292 -4.116 19.179 1.00 12.99 215 ALA A C 1
ATOM 1747 O O . ALA A 1 237 ? 14.199 -3.050 19.808 1.00 14.42 215 ALA A O 1
ATOM 1749 N N . ILE A 1 238 ? 13.250 -4.687 18.560 1.00 13.21 216 ILE A N 1
ATOM 1750 C CA . ILE A 1 238 ? 11.943 -4.043 18.640 1.00 13.64 216 ILE A CA 1
ATOM 1751 C C . ILE A 1 238 ? 11.446 -4.040 20.094 1.00 14.69 216 ILE A C 1
ATOM 1752 O O . ILE A 1 238 ? 10.962 -3.015 20.596 1.00 14.18 216 ILE A O 1
ATOM 1757 N N . GLN A 1 239 ? 11.570 -5.180 20.783 1.00 13.07 217 GLN A N 1
ATOM 1758 C CA . GLN A 1 239 ? 11.115 -5.231 22.166 1.00 13.96 217 GLN A CA 1
ATOM 1759 C C . GLN A 1 239 ? 11.884 -4.247 23.035 1.00 13.80 217 GLN A C 1
ATOM 1760 O O . GLN A 1 239 ? 11.318 -3.565 23.881 1.00 15.14 217 GLN A O 1
ATOM 1766 N N . PHE A 1 240 ? 13.193 -4.193 22.832 1.00 14.43 218 PHE A N 1
ATOM 1767 C CA . PHE A 1 240 ? 14.031 -3.334 23.646 1.00 14.41 218 PHE A CA 1
ATOM 1768 C C . PHE A 1 240 ? 13.687 -1.847 23.425 1.00 14.05 218 PHE A C 1
ATOM 1769 O O . PHE A 1 240 ? 13.560 -1.065 24.383 1.00 14.67 218 PHE A O 1
ATOM 1777 N N . ALA A 1 241 ? 13.526 -1.459 22.162 1.00 13.37 219 ALA A N 1
ATOM 1778 C CA . ALA A 1 241 ? 13.139 -0.083 21.868 1.00 14.58 219 ALA A CA 1
ATOM 1779 C C . ALA A 1 241 ? 11.786 0.269 22.487 1.00 14.67 219 ALA A C 1
ATOM 1780 O O . ALA A 1 241 ? 11.620 1.371 23.014 1.00 15.51 219 ALA A O 1
ATOM 1782 N N . LYS A 1 242 ? 10.820 -0.656 22.438 1.00 14.70 220 LYS A N 1
ATOM 1783 C CA . LYS A 1 242 ? 9.539 -0.399 23.095 1.00 17.82 220 LYS A CA 1
ATOM 1784 C C . LYS A 1 242 ? 9.753 -0.180 24.578 1.00 17.50 220 LYS A C 1
ATOM 1785 O O . LYS A 1 242 ? 9.132 0.696 25.182 1.00 20.90 220 LYS A O 1
ATOM 1791 N N . ALA A 1 243 ? 10.585 -1.026 25.188 1.00 17.47 221 ALA A N 1
ATOM 1792 C CA . ALA A 1 243 ? 10.811 -0.954 26.635 1.00 19.38 221 ALA A CA 1
ATOM 1793 C C . ALA A 1 243 ? 11.523 0.343 27.043 1.00 20.10 221 ALA A C 1
ATOM 1794 O O . ALA A 1 243 ? 11.430 0.772 28.195 1.00 20.78 221 ALA A O 1
ATOM 1796 N N . ALA A 1 244 ? 12.224 0.968 26.103 1.00 17.22 222 ALA A N 1
ATOM 1797 C CA . ALA A 1 244 ? 12.929 2.222 26.390 1.00 17.22 222 ALA A CA 1
ATOM 1798 C C . ALA A 1 244 ? 12.003 3.422 26.414 1.00 16.27 222 ALA A C 1
ATOM 1799 O O . ALA A 1 244 ? 12.369 4.488 26.897 1.00 17.48 222 ALA A O 1
ATOM 1801 N N . GLU A 1 245 ? 10.803 3.266 25.867 1.00 16.81 223 GLU A N 1
ATOM 1802 C CA . GLU A 1 245 ? 9.929 4.412 25.671 1.00 16.24 223 GLU A CA 1
ATOM 1803 C C . GLU A 1 245 ? 9.606 5.229 26.937 1.00 17.36 223 GLU A C 1
ATOM 1804 O O . GLU A 1 245 ? 9.610 6.454 26.889 1.00 17.78 223 GLU A O 1
ATOM 1810 N N . PRO A 1 246 ? 9.314 4.568 28.065 1.00 17.13 224 PRO A N 1
ATOM 1811 C CA . PRO A 1 246 ? 8.975 5.344 29.284 1.00 19.20 224 PRO A CA 1
ATOM 1812 C C . PRO A 1 246 ? 10.106 6.230 29.810 1.00 18.35 224 PRO A C 1
ATOM 1813 O O . PRO A 1 246 ? 9.867 7.091 30.672 1.00 21.94 224 PRO A O 1
ATOM 1817 N N . TYR A 1 247 ? 11.327 6.029 29.315 1.00 18.34 225 TYR A N 1
ATOM 1818 C CA . TYR A 1 247 ? 12.499 6.717 29.892 1.00 18.53 225 TYR A CA 1
ATOM 1819 C C . TYR A 1 247 ? 12.886 7.999 29.159 1.00 19.35 225 TYR A C 1
ATOM 1820 O O . TYR A 1 247 ? 13.842 8.701 29.547 1.00 20.14 225 TYR A O 1
ATOM 1829 N N . GLN A 1 248 ? 12.149 8.302 28.094 1.00 19.20 226 GLN A N 1
ATOM 1830 C CA . GLN A 1 248 ? 12.280 9.589 27.432 1.00 19.43 226 GLN A CA 1
ATOM 1831 C C . GLN A 1 248 ? 13.719 9.921 27.060 1.00 17.52 226 GLN A C 1
ATOM 1832 O O . GLN A 1 248 ? 14.229 10.997 27.378 1.00 20.76 226 GLN A O 1
ATOM 1838 N N . LEU A 1 249 ? 14.373 8.986 26.387 1.00 17.09 227 LEU A N 1
ATOM 1839 C CA . LEU A 1 249 ? 15.692 9.228 25.852 1.00 16.86 227 LEU A CA 1
ATOM 1840 C C . LEU A 1 249 ? 15.662 10.339 24.813 1.00 17.39 227 LEU A C 1
ATOM 1841 O O . LEU A 1 249 ? 14.649 10.558 24.147 1.00 17.48 227 LEU A O 1
ATOM 1846 N N . PHE A 1 250 ? 16.783 11.034 24.644 1.00 15.85 228 PHE A N 1
ATOM 1847 C CA . PHE A 1 250 ? 16.893 11.955 23.514 1.00 15.63 228 PHE A CA 1
ATOM 1848 C C . PHE A 1 250 ? 16.842 11.148 22.206 1.00 15.23 228 PHE A C 1
ATOM 1849 O O . PHE A 1 250 ? 16.115 11.488 21.268 1.00 15.35 228 PHE A O 1
ATOM 1857 N N . PHE A 1 251 ? 17.633 10.078 22.141 1.00 14.86 229 PHE A N 1
ATOM 1858 C CA . PHE A 1 251 ? 17.428 9.047 21.135 1.00 14.91 229 PHE A CA 1
ATOM 1859 C C . PHE A 1 251 ? 18.010 7.707 21.563 1.00 13.04 229 PHE A C 1
ATOM 1860 O O . PHE A 1 251 ? 18.872 7.641 22.452 1.00 15.52 229 PHE A O 1
ATOM 1868 N N . LEU A 1 252 ? 17.480 6.651 20.935 1.00 14.52 230 LEU A N 1
ATOM 1869 C CA . LEU A 1 252 ? 17.993 5.307 21.084 1.00 14.20 230 LEU A CA 1
ATOM 1870 C C . LEU A 1 252 ? 18.632 4.989 19.732 1.00 13.31 230 LEU A C 1
ATOM 1871 O O . LEU A 1 252 ? 17.994 5.098 18.664 1.00 14.23 230 LEU A O 1
ATOM 1876 N N . GLU A 1 253 ? 19.882 4.558 19.764 1.00 14.20 231 GLU A N 1
ATOM 1877 C CA . GLU A 1 253 ? 20.681 4.526 18.556 1.00 12.61 231 GLU A CA 1
ATOM 1878 C C . GLU A 1 253 ? 21.028 3.097 18.076 1.00 14.13 231 GLU A C 1
ATOM 1879 O O . GLU A 1 253 ? 21.317 2.218 18.891 1.00 15.10 231 GLU A O 1
ATOM 1885 N N . ASP A 1 254 ? 20.984 2.891 16.762 1.00 15.07 232 ASP A N 1
ATOM 1886 C CA . ASP A 1 254 ? 21.433 1.652 16.111 1.00 15.04 232 ASP A CA 1
ATOM 1887 C C . ASP A 1 254 ? 20.827 0.386 16.709 1.00 15.96 232 ASP A C 1
ATOM 1888 O O . ASP A 1 254 ? 21.539 -0.583 17.069 1.00 15.51 232 ASP A O 1
ATOM 1893 N N . ILE A 1 255 ? 19.501 0.373 16.787 1.00 15.52 233 ILE A N 1
ATOM 1894 C CA . ILE A 1 255 ? 18.836 -0.794 17.328 1.00 16.68 233 ILE A CA 1
ATOM 1895 C C . ILE A 1 255 ? 18.923 -1.985 16.372 1.00 14.50 233 ILE A C 1
ATOM 1896 O O . ILE A 1 255 ? 18.764 -3.109 16.816 1.00 15.51 233 ILE A O 1
ATOM 1901 N N . LEU A 1 256 ? 19.155 -1.723 15.082 1.00 14.77 234 LEU A N 1
ATOM 1902 C CA . LEU A 1 256 ? 19.229 -2.755 14.041 1.00 14.11 234 LEU A CA 1
ATOM 1903 C C . LEU A 1 256 ? 20.469 -2.498 13.178 1.00 15.29 234 LEU A C 1
ATOM 1904 O O . LEU A 1 256 ? 20.906 -1.362 13.014 1.00 17.50 234 LEU A O 1
ATOM 1909 N N . PRO A 1 257 ? 21.030 -3.559 12.598 1.00 15.15 235 PRO A N 1
ATOM 1910 C CA . PRO A 1 257 ? 22.097 -3.388 11.611 1.00 16.99 235 PRO A CA 1
ATOM 1911 C C . PRO A 1 257 ? 21.540 -2.773 10.326 1.00 15.28 235 PRO A C 1
ATOM 1912 O O . PRO A 1 257 ? 20.326 -2.807 10.088 1.00 16.90 235 PRO A O 1
ATOM 1916 N N . PRO A 1 258 ? 22.413 -2.209 9.500 1.00 16.06 236 PRO A N 1
ATOM 1917 C CA . PRO A 1 258 ? 21.924 -1.486 8.336 1.00 16.56 236 PRO A CA 1
ATOM 1918 C C . PRO A 1 258 ? 21.084 -2.300 7.378 1.00 16.05 236 PRO A C 1
ATOM 1919 O O . PRO A 1 258 ? 20.165 -1.747 6.761 1.00 22.39 236 PRO A O 1
ATOM 1923 N N . ASP A 1 259 ? 21.386 -3.588 7.201 1.00 15.16 237 ASP A N 1
ATOM 1924 C CA . ASP A 1 259 ? 20.599 -4.368 6.249 1.00 16.06 237 ASP A CA 1
ATOM 1925 C C . ASP A 1 259 ? 19.317 -4.969 6.817 1.00 14.18 237 ASP A C 1
ATOM 1926 O O . ASP A 1 259 ? 18.633 -5.697 6.114 1.00 15.90 237 ASP A O 1
ATOM 1931 N N . GLN A 1 260 ? 18.966 -4.645 8.063 1.00 13.74 238 GLN A N 1
ATOM 1932 C CA . GLN A 1 260 ? 17.699 -5.099 8.621 1.00 13.31 238 GLN A CA 1
ATOM 1933 C C . GLN A 1 260 ? 16.894 -3.920 9.155 1.00 14.49 238 GLN A C 1
ATOM 1934 O O . GLN A 1 260 ? 15.981 -4.065 9.956 1.00 13.75 238 GLN A O 1
ATOM 1940 N N . SER A 1 261 ? 17.215 -2.730 8.667 1.00 14.50 239 SER A N 1
ATOM 1941 C CA . SER A 1 261 ? 16.527 -1.534 9.101 1.00 16.87 239 SER A CA 1
ATOM 1942 C C . SER A 1 261 ? 15.045 -1.536 8.735 1.00 15.50 239 SER A C 1
ATOM 1943 O O . SER A 1 261 ? 14.258 -0.847 9.375 1.00 16.01 239 SER A O 1
ATOM 1946 N N . HIS A 1 262 ? 14.637 -2.359 7.768 1.00 14.94 240 HIS A N 1
ATOM 1947 C CA . HIS A 1 262 ? 13.226 -2.393 7.397 1.00 16.86 240 HIS A CA 1
ATOM 1948 C C . HIS A 1 262 ? 12.355 -2.916 8.544 1.00 14.11 240 HIS A C 1
ATOM 1949 O O . HIS A 1 262 ? 11.154 -2.645 8.586 1.00 15.44 240 HIS A O 1
ATOM 1956 N N . TRP A 1 263 ? 12.951 -3.674 9.463 1.00 12.42 241 TRP A N 1
ATOM 1957 C CA . TRP A 1 263 ? 12.223 -4.136 10.634 1.00 11.84 241 TRP A CA 1
ATOM 1958 C C . TRP A 1 263 ? 11.698 -2.967 11.482 1.00 12.52 241 TRP A C 1
ATOM 1959 O O . TRP A 1 263 ? 10.827 -3.153 12.323 1.00 13.58 241 TRP A O 1
ATOM 1970 N N . LEU A 1 264 ? 12.236 -1.763 11.289 1.00 12.55 242 LEU A N 1
ATOM 1971 C CA . LEU A 1 264 ? 11.668 -0.596 11.964 1.00 12.85 242 LEU A CA 1
ATOM 1972 C C . LEU A 1 264 ? 10.192 -0.410 11.667 1.00 12.52 242 LEU A C 1
ATOM 1973 O O . LEU A 1 264 ? 9.493 0.198 12.466 1.00 14.26 242 LEU A O 1
ATOM 1978 N N . THR A 1 265 ? 9.694 -0.919 10.536 1.00 12.39 243 THR A N 1
ATOM 1979 C CA A THR A 1 265 ? 8.286 -0.699 10.233 0.50 12.76 243 THR A CA 1
ATOM 1980 C CA B THR A 1 265 ? 8.302 -0.735 10.213 0.50 12.33 243 THR A CA 1
ATOM 1981 C C . THR A 1 265 ? 7.409 -1.247 11.358 1.00 12.61 243 THR A C 1
ATOM 1982 O O . THR A 1 265 ? 6.432 -0.594 11.779 1.00 15.11 243 THR A O 1
ATOM 1989 N N . GLN A 1 266 ? 7.736 -2.431 11.870 1.00 12.77 244 GLN A N 1
ATOM 1990 C CA . GLN A 1 266 ? 6.955 -2.999 12.960 1.00 11.81 244 GLN A CA 1
ATOM 1991 C C . GLN A 1 266 ? 7.075 -2.167 14.248 1.00 12.95 244 GLN A C 1
ATOM 1992 O O . GLN A 1 266 ? 6.091 -1.981 14.991 1.00 13.83 244 GLN A O 1
ATOM 1998 N N . LEU A 1 267 ? 8.291 -1.687 14.548 1.00 12.81 245 LEU A N 1
ATOM 1999 C CA . LEU A 1 267 ? 8.480 -0.880 15.741 1.00 13.34 245 LEU A CA 1
ATOM 2000 C C . LEU A 1 267 ? 7.705 0.427 15.667 1.00 12.15 245 LEU A C 1
ATOM 2001 O O . LEU A 1 267 ? 7.010 0.831 16.634 1.00 13.18 245 LEU A O 1
ATOM 2006 N N . ARG A 1 268 ? 7.834 1.122 14.527 1.00 12.42 246 ARG A N 1
ATOM 2007 C CA . ARG A 1 268 ? 7.306 2.490 14.420 1.00 12.46 246 ARG A CA 1
ATOM 2008 C C . ARG A 1 268 ? 5.785 2.515 14.558 1.00 13.95 246 ARG A C 1
ATOM 2009 O O . ARG A 1 268 ? 5.222 3.514 15.011 1.00 14.44 246 ARG A O 1
ATOM 2017 N N . SER A 1 269 ? 5.108 1.437 14.184 1.00 14.03 247 SER A N 1
ATOM 2018 C CA A SER A 1 269 ? 3.657 1.450 14.289 0.50 14.68 247 SER A CA 1
ATOM 2019 C CA B SER A 1 269 ? 3.679 1.403 14.278 0.50 14.83 247 SER A CA 1
ATOM 2020 C C . SER A 1 269 ? 3.147 1.239 15.707 1.00 14.17 247 SER A C 1
ATOM 2021 O O . SER A 1 269 ? 1.949 1.422 15.956 1.00 16.74 247 SER A O 1
ATOM 2026 N N . GLN A 1 270 ? 4.042 0.884 16.639 1.00 13.19 248 GLN A N 1
ATOM 2027 C CA . GLN A 1 270 ? 3.610 0.638 18.020 1.00 13.66 248 GLN A CA 1
ATOM 2028 C C . GLN A 1 270 ? 4.413 1.353 19.088 1.00 14.81 248 GLN A C 1
ATOM 2029 O O . GLN A 1 270 ? 4.122 1.211 20.278 1.00 17.96 248 GLN A O 1
ATOM 2035 N N . SER A 1 271 ? 5.423 2.114 18.677 1.00 13.16 249 SER A N 1
ATOM 2036 C CA . SER A 1 271 ? 6.284 2.793 19.652 1.00 13.61 249 SER A CA 1
ATOM 2037 C C . SER A 1 271 ? 6.663 4.178 19.158 1.00 13.02 249 SER A C 1
ATOM 2038 O O . SER A 1 271 ? 6.828 4.392 17.937 1.00 14.09 249 SER A O 1
ATOM 2041 N N . ALA A 1 272 ? 6.837 5.094 20.110 1.00 14.29 250 ALA A N 1
ATOM 2042 C CA . ALA A 1 272 ? 7.305 6.441 19.799 1.00 12.14 250 ALA A CA 1
ATOM 2043 C C . ALA A 1 272 ? 8.667 6.721 20.426 1.00 13.38 250 ALA A C 1
ATOM 2044 O O . ALA A 1 272 ? 9.060 7.872 20.599 1.00 14.01 250 ALA A O 1
ATOM 2046 N N . THR A 1 273 ? 9.410 5.666 20.757 1.00 13.07 251 THR A N 1
ATOM 2047 C CA . THR A 1 273 ? 10.804 5.875 21.191 1.00 14.27 251 THR A CA 1
ATOM 2048 C C . THR A 1 273 ? 11.558 6.586 20.055 1.00 13.22 251 THR A C 1
ATOM 2049 O O . THR A 1 273 ? 11.445 6.191 18.907 1.00 14.22 251 THR A O 1
ATOM 2053 N N . PRO A 1 274 ? 12.321 7.648 20.373 1.00 13.18 252 PRO A N 1
ATOM 2054 C CA . PRO A 1 274 ? 13.061 8.317 19.288 1.00 12.41 252 PRO A CA 1
ATOM 2055 C C . PRO A 1 274 ? 14.206 7.444 18.779 1.00 13.35 252 PRO A C 1
ATOM 2056 O O . PRO A 1 274 ? 14.963 6.880 19.576 1.00 14.49 252 PRO A O 1
ATOM 2060 N N . ILE A 1 275 ? 14.316 7.334 17.454 1.00 12.48 253 ILE A N 1
ATOM 2061 C CA . ILE A 1 275 ? 15.248 6.414 16.819 1.00 12.38 253 ILE A CA 1
ATOM 2062 C C . ILE A 1 275 ? 16.308 7.174 16.036 1.00 11.70 253 ILE A C 1
ATOM 2063 O O . ILE A 1 275 ? 15.998 8.043 15.215 1.00 13.12 253 ILE A O 1
ATOM 2068 N N . ALA A 1 276 ? 17.561 6.818 16.282 1.00 13.62 254 ALA A N 1
ATOM 2069 C CA . ALA A 1 276 ? 18.680 7.377 15.538 1.00 12.93 254 ALA A CA 1
ATOM 2070 C C . ALA A 1 276 ? 19.389 6.197 14.882 1.00 13.81 254 ALA A C 1
ATOM 2071 O O . ALA A 1 276 ? 19.560 5.134 15.504 1.00 15.44 254 ALA A O 1
ATOM 2073 N N . THR A 1 277 ? 19.855 6.392 13.660 1.00 12.90 255 THR A N 1
ATOM 2074 C CA . THR A 1 277 ? 20.732 5.396 13.074 1.00 14.14 255 THR A CA 1
ATOM 2075 C C . THR A 1 277 ? 21.525 6.029 11.972 1.00 14.41 255 THR A C 1
ATOM 2076 O O . THR A 1 277 ? 21.205 7.134 11.554 1.00 14.59 255 THR A O 1
ATOM 2080 N N . GLY A 1 278 ? 22.570 5.342 11.515 1.00 14.77 256 GLY A N 1
ATOM 2081 C CA . GLY A 1 278 ? 23.254 5.730 10.291 1.00 15.05 256 GLY A CA 1
ATOM 2082 C C . GLY A 1 278 ? 24.763 5.863 10.371 1.00 14.04 256 GLY A C 1
ATOM 2083 O O . GLY A 1 278 ? 25.409 6.099 9.345 1.00 15.79 256 GLY A O 1
ATOM 2084 N N . GLU A 1 279 ? 25.353 5.747 11.558 1.00 14.95 257 GLU A N 1
ATOM 2085 C CA . GLU A 1 279 ? 26.828 5.887 11.600 1.00 15.06 257 GLU A CA 1
ATOM 2086 C C . GLU A 1 279 ? 27.527 4.883 10.702 1.00 14.81 257 GLU A C 1
ATOM 2087 O O . GLU A 1 279 ? 28.619 5.153 10.217 1.00 16.64 257 GLU A O 1
ATOM 2093 N N . LEU A 1 280 ? 26.887 3.733 10.458 1.00 15.11 258 LEU A N 1
ATOM 2094 C CA . LEU A 1 280 ? 27.499 2.697 9.626 1.00 14.71 258 LEU A CA 1
ATOM 2095 C C . LEU A 1 280 ? 27.305 2.937 8.133 1.00 13.17 258 LEU A C 1
ATOM 2096 O O . LEU A 1 280 ? 27.918 2.266 7.301 1.00 15.91 258 LEU A O 1
ATOM 2101 N N . PHE A 1 281 ? 26.456 3.888 7.763 1.00 14.00 259 PHE A N 1
ATOM 2102 C CA . PHE A 1 281 ? 26.074 4.013 6.360 1.00 14.83 259 PHE A CA 1
ATOM 2103 C C . PHE A 1 281 ? 27.192 4.518 5.459 1.00 14.23 259 PHE A C 1
ATOM 2104 O O . PHE A 1 281 ? 27.881 5.503 5.771 1.00 16.15 259 PHE A O 1
ATOM 2112 N N . ASN A 1 282 ? 27.331 3.879 4.303 1.00 14.19 260 ASN A N 1
ATOM 2113 C CA . ASN A 1 282 ? 28.250 4.358 3.270 1.00 13.71 260 ASN A CA 1
ATOM 2114 C C . ASN A 1 282 ? 27.708 4.105 1.869 1.00 14.61 260 ASN A C 1
ATOM 2115 O O . ASN A 1 282 ? 28.459 4.006 0.905 1.00 18.26 260 ASN A O 1
ATOM 2120 N N . ASN A 1 283 ? 26.388 4.015 1.758 1.00 14.45 261 ASN A N 1
ATOM 2121 C CA . ASN A 1 283 ? 25.734 3.776 0.476 1.00 13.94 261 ASN A CA 1
ATOM 2122 C C . ASN A 1 283 ? 24.343 4.392 0.575 1.00 13.48 261 ASN A C 1
ATOM 2123 O O . ASN A 1 283 ? 23.626 4.096 1.526 1.00 14.51 261 ASN A O 1
ATOM 2128 N N . PRO A 1 284 ? 23.954 5.256 -0.385 1.00 13.21 262 PRO A N 1
ATOM 2129 C CA . PRO A 1 284 ? 22.643 5.932 -0.258 1.00 13.02 262 PRO A CA 1
ATOM 2130 C C . PRO A 1 284 ? 21.466 4.960 -0.163 1.00 13.11 262 PRO A C 1
ATOM 2131 O O . PRO A 1 284 ? 20.433 5.320 0.404 1.00 14.03 262 PRO A O 1
ATOM 2135 N N . MET A 1 285 ? 21.592 3.749 -0.720 1.00 13.35 263 MET A N 1
ATOM 2136 C CA . MET A 1 285 ? 20.472 2.795 -0.612 1.00 13.28 263 MET A CA 1
ATOM 2137 C C . MET A 1 285 ? 20.260 2.308 0.825 1.00 13.45 263 MET A C 1
ATOM 2138 O O . MET A 1 285 ? 19.228 1.729 1.124 1.00 14.44 263 MET A O 1
ATOM 2143 N N . GLU A 1 286 ? 21.217 2.552 1.723 1.00 13.06 264 GLU A N 1
ATOM 2144 C CA . GLU A 1 286 ? 20.983 2.251 3.134 1.00 13.35 264 GLU A CA 1
ATOM 2145 C C . GLU A 1 286 ? 19.970 3.188 3.767 1.00 13.58 264 GLU A C 1
ATOM 2146 O O . GLU A 1 286 ? 19.268 2.780 4.697 1.00 15.22 264 GLU A O 1
ATOM 2152 N N . TRP A 1 287 ? 19.888 4.429 3.275 1.00 14.11 265 TRP A N 1
ATOM 2153 C CA . TRP A 1 287 ? 19.027 5.426 3.938 1.00 12.96 265 TRP A CA 1
ATOM 2154 C C . TRP A 1 287 ? 17.863 5.930 3.115 1.00 13.57 265 TRP A C 1
ATOM 2155 O O . TRP A 1 287 ? 16.995 6.593 3.649 1.00 14.47 265 TRP A O 1
ATOM 2166 N N . GLN A 1 288 ? 17.846 5.623 1.816 1.00 14.02 266 GLN A N 1
ATOM 2167 C CA . GLN A 1 288 ? 16.895 6.281 0.951 1.00 14.09 266 GLN A CA 1
ATOM 2168 C C . GLN A 1 288 ? 15.457 6.074 1.433 1.00 13.68 266 GLN A C 1
ATOM 2169 O O . GLN A 1 288 ? 14.684 7.044 1.598 1.00 15.19 266 GLN A O 1
ATOM 2175 N N . GLU A 1 289 ? 15.074 4.811 1.630 1.00 13.69 267 GLU A N 1
ATOM 2176 C CA . GLU A 1 289 ? 13.718 4.511 2.086 1.00 14.22 267 GLU A CA 1
ATOM 2177 C C . GLU A 1 289 ? 13.475 4.921 3.531 1.00 14.17 267 GLU A C 1
ATOM 2178 O O . GLU A 1 289 ? 12.397 5.398 3.846 1.00 14.08 267 GLU A O 1
ATOM 2184 N N . LEU A 1 290 ? 14.474 4.758 4.404 1.00 13.40 268 LEU A N 1
ATOM 2185 C CA . LEU A 1 290 ? 14.310 5.146 5.822 1.00 13.27 268 LEU A CA 1
ATOM 2186 C C . LEU A 1 290 ? 13.928 6.620 5.922 1.00 12.50 268 LEU A C 1
ATOM 2187 O O . LEU A 1 290 ? 13.063 6.996 6.712 1.00 13.46 268 LEU A O 1
ATOM 2192 N N . VAL A 1 291 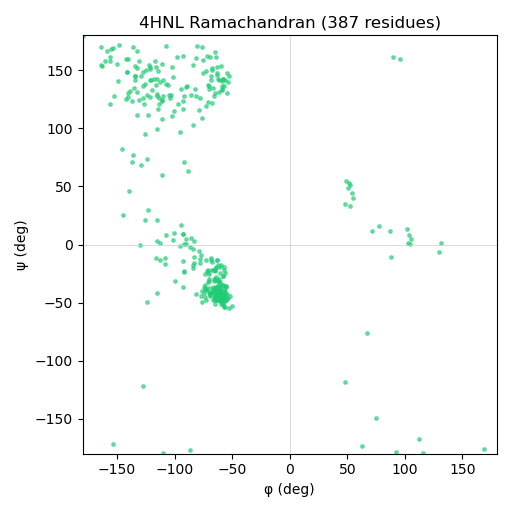? 14.641 7.464 5.173 1.00 12.47 269 VAL A N 1
ATOM 2193 C CA . VAL A 1 291 ? 14.382 8.901 5.253 1.00 12.38 269 VAL A CA 1
ATOM 2194 C C . VAL A 1 291 ? 13.052 9.267 4.577 1.00 12.64 269 VAL A C 1
ATOM 2195 O O . VAL A 1 291 ? 12.229 9.980 5.164 1.00 13.32 269 VAL A O 1
ATOM 2199 N N . LYS A 1 292 ? 12.841 8.758 3.359 1.00 12.76 270 LYS A N 1
ATOM 2200 C CA . LYS A 1 292 ? 11.615 9.021 2.596 1.00 13.45 270 LYS A CA 1
ATOM 2201 C C . LYS A 1 292 ? 10.376 8.629 3.403 1.00 13.15 270 LYS A C 1
ATOM 2202 O O . LYS A 1 292 ? 9.343 9.319 3.352 1.00 15.25 270 LYS A O 1
ATOM 2208 N N . ASN A 1 293 ? 10.480 7.551 4.185 1.00 13.05 271 ASN A N 1
ATOM 2209 C CA . ASN A 1 293 ? 9.337 7.045 4.915 1.00 12.84 271 ASN A CA 1
ATOM 2210 C C . ASN A 1 293 ? 9.324 7.442 6.391 1.00 12.23 271 ASN A C 1
ATOM 2211 O O . ASN A 1 293 ? 8.545 6.913 7.191 1.00 13.98 271 ASN A O 1
ATOM 2216 N N . ARG A 1 294 ? 10.221 8.353 6.762 1.00 12.14 272 ARG A N 1
ATOM 2217 C CA . ARG A 1 294 ? 10.226 8.915 8.112 1.00 11.60 272 ARG A CA 1
ATOM 2218 C C . ARG A 1 294 ? 10.309 7.824 9.176 1.00 11.22 272 ARG A C 1
ATOM 2219 O O . ARG A 1 294 ? 9.688 7.916 10.245 1.00 13.18 272 ARG A O 1
ATOM 2227 N N . GLN A 1 295 ? 11.134 6.818 8.888 1.00 11.42 273 GLN A N 1
ATOM 2228 C CA A GLN A 1 295 ? 11.262 5.684 9.797 0.50 12.60 273 GLN A CA 1
ATOM 2229 C CA B GLN A 1 295 ? 11.327 5.644 9.747 0.50 11.84 273 GLN A CA 1
ATOM 2230 C C . GLN A 1 295 ? 12.342 5.870 10.868 1.00 11.51 273 GLN A C 1
ATOM 2231 O O . GLN A 1 295 ? 12.474 5.044 11.770 1.00 12.86 273 GLN A O 1
ATOM 2242 N N . ILE A 1 296 ? 13.080 6.975 10.772 1.00 11.90 274 ILE A N 1
ATOM 2243 C CA . ILE A 1 296 ? 14.042 7.363 11.794 1.00 12.10 274 ILE A CA 1
ATOM 2244 C C . ILE A 1 296 ? 13.801 8.822 12.145 1.00 11.33 274 ILE A C 1
ATOM 2245 O O . ILE A 1 296 ? 13.225 9.572 11.335 1.00 11.90 274 ILE A O 1
ATOM 2250 N N . ASP A 1 297 ? 14.241 9.221 13.341 1.00 11.46 275 ASP A N 1
ATOM 2251 C CA . ASP A 1 297 ? 14.111 10.614 13.792 1.00 11.15 275 ASP A CA 1
ATOM 2252 C C . ASP A 1 297 ? 15.394 11.392 13.617 1.00 13.01 275 ASP A C 1
ATOM 2253 O O . ASP A 1 297 ? 15.354 12.609 13.376 1.00 13.48 275 ASP A O 1
ATOM 2258 N N . PHE A 1 298 ? 16.528 10.688 13.741 1.00 12.32 276 PHE A N 1
ATOM 2259 C CA . PHE A 1 298 ? 17.851 11.316 13.633 1.00 12.17 276 PHE A CA 1
ATOM 2260 C C . PHE A 1 298 ? 18.715 10.471 12.708 1.00 12.51 276 PHE A C 1
ATOM 2261 O O . PHE A 1 298 ? 18.831 9.248 12.892 1.00 13.89 276 PHE A O 1
ATOM 2269 N N . MET A 1 299 ? 19.344 11.140 11.758 1.00 13.49 277 MET A N 1
ATOM 2270 C CA . MET A 1 299 ? 20.320 10.552 10.859 1.00 12.44 277 MET A CA 1
ATOM 2271 C C . MET A 1 299 ? 21.710 10.748 11.461 1.00 13.78 277 MET A C 1
ATOM 2272 O O . MET A 1 299 ? 22.113 11.888 11.718 1.00 15.41 277 MET A O 1
ATOM 2277 N N . ARG A 1 300 ? 22.437 9.648 11.653 1.00 13.64 278 ARG A N 1
ATOM 2278 C CA A ARG A 1 300 ? 23.719 9.706 12.360 0.50 15.90 278 ARG A CA 1
ATOM 2279 C CA B ARG A 1 300 ? 23.709 9.621 12.370 0.50 15.02 278 ARG A CA 1
ATOM 2280 C C . ARG A 1 300 ? 24.922 9.429 11.451 1.00 14.97 278 ARG A C 1
ATOM 2281 O O . ARG A 1 300 ? 25.930 8.891 11.885 1.00 16.88 278 ARG A O 1
ATOM 2296 N N . ALA A 1 301 ? 24.814 9.817 10.188 1.00 15.43 279 ALA A N 1
ATOM 2297 C CA . ALA A 1 301 ? 25.911 9.547 9.230 1.00 16.12 279 ALA A CA 1
ATOM 2298 C C . ALA A 1 301 ? 27.242 10.043 9.729 1.00 15.70 279 ALA A C 1
ATOM 2299 O O . ALA A 1 301 ? 27.343 11.096 10.392 1.00 15.69 279 ALA A O 1
ATOM 2301 N N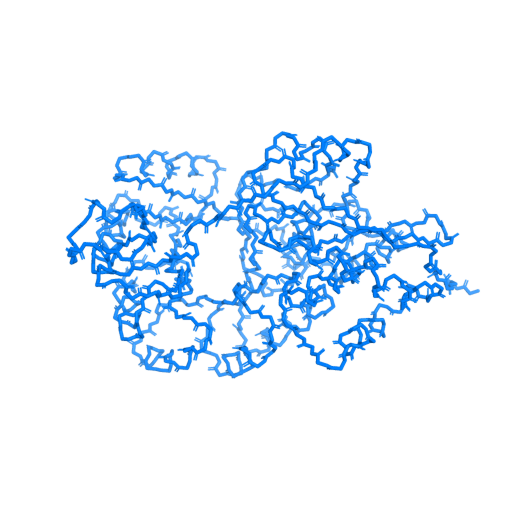 . HIS A 1 302 ? 28.271 9.284 9.383 1.00 15.45 280 HIS A N 1
ATOM 2302 C CA . HIS A 1 302 ? 29.643 9.684 9.610 1.00 15.47 280 HIS A CA 1
ATOM 2303 C C . HIS A 1 302 ? 30.055 10.373 8.305 1.00 16.01 280 HIS A C 1
ATOM 2304 O O . HIS A 1 302 ? 30.047 9.750 7.243 1.00 16.32 280 HIS A O 1
ATOM 2311 N N . VAL A 1 303 ? 30.359 11.666 8.368 1.00 15.18 281 VAL A N 1
ATOM 2312 C CA . VAL A 1 303 ? 30.522 12.455 7.155 1.00 15.49 281 VAL A CA 1
ATOM 2313 C C . VAL A 1 303 ? 31.559 11.837 6.198 1.00 15.43 281 VAL A C 1
ATOM 2314 O O . VAL A 1 303 ? 31.340 11.760 4.983 1.00 15.71 281 VAL A O 1
ATOM 2318 N N . SER A 1 304 ? 32.692 11.365 6.725 1.00 15.10 282 SER A N 1
ATOM 2319 C CA . SER A 1 304 ? 33.707 10.833 5.815 1.00 16.67 282 SER A CA 1
ATOM 2320 C C . SER A 1 304 ? 33.264 9.504 5.178 1.00 14.68 282 SER A C 1
ATOM 2321 O O . SER A 1 304 ? 33.725 9.155 4.102 1.00 16.80 282 SER A O 1
ATOM 2324 N N . GLN A 1 305 ? 32.380 8.769 5.851 1.00 14.94 283 GLN A N 1
ATOM 2325 C CA . GLN A 1 305 ? 31.855 7.487 5.317 1.00 15.18 283 GLN A CA 1
ATOM 2326 C C . GLN A 1 305 ? 30.895 7.685 4.154 1.00 13.38 283 GLN A C 1
ATOM 2327 O O . GLN A 1 305 ? 30.689 6.766 3.339 1.00 16.46 283 GLN A O 1
ATOM 2333 N N . ILE A 1 306 ? 30.287 8.879 4.073 1.00 14.53 284 ILE A N 1
ATOM 2334 C CA . ILE A 1 306 ? 29.395 9.172 2.963 1.00 15.21 284 ILE A CA 1
ATOM 2335 C C . ILE A 1 306 ? 30.039 10.034 1.884 1.00 14.70 284 ILE A C 1
ATOM 2336 O O . ILE A 1 306 ? 29.389 10.443 0.931 1.00 16.83 284 ILE A O 1
ATOM 2341 N N . GLY A 1 307 ? 31.327 10.333 2.046 1.00 15.39 285 GLY A N 1
ATOM 2342 C CA . GLY A 1 307 ? 32.069 10.988 0.981 1.00 15.45 285 GLY A CA 1
ATOM 2343 C C . GLY A 1 307 ? 32.320 12.478 1.128 1.00 14.31 285 GLY A C 1
ATOM 2344 O O . GLY A 1 307 ? 32.731 13.123 0.153 1.00 16.10 285 GLY A O 1
ATOM 2345 N N . GLY A 1 308 ? 32.090 13.035 2.322 1.00 15.04 286 GLY A N 1
ATOM 2346 C CA . GLY A 1 308 ? 32.513 14.419 2.597 1.00 15.30 286 GLY A CA 1
ATOM 2347 C C . GLY A 1 308 ? 31.373 15.417 2.775 1.00 15.47 286 GLY A C 1
ATOM 2348 O O . GLY A 1 308 ? 30.203 15.044 2.922 1.00 15.70 286 GLY A O 1
ATOM 2349 N N . ILE A 1 309 ? 31.732 16.700 2.763 1.00 14.80 287 ILE A N 1
ATOM 2350 C CA . ILE A 1 309 ? 30.783 17.788 2.998 1.00 15.12 287 ILE A CA 1
ATOM 2351 C C . ILE A 1 309 ? 29.766 17.878 1.868 1.00 14.83 287 ILE A C 1
ATOM 2352 O O . ILE A 1 309 ? 28.558 18.084 2.115 1.00 15.50 287 ILE A O 1
ATOM 2357 N N . THR A 1 310 ? 30.227 17.731 0.624 1.00 14.26 288 THR A N 1
ATOM 2358 C CA . THR A 1 310 ? 29.323 17.854 -0.530 1.00 15.27 288 THR A CA 1
ATOM 2359 C C . THR A 1 310 ? 28.077 16.937 -0.404 1.00 13.35 288 THR A C 1
ATOM 2360 O O . THR A 1 310 ? 26.940 17.427 -0.421 1.00 15.13 288 THR A O 1
ATOM 2364 N N . PRO A 1 311 ? 28.277 15.620 -0.203 1.00 14.61 289 PRO A N 1
ATOM 2365 C CA . PRO A 1 311 ? 27.085 14.759 -0.046 1.00 14.06 289 PRO A CA 1
ATOM 2366 C C . PRO A 1 311 ? 26.386 14.933 1.321 1.00 14.40 289 PRO A C 1
ATOM 2367 O O . PRO A 1 311 ? 25.168 14.696 1.437 1.00 15.31 289 PRO A O 1
ATOM 2371 N N . ALA A 1 312 ? 27.127 15.357 2.346 1.00 14.18 290 ALA A N 1
ATOM 2372 C CA . ALA A 1 312 ? 26.526 15.577 3.667 1.00 14.24 290 ALA A CA 1
ATOM 2373 C C . ALA A 1 312 ? 25.483 16.697 3.612 1.00 15.09 290 ALA A C 1
ATOM 2374 O O . ALA A 1 312 ? 24.425 16.581 4.225 1.00 14.95 290 ALA A O 1
ATOM 2376 N N . LEU A 1 313 ? 25.788 17.791 2.904 1.00 14.25 291 LEU A N 1
ATOM 2377 C CA . LEU A 1 313 ? 24.833 18.904 2.773 1.00 14.49 291 LEU A CA 1
ATOM 2378 C C . LEU A 1 313 ? 23.562 18.422 2.078 1.00 14.30 291 LEU A C 1
ATOM 2379 O O . LEU A 1 313 ? 22.450 18.752 2.502 1.00 14.52 291 LEU A O 1
ATOM 2384 N N . LYS A 1 314 ? 23.721 17.648 0.998 1.00 14.26 292 LYS A N 1
ATOM 2385 C CA . LYS A 1 314 ? 22.548 17.154 0.266 1.00 13.92 292 LYS A CA 1
ATOM 2386 C C . LYS A 1 314 ? 21.711 16.252 1.157 1.00 13.75 292 LYS A C 1
ATOM 2387 O O . LYS A 1 314 ? 20.477 16.367 1.172 1.00 13.99 292 LYS A O 1
ATOM 2393 N N . LEU A 1 315 ? 22.373 15.355 1.888 1.00 13.05 293 LEU A N 1
ATOM 2394 C CA . LEU A 1 315 ? 21.661 14.437 2.781 1.00 13.14 293 LEU A CA 1
ATOM 2395 C C . LEU A 1 315 ? 20.925 15.202 3.872 1.00 12.94 293 LEU A C 1
ATOM 2396 O O . LEU A 1 315 ? 19.770 14.888 4.185 1.00 13.55 293 LEU A O 1
ATOM 2401 N N . ALA A 1 316 ? 21.591 16.195 4.467 1.00 13.15 294 ALA A N 1
ATOM 2402 C CA . ALA A 1 316 ? 20.943 17.007 5.499 1.00 12.67 294 ALA A CA 1
ATOM 2403 C C . ALA A 1 316 ? 19.690 17.695 4.940 1.00 12.25 294 ALA A C 1
ATOM 2404 O O . ALA A 1 316 ? 18.671 17.744 5.621 1.00 13.01 294 ALA A O 1
ATOM 2406 N N . HIS A 1 317 ? 19.744 18.183 3.697 1.00 12.38 295 HIS A N 1
ATOM 2407 C CA . HIS A 1 317 ? 18.590 18.852 3.097 1.00 12.55 295 HIS A CA 1
ATOM 2408 C C . HIS A 1 317 ? 17.459 17.870 2.781 1.00 12.56 295 HIS A C 1
ATOM 2409 O O . HIS A 1 317 ? 16.300 18.203 2.947 1.00 14.58 295 HIS A O 1
ATOM 2416 N N . PHE A 1 318 ? 17.809 16.693 2.263 1.00 12.73 296 PHE A N 1
ATOM 2417 C CA . PHE A 1 318 ? 16.820 15.622 2.050 1.00 13.93 296 PHE A CA 1
ATOM 2418 C C . PHE A 1 318 ? 16.149 15.288 3.386 1.00 14.22 296 PHE A C 1
ATOM 2419 O O . PHE A 1 318 ? 14.914 15.267 3.486 1.00 13.18 296 PHE A O 1
ATOM 2427 N N . CYS A 1 319 ? 16.948 15.037 4.422 1.00 12.88 297 CYS A N 1
ATOM 2428 C CA . CYS A 1 319 ? 16.378 14.782 5.742 1.00 12.02 297 CYS A CA 1
ATOM 2429 C C . CYS A 1 319 ? 15.449 15.934 6.167 1.00 12.05 297 CYS A C 1
ATOM 2430 O O . CYS A 1 319 ? 14.351 15.692 6.662 1.00 12.89 297 CYS A O 1
ATOM 2433 N N . ASP A 1 320 ? 15.905 17.173 6.002 1.00 12.34 298 ASP A N 1
ATOM 2434 C CA . ASP A 1 320 ? 15.112 18.334 6.445 1.00 13.02 298 ASP A CA 1
ATOM 2435 C C . ASP A 1 320 ? 13.720 18.343 5.768 1.00 13.36 298 ASP A C 1
ATOM 2436 O O . ASP A 1 320 ? 12.694 18.624 6.411 1.00 13.38 298 ASP A O 1
ATOM 2441 N N . ALA A 1 321 ? 13.671 18.030 4.476 1.00 12.63 299 ALA A N 1
ATOM 2442 C CA . ALA A 1 321 ? 12.396 17.994 3.758 1.00 13.23 299 ALA A CA 1
ATOM 2443 C C . ALA A 1 321 ? 11.400 17.067 4.442 1.00 12.30 299 ALA A C 1
ATOM 2444 O O . ALA A 1 321 ? 10.196 17.347 4.460 1.00 14.36 299 ALA A O 1
ATOM 2446 N N . MET A 1 322 ? 11.915 15.960 4.996 1.00 12.43 300 MET A N 1
ATOM 2447 C CA . MET A 1 322 ? 11.092 14.928 5.643 1.00 13.00 300 MET A CA 1
ATOM 2448 C C . MET A 1 322 ? 10.926 15.151 7.150 1.00 12.86 300 MET A C 1
ATOM 2449 O O . MET A 1 322 ? 10.293 14.337 7.833 1.00 13.97 300 MET A O 1
ATOM 2454 N N . GLY A 1 323 ? 11.522 16.220 7.673 1.00 12.29 301 GLY A N 1
ATOM 2455 C CA . GLY A 1 323 ? 11.471 16.475 9.122 1.00 13.22 301 GLY A CA 1
ATOM 2456 C C . GLY A 1 323 ? 12.430 15.606 9.941 1.00 12.36 301 GLY A C 1
ATOM 2457 O O . GLY A 1 323 ? 12.284 15.515 11.153 1.00 14.06 301 GLY A O 1
ATOM 2458 N N . VAL A 1 324 ? 13.405 14.974 9.271 1.00 12.72 302 VAL A N 1
ATOM 2459 C CA . VAL A 1 324 ? 14.384 14.151 9.950 1.00 13.48 302 VAL A CA 1
ATOM 2460 C C . VAL A 1 324 ? 15.561 15.067 10.338 1.00 12.79 302 VAL A C 1
ATOM 2461 O O . VAL A 1 324 ? 16.018 15.890 9.534 1.00 13.13 302 VAL A O 1
ATOM 2465 N N . ARG A 1 325 ? 16.050 14.899 11.567 1.00 12.75 303 ARG A N 1
ATOM 2466 C CA A ARG A 1 325 ? 17.137 15.718 12.084 0.50 12.70 303 ARG A CA 1
ATOM 2467 C CA B ARG A 1 325 ? 17.135 15.716 12.095 0.50 12.72 303 ARG A CA 1
ATOM 2468 C C . ARG A 1 325 ? 18.487 15.040 11.925 1.00 14.23 303 ARG A C 1
ATOM 2469 O O . ARG A 1 325 ? 18.564 13.844 11.613 1.00 14.01 303 ARG A O 1
ATOM 2484 N N . ILE A 1 326 ? 19.545 15.809 12.144 1.00 14.39 304 ILE A N 1
ATOM 2485 C CA . ILE A 1 326 ? 20.907 15.345 11.912 1.00 16.34 304 ILE A CA 1
ATOM 2486 C C . ILE A 1 326 ? 21.708 15.298 13.214 1.00 17.53 304 ILE A C 1
ATOM 2487 O O . ILE A 1 326 ? 21.661 16.228 14.041 1.00 17.76 304 ILE A O 1
ATOM 2492 N N . ALA A 1 327 ? 22.469 14.233 13.398 1.00 15.43 305 ALA A N 1
ATOM 2493 C CA . ALA A 1 327 ? 23.385 14.135 14.517 1.00 16.15 305 ALA A CA 1
ATOM 2494 C C . ALA A 1 327 ? 24.602 13.368 14.018 1.00 17.58 305 ALA A C 1
ATOM 2495 O O . ALA A 1 327 ? 24.721 12.162 14.245 1.00 17.27 305 ALA A O 1
ATOM 2497 N N . TRP A 1 328 ? 25.520 14.071 13.345 1.00 15.55 306 TRP A N 1
ATOM 2498 C CA . TRP A 1 328 ? 26.636 13.391 12.684 1.00 15.43 306 TRP A CA 1
ATOM 2499 C C . TRP A 1 328 ? 27.439 12.571 13.678 1.00 16.85 306 TRP A C 1
ATOM 2500 O O . TRP A 1 328 ? 27.692 13.015 14.799 1.00 17.60 306 TRP A O 1
ATOM 2511 N N . HIS A 1 329 ? 27.901 11.403 13.235 1.00 16.45 307 HIS A N 1
ATOM 2512 C CA . HIS A 1 329 ? 28.701 10.532 14.095 1.00 17.13 307 HIS A CA 1
ATOM 2513 C C . HIS A 1 329 ? 30.051 11.213 14.366 1.00 15.71 307 HIS A C 1
ATOM 2514 O O . HIS A 1 329 ? 30.792 11.514 13.442 1.00 18.71 307 HIS A O 1
ATOM 2521 N N . THR A 1 330 ? 30.366 11.450 15.634 1.00 17.75 308 THR A N 1
ATOM 2522 C CA . THR A 1 330 ? 31.575 12.210 15.998 1.00 18.04 308 THR A CA 1
ATOM 2523 C C . THR A 1 330 ? 32.237 11.485 17.161 1.00 18.67 308 THR A C 1
ATOM 2524 O O . THR A 1 330 ? 32.209 11.949 18.308 1.00 21.71 308 THR A O 1
ATOM 2528 N N . PRO A 1 331 ? 32.824 10.323 16.870 1.00 18.09 309 PRO A N 1
ATOM 2529 C CA . PRO A 1 331 ? 33.399 9.472 17.902 1.00 18.42 309 PRO A CA 1
ATOM 2530 C C . PRO A 1 331 ? 34.849 9.871 18.217 1.00 20.14 309 PRO A C 1
ATOM 2531 O O . PRO A 1 331 ? 35.395 10.802 17.614 1.00 22.91 309 PRO A O 1
ATOM 2535 N N . SER A 1 332 ? 35.481 9.132 19.084 1.00 22.17 310 SER A N 1
ATOM 2536 C CA . SER A 1 332 ? 36.879 9.372 19.384 1.00 21.60 310 SER A CA 1
ATOM 2537 C C . SER A 1 332 ? 37.795 9.117 18.202 1.00 25.30 310 SER A C 1
ATOM 2538 O O . SER A 1 332 ? 38.815 9.726 18.110 1.00 27.75 310 SER A O 1
ATOM 2541 N N . ASP A 1 333 ? 37.407 8.199 17.325 1.00 22.92 311 ASP A N 1
ATOM 2542 C CA . ASP A 1 333 ? 38.165 7.903 16.127 1.00 25.02 311 ASP A CA 1
ATOM 2543 C C . ASP A 1 333 ? 37.766 8.791 14.948 1.00 26.41 311 ASP A C 1
ATOM 2544 O O . ASP A 1 333 ? 37.235 8.328 13.982 1.00 35.01 311 ASP A O 1
ATOM 2549 N N . ILE A 1 334 ? 37.979 10.075 15.084 1.00 26.85 312 ILE A N 1
ATOM 2550 C CA . ILE A 1 334 ? 37.735 11.048 14.056 1.00 22.84 312 ILE A CA 1
ATOM 2551 C C . ILE A 1 334 ? 38.920 11.984 14.236 1.00 21.68 312 ILE A C 1
ATOM 2552 O O . ILE A 1 334 ? 39.385 12.122 15.311 1.00 25.14 312 ILE A O 1
ATOM 2557 N N . SER A 1 335 ? 39.395 12.583 13.168 1.00 20.02 313 SER A N 1
ATOM 2558 C CA . SER A 1 335 ? 40.479 13.533 13.293 1.00 20.23 313 SER A CA 1
ATOM 2559 C C . SER A 1 335 ? 39.931 14.880 13.706 1.00 20.22 313 SER A C 1
ATOM 2560 O O . SER A 1 335 ? 38.780 15.123 13.565 1.00 20.03 313 SER A O 1
ATOM 2563 N N . PRO A 1 336 ? 40.783 15.741 14.234 1.00 19.57 314 PRO A N 1
ATOM 2564 C CA . PRO A 1 336 ? 40.294 17.079 14.546 1.00 21.00 314 PRO A CA 1
ATOM 2565 C C . PRO A 1 336 ? 39.777 17.825 13.311 1.00 19.08 314 PRO A C 1
ATOM 2566 O O . PRO A 1 336 ? 38.920 18.717 13.446 1.00 17.88 314 PRO A O 1
ATOM 2570 N N . VAL A 1 337 ? 40.247 17.460 12.117 1.00 18.50 315 VAL A N 1
ATOM 2571 C CA . VAL A 1 337 ? 39.702 18.064 10.899 1.00 18.29 315 VAL A CA 1
ATOM 2572 C C . VAL A 1 337 ? 38.233 17.651 10.750 1.00 16.09 315 VAL A C 1
ATOM 2573 O O . VAL A 1 337 ? 37.365 18.478 10.468 1.00 17.52 315 VAL A O 1
ATOM 2577 N N . GLY A 1 338 ? 37.951 16.361 10.939 1.00 17.14 316 GLY A N 1
ATOM 2578 C CA . GLY A 1 338 ? 36.563 15.888 10.853 1.00 17.37 316 GLY A CA 1
ATOM 2579 C C . GLY A 1 338 ? 35.688 16.485 11.944 1.00 15.32 316 GLY A C 1
ATOM 2580 O O . GLY A 1 338 ? 34.524 16.839 11.701 1.00 17.55 316 GLY A O 1
ATOM 2581 N N . LEU A 1 339 ? 36.242 16.620 13.147 1.00 16.34 317 LEU A N 1
ATOM 2582 C CA . LEU A 1 339 ? 35.545 17.260 14.267 1.00 16.72 317 LEU A CA 1
ATOM 2583 C C . LEU A 1 339 ? 35.165 18.713 13.937 1.00 15.81 317 LEU A C 1
ATOM 2584 O O . LEU A 1 339 ? 34.023 19.133 14.158 1.00 17.10 317 LEU A O 1
ATOM 2589 N N . ALA A 1 340 ? 36.109 19.475 13.388 1.00 17.34 318 ALA A N 1
ATOM 2590 C CA . ALA A 1 340 ? 35.856 20.866 12.999 1.00 16.26 318 ALA A CA 1
ATOM 2591 C C . ALA A 1 340 ? 34.784 20.953 11.918 1.00 15.98 318 ALA A C 1
ATOM 2592 O O . ALA A 1 340 ? 33.883 21.799 11.978 1.00 16.93 318 ALA A O 1
ATOM 2594 N N . VAL A 1 341 ? 34.861 20.070 10.927 1.00 15.87 319 VAL A N 1
ATOM 2595 C CA . VAL A 1 341 ? 33.859 20.080 9.876 1.00 16.13 319 VAL A CA 1
ATOM 2596 C C . VAL A 1 341 ? 32.466 19.855 10.457 1.00 15.13 319 VAL A C 1
ATOM 2597 O O . VAL A 1 341 ? 31.505 20.569 10.102 1.00 15.82 319 VAL A O 1
ATOM 2601 N N . ASN A 1 342 ? 32.340 18.869 11.354 1.00 16.38 320 ASN A N 1
ATOM 2602 C CA . ASN A 1 342 ? 31.025 18.615 11.970 1.00 15.38 320 ASN A CA 1
ATOM 2603 C C . ASN A 1 342 ? 30.520 19.831 12.741 1.00 15.20 320 ASN A C 1
ATOM 2604 O O . ASN A 1 342 ? 29.322 20.113 12.749 1.00 16.70 320 ASN A O 1
ATOM 2609 N N . THR A 1 343 ? 31.438 20.561 13.374 1.00 15.59 321 THR A N 1
ATOM 2610 C CA . THR A 1 343 ? 31.057 21.735 14.142 1.00 17.73 321 THR A CA 1
ATOM 2611 C C . THR A 1 343 ? 30.472 22.806 13.210 1.00 15.35 321 THR A C 1
ATOM 2612 O O . THR A 1 343 ? 29.411 23.369 13.495 1.00 16.93 321 THR A O 1
ATOM 2616 N N . HIS A 1 344 ? 31.137 23.062 12.076 1.00 16.13 322 HIS A N 1
ATOM 2617 C CA . HIS A 1 344 ? 30.620 24.009 11.106 1.00 16.21 322 HIS A CA 1
ATOM 2618 C C . HIS A 1 344 ? 29.262 23.583 10.571 1.00 15.37 322 HIS A C 1
ATOM 2619 O O . HIS A 1 344 ? 28.339 24.409 10.437 1.00 16.03 322 HIS A O 1
ATOM 2626 N N . LEU A 1 345 ? 29.129 22.298 10.221 1.00 14.78 323 LEU A N 1
ATOM 2627 C CA . LEU A 1 345 ? 27.848 21.808 9.696 1.00 15.85 323 LEU A CA 1
ATOM 2628 C C . LEU A 1 345 ? 26.742 21.962 10.750 1.00 13.45 323 LEU A C 1
ATOM 2629 O O . LEU A 1 345 ? 25.615 22.296 10.407 1.00 14.94 323 LEU A O 1
ATOM 2634 N N . ASN A 1 346 ? 27.074 21.711 12.019 1.00 15.41 324 ASN A N 1
ATOM 2635 C CA . ASN A 1 346 ? 26.099 21.778 13.106 1.00 14.86 324 ASN A CA 1
ATOM 2636 C C . ASN A 1 346 ? 25.652 23.195 13.416 1.00 15.12 324 ASN A C 1
ATOM 2637 O O . ASN A 1 346 ? 24.531 23.401 13.887 1.00 16.76 324 ASN A O 1
ATOM 2642 N N . ILE A 1 347 ? 26.542 24.162 13.219 1.00 16.26 325 ILE A N 1
ATOM 2643 C CA . ILE A 1 347 ? 26.166 25.558 13.417 1.00 16.07 325 ILE A CA 1
ATOM 2644 C C . ILE A 1 347 ? 25.286 26.055 12.269 1.00 14.64 325 ILE A C 1
ATOM 2645 O O . ILE A 1 347 ? 24.341 26.826 12.484 1.00 16.24 325 ILE A O 1
ATOM 2650 N N . HIS A 1 348 ? 25.580 25.592 11.048 1.00 15.59 326 HIS A N 1
ATOM 2651 C CA . HIS A 1 348 ? 24.877 26.062 9.857 1.00 15.66 326 HIS A CA 1
ATOM 2652 C C . HIS A 1 348 ? 23.514 25.397 9.593 1.00 13.40 326 HIS A C 1
ATOM 2653 O O . HIS A 1 348 ? 22.560 26.075 9.178 1.00 14.59 326 HIS A O 1
ATOM 2660 N N . LEU A 1 349 ? 23.412 24.080 9.766 1.00 15.17 327 LEU A N 1
ATOM 2661 C CA . LEU A 1 349 ? 22.227 23.362 9.265 1.00 14.88 327 LEU A CA 1
ATOM 2662 C C . LEU A 1 349 ? 21.054 23.485 10.225 1.00 13.18 327 LEU A C 1
ATOM 2663 O O . LEU A 1 349 ? 21.171 23.155 11.406 1.00 14.18 327 LEU A O 1
ATOM 2668 N N . HIS A 1 350 ? 19.903 23.910 9.701 1.00 13.52 328 HIS A N 1
ATOM 2669 C CA . HIS A 1 350 ? 18.757 24.150 10.579 1.00 14.07 328 HIS A CA 1
ATOM 2670 C C . HIS A 1 350 ? 18.306 22.887 11.312 1.00 14.43 328 HIS A C 1
ATOM 2671 O O . HIS A 1 350 ? 17.863 22.961 12.463 1.00 14.72 328 HIS A O 1
ATOM 2678 N N . ASN A 1 351 ? 18.445 21.726 10.663 1.00 13.25 329 ASN A N 1
ATOM 2679 C CA . ASN A 1 351 ? 18.011 20.464 11.267 1.00 12.70 329 ASN A CA 1
ATOM 2680 C C . ASN A 1 351 ? 19.090 19.700 12.047 1.00 13.31 329 ASN A C 1
ATOM 2681 O O . ASN A 1 351 ? 18.846 18.562 12.476 1.00 14.94 329 ASN A O 1
ATOM 2686 N N . ALA A 1 352 ? 20.258 20.315 12.279 1.00 14.16 330 ALA A N 1
ATOM 2687 C CA . ALA A 1 352 ? 21.254 19.686 13.148 1.00 13.93 330 ALA A CA 1
ATOM 2688 C C . ALA A 1 352 ? 20.709 19.695 14.583 1.00 14.76 330 ALA A C 1
ATOM 2689 O O . ALA A 1 352 ? 20.136 20.694 15.013 1.00 19.85 330 ALA A O 1
ATOM 2691 N N . ALA A 1 353 ? 20.940 18.620 15.336 1.00 15.15 331 ALA A N 1
ATOM 2692 C CA . ALA A 1 353 ? 20.329 18.472 16.650 1.00 16.33 331 ALA A CA 1
ATOM 2693 C C . ALA A 1 353 ? 21.317 18.469 17.814 1.00 14.65 331 ALA A C 1
ATOM 2694 O O . ALA A 1 353 ? 21.042 19.045 18.881 1.00 17.79 331 ALA A O 1
ATOM 2696 N N . ILE A 1 354 ? 22.440 17.779 17.655 1.00 16.06 332 ILE A N 1
ATOM 2697 C CA . ILE A 1 354 ? 23.330 17.584 18.791 1.00 15.17 332 ILE A CA 1
ATOM 2698 C C . ILE A 1 354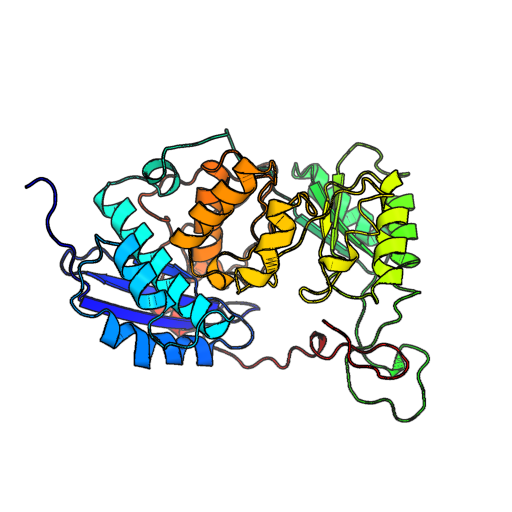 ? 24.693 17.143 18.294 1.00 16.56 332 ILE A C 1
ATOM 2699 O O . ILE A 1 354 ? 24.806 16.550 17.214 1.00 18.10 332 ILE A O 1
ATOM 2704 N N . GLN A 1 355 ? 25.729 17.410 19.082 1.00 16.65 333 GLN A N 1
ATOM 2705 C CA . GLN A 1 355 ? 27.081 17.044 18.696 1.00 16.78 333 GLN A CA 1
ATOM 2706 C C . GLN A 1 355 ? 27.695 16.164 19.750 1.00 16.54 333 GLN A C 1
ATOM 2707 O O . GLN A 1 355 ? 27.958 16.608 20.885 1.00 17.86 333 GLN A O 1
ATOM 2713 N N . GLU A 1 356 ? 27.896 14.912 19.356 1.00 20.98 334 GLU A N 1
ATOM 2714 C CA . GLU A 1 356 ? 28.556 13.924 20.142 1.00 23.58 334 GLU A CA 1
ATOM 2715 C C . GLU A 1 356 ? 29.953 14.431 20.442 1.00 22.10 334 GLU A C 1
ATOM 2716 O O . GLU A 1 356 ? 30.638 14.938 19.556 1.00 24.41 334 GLU A O 1
ATOM 2722 N N . THR A 1 357 ? 30.377 14.319 21.695 1.00 26.86 335 THR A N 1
ATOM 2723 C CA . THR A 1 357 ? 31.714 14.756 22.064 1.00 24.96 335 THR A CA 1
ATOM 2724 C C . THR A 1 357 ? 32.452 13.769 22.956 1.00 30.20 335 THR A C 1
ATOM 2725 O O . THR A 1 357 ? 31.902 13.230 23.935 1.00 29.53 335 THR A O 1
ATOM 2729 N N . ILE A 1 358 ? 33.706 13.547 22.601 1.00 32.44 336 ILE A N 1
ATOM 2730 C CA . ILE A 1 358 ? 34.680 12.867 23.459 1.00 36.42 336 ILE A CA 1
ATOM 2731 C C . ILE A 1 358 ? 35.924 13.773 23.565 1.00 32.46 336 ILE A C 1
ATOM 2732 O O . ILE A 1 358 ? 36.384 14.345 22.568 1.00 37.26 336 ILE A O 1
ATOM 2737 N N . GLU A 1 359 ? 36.452 13.910 24.777 1.00 46.29 337 GLU A N 1
ATOM 2738 C CA . GLU A 1 359 ? 37.637 14.737 25.038 1.00 37.22 337 GLU A CA 1
ATOM 2739 C C . GLU A 1 359 ? 38.835 14.387 24.136 1.00 35.81 337 GLU A C 1
ATOM 2740 O O . GLU A 1 359 ? 39.097 13.218 23.878 1.00 41.84 337 GLU A O 1
ATOM 2746 N N . LEU A 1 360 ? 39.563 15.405 23.675 1.00 40.56 338 LEU A N 1
ATOM 2747 C CA . LEU A 1 360 ? 40.751 15.211 22.832 1.00 38.68 338 LEU A CA 1
ATOM 2748 C C . LEU A 1 360 ? 42.039 15.133 23.651 1.00 37.11 338 LEU A C 1
ATOM 2749 O O . LEU A 1 360 ? 42.315 16.018 24.459 1.00 55.05 338 LEU A O 1
ATOM 2754 N N . PRO A 1 361 ? 42.851 14.081 23.434 1.00 43.37 339 PRO A N 1
ATOM 2755 C CA . PRO A 1 361 ? 44.100 13.938 24.195 1.00 45.75 339 PRO A CA 1
ATOM 2756 C C . PRO A 1 361 ? 45.226 14.868 23.738 1.00 43.84 339 PRO A C 1
ATOM 2757 O O . PRO A 1 361 ? 45.120 15.502 22.689 1.00 46.63 339 PRO A O 1
ATOM 2761 N N . ALA A 1 362 ? 46.299 14.918 24.527 1.00 51.60 340 ALA A N 1
ATOM 2762 C CA . ALA A 1 362 ? 47.377 15.898 24.362 1.00 47.38 340 ALA A CA 1
ATOM 2763 C C . ALA A 1 362 ? 48.247 15.716 23.117 1.00 47.71 340 ALA A C 1
ATOM 2764 O O . ALA A 1 362 ? 48.592 16.695 22.453 1.00 48.53 340 ALA A O 1
ATOM 2766 N N . ASN A 1 363 ? 48.624 14.476 22.812 1.00 43.45 341 ASN A N 1
ATOM 2767 C CA . ASN A 1 363 ? 49.417 14.209 21.616 1.00 41.11 341 ASN A CA 1
ATOM 2768 C C . ASN A 1 363 ? 48.691 14.683 20.360 1.00 33.43 341 ASN A C 1
ATOM 2769 O O . ASN A 1 363 ? 49.292 15.271 19.463 1.00 35.78 341 ASN A O 1
ATOM 2774 N N . THR A 1 364 ? 47.392 14.415 20.302 1.00 33.38 342 THR A N 1
ATOM 2775 C CA . THR A 1 364 ? 46.575 14.850 19.165 1.00 31.74 342 THR A CA 1
ATOM 2776 C C . THR A 1 364 ? 46.590 16.384 19.037 1.00 35.08 342 THR A C 1
ATOM 2777 O O . THR A 1 364 ? 46.707 16.928 17.935 1.00 33.52 342 THR A O 1
ATOM 2781 N N . GLN A 1 365 ? 46.490 17.080 20.166 1.00 40.29 343 GLN A N 1
ATOM 2782 C CA . GLN A 1 365 ? 46.488 18.542 20.152 1.00 37.91 343 GLN A CA 1
ATOM 2783 C C . GLN A 1 365 ? 47.853 19.086 19.727 1.00 35.00 343 GLN A C 1
ATOM 2784 O O . GLN A 1 365 ? 47.975 20.227 19.274 1.00 47.83 343 GLN A O 1
ATOM 2790 N N . SER A 1 366 ? 48.878 18.258 19.887 1.00 37.63 344 SER A N 1
ATOM 2791 C CA . SER A 1 366 ? 50.232 18.586 19.462 1.00 39.38 344 SER A CA 1
ATOM 2792 C C . SER A 1 366 ? 50.382 18.595 17.930 1.00 44.19 344 SER A C 1
ATOM 2793 O O . SER A 1 366 ? 51.166 19.364 17.370 1.00 47.93 344 SER A O 1
ATOM 2796 N N . VAL A 1 367 ? 49.615 17.739 17.261 1.00 36.53 345 VAL A N 1
ATOM 2797 C CA . VAL A 1 367 ? 49.671 17.598 15.802 1.00 31.25 345 VAL A CA 1
ATOM 2798 C C . VAL A 1 367 ? 48.643 18.504 15.110 1.00 26.67 345 VAL A C 1
ATOM 2799 O O . VAL A 1 367 ? 48.900 19.048 14.035 1.00 28.52 345 VAL A O 1
ATOM 2803 N N . PHE A 1 368 ? 47.474 18.652 15.724 1.00 28.41 346 PHE A N 1
ATOM 2804 C CA . PHE A 1 368 ? 46.408 19.471 15.141 1.00 26.16 346 PHE A CA 1
ATOM 2805 C C . PHE A 1 368 ? 46.179 20.685 16.013 1.00 28.20 346 PHE A C 1
ATOM 2806 O O . PHE A 1 368 ? 45.959 20.541 17.207 1.00 30.75 346 PHE A O 1
ATOM 2814 N N . VAL A 1 369 ? 46.237 21.869 15.413 1.00 22.66 347 VAL A N 1
ATOM 2815 C CA . VAL A 1 369 ? 45.942 23.111 16.127 1.00 24.82 347 VAL A CA 1
ATOM 2816 C C . VAL A 1 369 ? 44.575 23.653 15.722 1.00 21.46 347 VAL A C 1
ATOM 2817 O O . VAL A 1 369 ? 44.228 23.652 14.539 1.00 22.98 347 VAL A O 1
ATOM 2821 N N . GLY A 1 370 ? 43.804 24.124 16.704 1.00 23.20 348 GLY A N 1
ATOM 2822 C CA . GLY A 1 370 ? 42.544 24.804 16.410 1.00 24.12 348 GLY A CA 1
ATOM 2823 C C . GLY A 1 370 ? 41.291 23.997 16.681 1.00 21.66 348 GLY A C 1
ATOM 2824 O O . GLY A 1 370 ? 40.180 24.456 16.390 1.00 25.16 348 GLY A O 1
ATOM 2825 N N . SER A 1 371 ? 41.455 22.804 17.245 1.00 23.05 349 SER A N 1
ATOM 2826 C CA . SER A 1 371 ? 40.311 21.922 17.493 1.00 24.42 349 SER A CA 1
ATOM 2827 C C . SER A 1 371 ? 39.289 22.589 18.392 1.00 23.59 349 SER A C 1
ATOM 2828 O O . SER A 1 371 ? 39.647 23.185 19.410 1.00 27.79 349 SER A O 1
ATOM 2831 N N . PRO A 1 372 ? 38.006 22.459 18.035 1.00 21.60 350 PRO A N 1
ATOM 2832 C CA . PRO A 1 372 ? 36.958 22.984 18.899 1.00 23.06 350 PRO A CA 1
ATOM 2833 C C . PRO A 1 372 ? 36.772 22.132 20.161 1.00 23.53 350 PRO A C 1
ATOM 2834 O O . PRO A 1 372 ? 36.968 20.918 20.137 1.00 27.15 350 PRO A O 1
ATOM 2838 N N . GLN A 1 373 ? 36.360 22.772 21.250 1.00 24.27 351 GLN A N 1
ATOM 2839 C CA . GLN A 1 373 ? 36.060 22.082 22.506 1.00 24.28 351 GLN A CA 1
ATOM 2840 C C . GLN A 1 373 ? 34.747 22.640 23.026 1.00 21.91 351 GLN A C 1
ATOM 2841 O O . GLN A 1 373 ? 34.477 23.816 22.837 1.00 23.34 351 GLN A O 1
ATOM 2847 N N . PRO A 1 374 ? 33.934 21.795 23.666 1.00 23.49 352 PRO A N 1
ATOM 2848 C CA . PRO A 1 374 ? 32.667 22.258 24.185 1.00 22.38 352 PRO A CA 1
ATOM 2849 C C . PRO A 1 374 ? 32.870 23.218 25.351 1.00 23.03 352 PRO A C 1
ATOM 2850 O O . PRO A 1 374 ? 33.818 23.077 26.127 1.00 24.71 352 PRO A O 1
ATOM 2854 N N . LYS A 1 375 ? 31.988 24.205 25.450 1.00 22.83 353 LYS A N 1
ATOM 2855 C CA . LYS A 1 375 ? 32.016 25.178 26.529 1.00 24.16 353 LYS A CA 1
ATOM 2856 C C . LYS A 1 375 ? 30.639 25.190 27.159 1.00 21.45 353 LYS A C 1
ATOM 2857 O O . LYS A 1 375 ? 29.647 25.480 26.479 1.00 21.90 353 LYS A O 1
ATOM 2863 N N . GLY A 1 376 ? 30.568 24.885 28.456 1.00 23.59 354 GLY A N 1
ATOM 2864 C CA . GLY A 1 376 ? 29.278 24.842 29.143 1.00 22.80 354 GLY A CA 1
ATOM 2865 C C . GLY A 1 376 ? 28.234 23.966 28.465 1.00 21.63 354 GLY A C 1
ATOM 2866 O O . GLY A 1 376 ? 27.028 24.286 28.511 1.00 23.57 354 GLY A O 1
ATOM 2867 N N . GLY A 1 377 ? 28.669 22.880 27.819 1.00 20.66 355 GLY A N 1
ATOM 2868 C CA . GLY A 1 377 ? 27.729 21.921 27.210 1.00 21.69 355 GLY A CA 1
ATOM 2869 C C . GLY A 1 377 ? 27.291 22.235 25.787 1.00 19.74 355 GLY A C 1
ATOM 2870 O O . GLY A 1 377 ? 26.377 21.603 25.264 1.00 22.89 355 GLY A O 1
ATOM 2871 N N . PHE A 1 378 ? 27.954 23.188 25.144 1.00 18.70 356 PHE A N 1
ATOM 2872 C CA . PHE A 1 378 ? 27.664 23.561 23.750 1.00 18.22 356 PHE A CA 1
ATOM 2873 C C . PHE A 1 378 ? 28.948 23.700 22.943 1.00 18.97 356 PHE A C 1
ATOM 2874 O O . PHE A 1 378 ? 30.005 23.999 23.503 1.00 21.84 356 PHE A O 1
ATOM 2882 N N . PHE A 1 379 ? 28.860 23.502 21.628 1.00 17.00 357 PHE A N 1
ATOM 2883 C CA . PHE A 1 379 ? 29.934 23.935 20.738 1.00 16.89 357 PHE A CA 1
ATOM 2884 C C . PHE A 1 379 ? 29.521 25.220 20.033 1.00 16.33 357 PHE A C 1
ATOM 2885 O O . PHE A 1 379 ? 28.451 25.293 19.410 1.00 17.79 357 PHE A O 1
ATOM 2893 N N . TYR A 1 380 ? 30.396 26.216 20.103 1.00 17.72 358 TYR A N 1
ATOM 2894 C CA . TYR A 1 380 ? 30.175 27.511 19.486 1.00 17.99 358 TYR A CA 1
ATOM 2895 C C . TYR A 1 380 ? 30.768 27.590 18.082 1.00 17.80 358 TYR A C 1
ATOM 2896 O O . TYR A 1 380 ? 31.615 26.769 17.696 1.00 19.69 358 TYR A O 1
ATOM 2905 N N . PRO A 1 381 ? 30.318 28.568 17.286 1.00 17.84 359 PRO A N 1
ATOM 2906 C CA . PRO A 1 381 ? 30.898 28.702 15.943 1.00 20.26 359 PRO A CA 1
ATOM 2907 C C . PRO A 1 381 ? 32.406 28.922 15.979 1.00 18.50 359 PRO A C 1
ATOM 2908 O O . PRO A 1 381 ? 32.924 29.632 16.870 1.00 21.34 359 PRO A O 1
ATOM 2912 N N . MET A 1 382 ? 33.097 28.288 15.033 1.00 19.93 360 MET A N 1
ATOM 2913 C CA . MET A 1 382 ? 34.523 28.452 14.827 1.00 20.68 360 MET A CA 1
ATOM 2914 C C . MET A 1 382 ? 34.751 29.584 13.837 1.00 20.53 360 MET A C 1
ATOM 2915 O O . MET A 1 382 ? 34.077 29.643 12.802 1.00 21.97 360 MET A O 1
ATOM 2920 N N . GLU A 1 383 ? 35.711 30.467 14.129 1.00 20.70 361 GLU A N 1
ATOM 2921 C CA . GLU A 1 383 ? 35.805 31.728 13.382 1.00 21.74 361 GLU A CA 1
ATOM 2922 C C . GLU A 1 383 ? 36.963 31.896 12.391 1.00 22.77 361 GLU A C 1
ATOM 2923 O O . GLU A 1 383 ? 36.943 32.828 11.568 1.00 24.73 361 GLU A O 1
ATOM 2929 N N . LYS A 1 384 ? 37.949 31.001 12.435 1.00 22.25 362 LYS A N 1
ATOM 2930 C CA . LYS A 1 384 ? 39.047 31.056 11.447 1.00 22.38 362 LYS A CA 1
ATOM 2931 C C . LYS A 1 384 ? 38.503 30.724 10.051 1.00 21.61 362 LYS A C 1
ATOM 2932 O O . LYS A 1 384 ? 37.559 29.954 9.913 1.00 23.71 362 LYS A O 1
ATOM 2938 N N . SER A 1 385 ? 39.096 31.279 8.999 1.00 20.86 363 SER A N 1
ATOM 2939 C CA A SER A 1 385 ? 38.606 31.036 7.644 0.50 19.17 363 SER A CA 1
ATOM 2940 C CA B SER A 1 385 ? 38.577 31.029 7.660 0.50 19.20 363 SER A CA 1
ATOM 2941 C C . SER A 1 385 ? 38.786 29.571 7.261 1.00 20.22 363 SER A C 1
ATOM 2942 O O . SER A 1 385 ? 39.767 28.921 7.685 1.00 22.34 363 SER A O 1
ATOM 2947 N N . GLY A 1 386 ? 37.868 29.046 6.451 1.00 20.33 364 GLY A N 1
ATOM 2948 C CA . GLY A 1 386 ? 37.930 27.639 6.089 1.00 19.33 364 GLY A CA 1
ATOM 2949 C C . GLY A 1 386 ? 37.490 26.749 7.237 1.00 19.41 364 GLY A C 1
ATOM 2950 O O . GLY A 1 386 ? 36.651 27.132 8.061 1.00 18.80 364 GLY A O 1
ATOM 2951 N N . ILE A 1 387 ? 38.058 25.550 7.304 1.00 18.81 365 ILE A N 1
ATOM 2952 C CA . ILE A 1 387 ? 37.704 24.598 8.347 1.00 17.64 365 ILE A CA 1
ATOM 2953 C C . ILE A 1 387 ? 38.287 25.045 9.687 1.00 19.22 365 ILE A C 1
ATOM 2954 O O . ILE A 1 387 ? 37.629 24.891 10.721 1.00 20.02 365 ILE A O 1
ATOM 2959 N N . GLY A 1 388 ? 39.509 25.594 9.675 1.00 18.17 366 GLY A N 1
ATOM 2960 C CA . GLY A 1 388 ? 40.093 26.186 10.878 1.00 18.89 366 GLY A CA 1
ATOM 2961 C C . GLY A 1 388 ? 41.160 25.381 11.603 1.00 19.78 366 GLY A C 1
ATOM 2962 O O . GLY A 1 388 ? 41.602 25.757 12.696 1.00 22.33 366 GLY A O 1
ATOM 2963 N N . ILE A 1 389 ? 41.593 24.283 10.993 1.00 20.26 367 ILE A N 1
ATOM 2964 C CA . ILE A 1 389 ? 42.565 23.400 11.627 1.00 18.52 367 ILE A CA 1
ATOM 2965 C C . ILE A 1 389 ? 43.911 23.551 10.930 1.00 20.63 367 ILE A C 1
ATOM 2966 O O . ILE A 1 389 ? 43.965 23.658 9.707 1.00 23.45 367 ILE A O 1
ATOM 2971 N N . THR A 1 390 ? 44.991 23.598 11.718 1.00 22.58 368 THR A N 1
ATOM 2972 C CA . THR A 1 390 ? 46.343 23.557 11.162 1.00 25.03 368 THR A CA 1
ATOM 2973 C C . THR A 1 390 ? 47.002 22.217 11.510 1.00 26.15 368 THR A C 1
ATOM 2974 O O . THR A 1 390 ? 46.833 21.697 12.615 1.00 27.41 368 THR A O 1
ATOM 2978 N N . PHE A 1 391 ? 47.755 21.666 10.566 1.00 25.69 369 PHE A N 1
ATOM 2979 C CA . PHE A 1 391 ? 48.353 20.339 10.730 1.00 24.13 369 PHE A CA 1
ATOM 2980 C C . PHE A 1 391 ? 49.862 20.470 10.752 1.00 26.81 369 PHE A C 1
ATOM 2981 O O . PHE A 1 391 ? 50.444 21.075 9.850 1.00 31.03 369 PHE A O 1
ATOM 2989 N N . ASP A 1 392 ? 50.484 19.904 11.786 1.00 29.43 370 ASP A N 1
ATOM 2990 C CA . ASP A 1 392 ? 51.933 19.961 11.971 1.00 34.92 370 ASP A CA 1
ATOM 2991 C C . ASP A 1 392 ? 52.579 18.701 11.389 1.00 35.41 370 ASP A C 1
ATOM 2992 O O . ASP A 1 392 ? 52.621 17.650 12.033 1.00 37.37 370 ASP A O 1
ATOM 2997 N N . GLU A 1 393 ? 53.057 18.821 10.155 1.00 33.98 371 GLU A N 1
ATOM 2998 C CA . GLU A 1 393 ? 53.622 17.711 9.393 1.00 37.56 371 GLU A CA 1
ATOM 2999 C C . GLU A 1 393 ? 54.782 17.061 10.149 1.00 39.02 371 GLU A C 1
ATOM 3000 O O . GLU A 1 393 ? 54.917 15.832 10.176 1.00 41.72 371 GLU A O 1
ATOM 3006 N N . GLU A 1 394 ? 55.608 17.895 10.775 1.00 38.87 372 GLU A N 1
ATOM 3007 C CA . GLU A 1 394 ? 56.783 17.419 11.489 1.00 38.54 372 GLU A CA 1
ATOM 3008 C C . GLU A 1 394 ? 56.422 16.640 12.757 1.00 51.10 372 GLU A C 1
ATOM 3009 O O . GLU A 1 394 ? 57.001 15.586 13.036 1.00 42.33 372 GLU A O 1
ATOM 3015 N N . ALA A 1 395 ? 55.468 17.159 13.525 1.00 35.50 373 ALA A N 1
ATOM 3016 C CA . ALA A 1 395 ? 55.018 16.474 14.725 1.00 40.11 373 ALA A CA 1
ATOM 3017 C C . ALA A 1 395 ? 54.328 15.162 14.363 1.00 42.92 373 ALA A C 1
ATOM 3018 O O . ALA A 1 395 ? 54.487 14.156 15.062 1.00 43.78 373 ALA A O 1
ATOM 3020 N N . ALA A 1 396 ? 53.557 15.178 13.276 1.00 36.55 374 ALA A N 1
ATOM 3021 C CA . ALA A 1 396 ? 52.848 13.988 12.823 1.00 36.70 374 ALA A CA 1
ATOM 3022 C C . ALA A 1 396 ? 53.812 12.839 12.558 1.00 36.68 374 ALA A C 1
ATOM 3023 O O . ALA A 1 396 ? 53.474 11.673 12.792 1.00 36.51 374 ALA A O 1
ATOM 3025 N N . ALA A 1 397 ? 55.003 13.181 12.069 1.00 37.82 375 ALA A N 1
ATOM 3026 C CA . ALA A 1 397 ? 56.033 12.199 11.726 1.00 39.40 375 ALA A CA 1
ATOM 3027 C C . ALA A 1 397 ? 56.422 11.303 12.898 1.00 38.22 375 ALA A C 1
ATOM 3028 O O . ALA A 1 397 ? 56.966 10.217 12.700 1.00 46.68 375 ALA A O 1
ATOM 3030 N N . ASP A 1 398 ? 56.165 11.765 14.116 1.00 39.80 376 ASP A N 1
ATOM 3031 C CA . ASP A 1 398 ? 56.541 11.008 15.303 1.00 36.24 376 ASP A CA 1
ATOM 3032 C C . ASP A 1 398 ? 55.501 9.951 15.663 1.00 39.46 376 ASP A C 1
ATOM 3033 O O . ASP A 1 398 ? 55.701 9.180 16.604 1.00 38.45 376 ASP A O 1
ATOM 3038 N N . PHE A 1 399 ? 54.392 9.920 14.927 1.00 36.29 377 PHE A N 1
ATOM 3039 C CA . PHE A 1 399 ? 53.274 9.045 15.288 1.00 33.94 377 PHE A CA 1
ATOM 3040 C C . PHE A 1 399 ? 52.780 8.178 14.133 1.00 29.78 377 PHE A C 1
ATOM 3041 O O . PHE A 1 399 ? 51.669 8.366 13.650 1.00 30.82 377 PHE A O 1
ATOM 3049 N N . PRO A 1 400 ? 53.598 7.210 13.695 1.00 30.69 378 PRO A N 1
ATOM 3050 C CA . PRO A 1 400 ? 53.168 6.324 12.614 1.00 30.02 378 PRO A CA 1
ATOM 3051 C C . PRO A 1 400 ? 51.980 5.469 13.010 1.00 31.77 378 PRO A C 1
ATOM 3052 O O . PRO A 1 400 ? 51.681 5.312 14.205 1.00 30.01 378 PRO A O 1
ATOM 3056 N N . VAL A 1 401 ? 51.296 4.935 12.004 1.00 30.90 379 VAL A N 1
ATOM 3057 C CA . VAL A 1 401 ? 50.243 3.962 12.233 1.00 28.25 379 VAL A CA 1
ATOM 3058 C C . VAL A 1 401 ? 50.781 2.779 13.034 1.00 34.05 379 VAL A C 1
ATOM 3059 O O . VAL A 1 401 ? 51.917 2.338 12.833 1.00 33.54 379 VAL A O 1
ATOM 3063 N N . VAL A 1 402 ? 49.963 2.277 13.950 1.00 28.61 380 VAL A N 1
ATOM 3064 C CA . VAL A 1 402 ? 50.281 1.069 14.685 1.00 30.68 380 VAL A CA 1
ATOM 3065 C C . VAL A 1 402 ? 49.111 0.101 14.563 1.00 30.48 380 VAL A C 1
ATOM 3066 O O . VAL A 1 402 ? 47.961 0.459 14.840 1.00 33.23 380 VAL A O 1
ATOM 3070 N N . TYR A 1 403 ? 49.399 -1.118 14.124 1.00 31.43 381 TYR A N 1
ATOM 3071 C CA . TYR A 1 403 ? 48.356 -2.123 13.934 1.00 30.23 381 TYR A CA 1
ATOM 3072 C C . TYR A 1 403 ? 47.620 -2.463 15.239 1.00 35.03 381 TYR A C 1
ATOM 3073 O O . TYR A 1 403 ? 48.258 -2.696 16.273 1.00 34.61 381 TYR A O 1
ATOM 3082 N N . ARG A 1 404 ? 46.281 -2.462 15.175 1.00 34.45 382 ARG A N 1
ATOM 3083 C CA . ARG A 1 404 ? 45.402 -2.921 16.271 1.00 48.54 382 ARG A CA 1
ATOM 3084 C C . ARG A 1 404 ? 44.517 -4.095 15.805 1.00 45.29 382 ARG A C 1
ATOM 3085 O O . ARG A 1 404 ? 44.041 -4.103 14.667 1.00 37.90 382 ARG A O 1
ATOM 3093 N N . PRO A 1 405 ? 44.289 -5.088 16.685 1.00 36.68 383 PRO A N 1
ATOM 3094 C CA . PRO A 1 405 ? 43.473 -6.265 16.341 1.00 49.67 383 PRO A CA 1
ATOM 3095 C C . PRO A 1 405 ? 41.956 -6.063 16.512 1.00 51.83 383 PRO A C 1
ATOM 3096 O O . PRO A 1 405 ? 41.176 -6.827 15.923 1.00 39.12 383 PRO A O 1
ATOM 3100 N N . HIS A 1 406 ? 41.578 -5.055 17.311 1.00 32.66 384 HIS A N 1
ATOM 3101 C CA A HIS A 1 406 ? 40.181 -4.689 17.606 0.50 32.39 384 HIS A CA 1
ATOM 3102 C CA B HIS A 1 406 ? 40.176 -4.679 17.535 0.50 32.34 384 HIS A CA 1
ATOM 3103 C C . HIS A 1 406 ? 39.235 -5.880 17.743 1.00 27.01 384 HIS A C 1
ATOM 3104 O O . HIS A 1 406 ? 38.264 -6.022 16.984 1.00 25.28 384 HIS A O 1
ATOM 3117 N N . GLU A 1 407 ? 39.489 -6.720 18.750 1.00 28.17 385 GLU A N 1
ATOM 3118 C CA . GLU A 1 407 ? 38.715 -7.955 18.888 1.00 28.31 385 GLU A CA 1
ATOM 3119 C C . GLU A 1 407 ? 37.216 -7.762 19.076 1.00 23.37 385 GLU A C 1
ATOM 3120 O O . GLU A 1 407 ? 36.434 -8.698 18.855 1.00 22.98 385 GLU A O 1
ATOM 3126 N N . TRP A 1 408 ? 36.806 -6.570 19.492 1.00 25.24 386 TRP A N 1
ATOM 3127 C CA . TRP A 1 408 ? 35.382 -6.304 19.659 1.00 22.76 386 TRP A CA 1
ATOM 3128 C C . TRP A 1 408 ? 34.602 -6.425 18.358 1.00 21.17 386 TRP A C 1
ATOM 3129 O O . TRP A 1 408 ? 33.371 -6.605 18.387 1.00 23.23 386 TRP A O 1
ATOM 3140 N N . THR A 1 409 ? 35.282 -6.384 17.214 1.00 19.77 387 THR A N 1
ATOM 3141 C CA . THR A 1 409 ? 34.542 -6.598 15.958 1.00 18.02 387 THR A CA 1
ATOM 3142 C C . THR A 1 409 ? 34.343 -8.088 15.653 1.00 19.60 387 THR A C 1
ATOM 3143 O O . THR A 1 409 ? 33.777 -8.443 14.618 1.00 20.86 387 THR A O 1
ATOM 3147 N N . GLN A 1 410 ? 34.797 -8.945 16.564 1.00 20.03 388 GLN A N 1
ATOM 3148 C CA . GLN A 1 410 ? 34.486 -10.386 16.513 1.00 18.29 388 GLN A CA 1
ATOM 3149 C C . GLN A 1 410 ? 33.556 -10.749 17.655 1.00 17.69 388 GLN A C 1
ATOM 3150 O O . GLN A 1 410 ? 33.893 -11.558 18.531 1.00 19.64 388 GLN A O 1
ATOM 3156 N N . SER A 1 411 ? 32.393 -10.115 17.657 1.00 20.20 389 SER A N 1
ATOM 3157 C CA . SER A 1 411 ? 31.445 -10.232 18.749 1.00 18.66 389 SER A CA 1
ATOM 3158 C C . SER A 1 411 ? 30.610 -11.497 18.596 1.00 17.82 389 SER A C 1
ATOM 3159 O O . SER A 1 411 ? 30.139 -11.800 17.491 1.00 18.64 389 SER A O 1
ATOM 3162 N N . ARG A 1 412 ? 30.457 -12.255 19.682 1.00 17.77 390 ARG A N 1
ATOM 3163 C CA . ARG A 1 412 ? 29.704 -13.518 19.639 1.00 16.37 390 ARG A CA 1
ATOM 3164 C C . ARG A 1 412 ? 28.744 -13.622 20.814 1.00 17.84 390 ARG A C 1
ATOM 3165 O O . ARG A 1 412 ? 29.056 -13.188 21.927 1.00 18.35 390 ARG A O 1
ATOM 3173 N N . THR A 1 413 ? 27.590 -14.232 20.565 1.00 17.47 391 THR A N 1
ATOM 3174 C CA . THR A 1 413 ? 26.692 -14.620 21.641 1.00 18.92 391 THR A CA 1
ATOM 3175 C C . THR A 1 413 ? 27.211 -15.933 22.242 1.00 19.00 391 THR A C 1
ATOM 3176 O O . THR A 1 413 ? 28.119 -16.561 21.687 1.00 18.53 391 THR A O 1
ATOM 3180 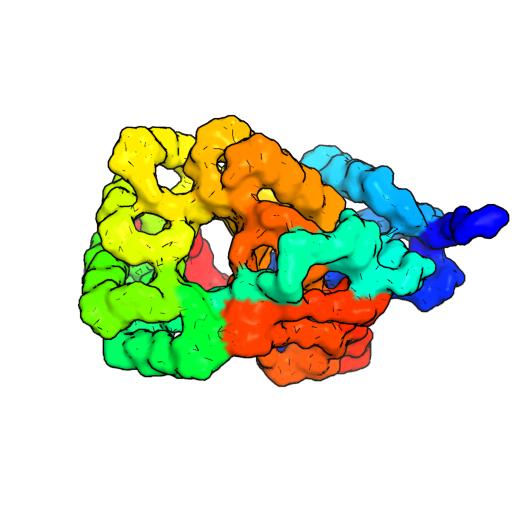N N . PRO A 1 414 ? 26.640 -16.363 23.367 1.00 18.37 392 PRO A N 1
ATOM 3181 C CA . PRO A 1 414 ? 27.262 -17.501 24.052 1.00 18.36 392 PRO A CA 1
ATOM 3182 C C . PRO A 1 414 ? 27.427 -18.763 23.200 1.00 20.81 392 PRO A C 1
ATOM 3183 O O . PRO A 1 414 ? 28.409 -19.506 23.383 1.00 21.01 392 PRO A O 1
ATOM 3187 N N . ASP A 1 415 ? 26.471 -19.045 22.314 1.00 20.09 393 ASP A N 1
ATOM 3188 C CA . ASP A 1 415 ? 26.574 -20.248 21.479 1.00 18.90 393 ASP A CA 1
ATOM 3189 C C . ASP A 1 415 ? 27.711 -20.174 20.452 1.00 17.82 393 ASP A C 1
ATOM 3190 O O . ASP A 1 415 ? 28.069 -21.180 19.844 1.00 18.18 393 ASP A O 1
ATOM 3195 N N . GLY A 1 416 ? 28.287 -18.984 20.278 1.00 17.94 394 GLY A N 1
ATOM 3196 C CA . GLY A 1 416 ? 29.405 -18.817 19.356 1.00 18.62 394 GLY A CA 1
ATOM 3197 C C . GLY A 1 416 ? 29.026 -18.139 18.052 1.00 16.81 394 GLY A C 1
ATOM 3198 O O . GLY A 1 416 ? 29.881 -17.952 17.179 1.00 18.82 394 GLY A O 1
ATOM 3199 N N . THR A 1 417 ? 27.750 -17.766 17.895 1.00 17.04 395 THR A N 1
ATOM 3200 C CA . THR A 1 417 ? 27.323 -17.093 16.654 1.00 17.99 395 THR A CA 1
ATOM 3201 C C . THR A 1 417 ? 28.020 -15.734 16.523 1.00 17.86 395 THR A C 1
ATOM 3202 O O . THR A 1 417 ? 28.005 -14.929 17.460 1.00 17.37 395 THR A O 1
ATOM 3206 N N . LEU A 1 418 ? 28.617 -15.474 15.359 1.00 17.29 396 LEU A N 1
ATOM 3207 C CA . LEU A 1 418 ? 29.280 -14.183 15.099 1.00 18.06 396 LEU A CA 1
ATOM 3208 C C . LEU A 1 418 ? 28.187 -13.177 14.763 1.00 19.52 396 LEU A C 1
ATOM 3209 O O . LEU A 1 418 ? 27.496 -13.327 13.746 1.00 22.59 396 LEU A O 1
ATOM 3214 N N . ILE A 1 419 ? 28.015 -12.149 15.598 1.00 17.08 397 ILE A N 1
ATOM 3215 C CA . ILE A 1 419 ? 26.943 -11.183 15.356 1.00 20.25 397 ILE A CA 1
ATOM 3216 C C . ILE A 1 419 ? 27.488 -9.844 14.864 1.00 20.51 397 ILE A C 1
ATOM 3217 O O . ILE A 1 419 ? 28.699 -9.620 14.852 1.00 21.25 397 ILE A O 1
ATOM 3222 N N . THR A 1 420 ? 26.596 -8.958 14.426 1.00 19.64 398 THR A N 1
ATOM 3223 C CA . THR A 1 420 ? 27.019 -7.657 13.936 1.00 18.72 398 THR A CA 1
ATOM 3224 C C . THR A 1 420 ? 27.601 -6.881 15.128 1.00 18.52 398 THR A C 1
ATOM 3225 O O . THR A 1 420 ? 26.985 -6.853 16.185 1.00 21.08 398 THR A O 1
ATOM 3229 N N . PRO A 1 421 ? 28.766 -6.228 14.946 1.00 18.44 399 PRO A N 1
ATOM 3230 C CA . PRO A 1 421 ? 29.502 -5.661 16.084 1.00 20.77 399 PRO A CA 1
ATOM 3231 C C . PRO A 1 421 ? 29.118 -4.248 16.481 1.00 22.42 399 PRO A C 1
ATOM 3232 O O . PRO A 1 421 ? 29.500 -3.809 17.579 1.00 26.57 399 PRO A O 1
#

Nearest PDB structures (foldseek):
  4hnl-assembly1_A  TM=1.003E+00  e=2.412E-93  Enterococcus gallinarum EG2
  3tji-assembly1_A  TM=9.958E-01  e=2.103E-73  Enterobacter sp. 638
  3sbf-assembly1_D  TM=9.944E-01  e=6.237E-72  Vibrionales bacterium SWAT-3
  4gir-assembly1_B  TM=9.962E-01  e=1.086E-71  Vibrio harveyi 1DA3
  3r25-assembly1_B  TM=9.860E-01  e=6.099E-71  Vibrionales bacterium SWAT-3

Radius of gyration: 21.35 Å; Cα contacts (8 Å, |Δi|>4): 899; chains: 1; bounding box: 53×65×55 Å

Sequence (401 aa):
QSMTPTIITDVKSFAIKPDRHNLVVVKVETNKGISSGLGCSTFQFRPLAVKTVVDEYLRPLLMGRDANEIEDIWQVMNVNSYWRNGPITNNAISGIDMALWDIKGQLADMPLYQLLGGKARTAIPAYTHAVADNLDDLYHEIDRFLAAGYRYIRCQLGFYGGNPSQLQTPEEPISGSYFDQTTDDYMMETTLKMFAAIKEEKYGNQFQMLHDVHERLHPNQAIQFAKAAEPYQLFFLEDILPPDQSHWLTTQLRSSQSATPIATGELFNNPMEWQELVKNRQQIDFMRRAHVSQIGGITPALKLAHFCDAMGVRRIAWHTPSDISPVGLAVNTHLNIHLHNAAIQETIELPANTQSVFVGSPQPKGGFFYPMEKSSGIGITFDEEAAADFPVVYRPHHEWTQSRTPDGTLITP

CATH classification: 3.30.390.10 (+1 more: 3.20.20.120)

Secondary structure (DSSP, 8-state):
------BEEEEEEEEE-SSSS-EEEEEEEETTS--EEEE---TTSHHHHHHHIIIIIHHHHTT-BTT-HHHHHHHHHHTTSS--SHHHHHHHHHHHHHHHHHHHHHHTSBHHHHTT--SSS-EEEEEEEEESSHHHHHHHHHHHHHTT-SEEEEEES-----GGGS---SSPPSSEE--HHHHHHHHHHHHHHHHHHHTTSSEEEEE-TT-S-HHHHHHHHHHHGGG--SEEE--S-GGGGGGHHHHHTT----EEE-TT--SGGGTHHHHHTT--SEE---GGGGTSHHHHHHHHHHHHHTT-EE-----SSS-HHHHHHHHHHHHH-TTB--EE--PPPHHHHHHEE-----BTTEEPPP-SSBS--EE-HHHHTT-B------GGGSEE-TT--B---

B-factor: mean 24.46, std 12.01, range [10.08, 120.93]

Solvent-accessible surface area: 17248 Å² total; per-residue (Å²): 208,125,80,74,71,0,54,2,61,26,4,65,9,34,17,8,37,6,39,155,40,6,7,0,0,0,38,0,39,10,90,72,66,49,37,0,13,0,0,0,4,34,26,52,121,10,112,36,0,64,70,35,0,48,112,141,10,86,84,34,0,75,47,83,36,1,19,94,7,84,83,4,27,80,38,5,28,74,75,72,152,203,116,36,18,48,54,40,7,0,0,4,0,0,0,1,2,0,1,38,6,2,47,0,55,64,42,117,84,14,0,8,77,47,32,64,11,124,39,54,99,12,0,29,0,3,9,22,0,56,10,99,55,33,94,68,0,35,117,54,0,64,134,23,26,95,51,17,22,119,47,0,47,0,19,7,12,129,41,38,35,88,20,88,144,48,166,33,74,164,169,49,104,79,5,10,4,7,39,16,74,74,0,30,111,38,0,50,122,0,0,44,22,4,88,157,108,12,45,146,97,13,68,9,1,1,18,0,54,8,32,9,90,36,77,37,0,5,102,0,0,92,37,1,67,85,46,130,7,22,0,0,3,6,3,9,11,30,116,72,18,129,107,4,57,80,1,64,99,85,14,81,2,32,1,0,14,1,25,78,2,25,46,58,132,48,25,78,76,5,0,108,69,135,20,2,44,8,0,2,0,11,4,3,21,9,0,0,0,4,18,0,25,100,6,0,105,71,0,59,71,48,59,3,103,0,0,2,24,4,17,51,27,17,0,0,0,1,14,0,0,1,0,1,0,2,0,32,3,139,12,5,8,0,1,20,11,74,160,35,60,82,63,8,76,57,0,3,78,32,23,16,113,43,132,48,7,86,2,89,30,23,112,123,36,0,0,9,14,81,20,60,68,149,21,3,79,106,43,88,36,84,186,75,95,39,87,115,38,73,11,32,11,31,103,6,64,91,15,58,51

GO terms:
  GO:0000287 magnesium ion binding (F, IDA)

InterPro domains:
  IPR013341 Mandelate racemase, N-terminal domain [PF02746] (19-114)
  IPR013342 Mandelate racemase, C-terminal domain [PF13378] (181-373)
  IPR013342 Mandelate racemase, C-terminal domain [SM00922] (132-252)
  IPR018110 Mandelate racemase/muconate lactonizing enzyme, conserved site [PS00908] (89-114)
  IPR029017 Enolase-like, N-terminal [G3DSA:3.30.390.10] (7-38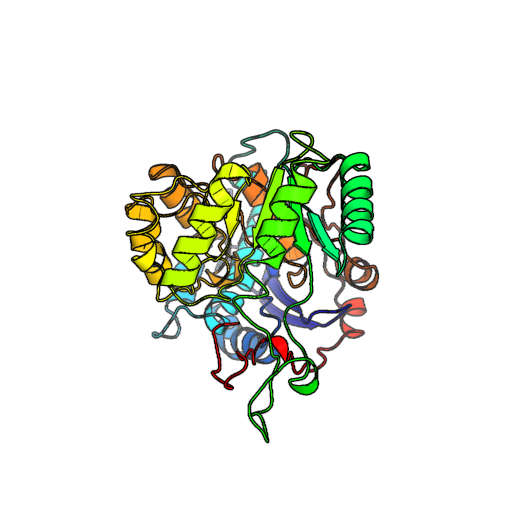4)
  IPR029017 Enolase-like, N-terminal [SSF54826] (11-116)
  IPR034593 D-galactonate dehydratase DgoD-like [PTHR48080] (6-378)
  IPR036849 Enolase-like, C-terminal domain superfamily [G3DSA:3.20.20.120] (109-361)
  IPR036849 Enolase-like, C-terminal domain superfamily [SSF51604] (102-379)

Organism: Enterococcus gallinarum (strain EG2) (NCBI:txid565653)

Foldseek 3Di:
DLDDFWFWAFKAKFFFDLDDFTWIKMWTQTPVRQIFIFGLFPRQPRVLLRCCLPVPVGVVRHGDGLQPLVVSLVCLQCVVVDGWDSSSLSNLAGSSQGSLLRVLVVVQWESLVVVPFFLDFFAFAEEEQEDQDQVSSVVVVVVVLVQQAQEYEYAHRDAFDDLVVDDFDPPFDDFTEGALVCRLVRVLVNLVVCCVVQPNSHAYEYEPQQVDDLVSLLVSLQSCQVSRHPAYECSHPLVVLVSLVVNVVPGDGAYEYACPDGDVVSCVCCQVVVSHQEYAHAQSSPRHDVVVVVVLVSSVVSNHAYEYNDDLSIALLSQLVVRSCQRNRNRHHYYYDDDDDDSSCVFKPQRFDDHSRTTGHRTGGGSGIDGDPVSSVVGHDDDDPPRNCQYAYRHRDRGGD